Protein AF-0000000075737336 (afdb_homodimer)

Solvent-accessible surface area (backbone atoms only — not comparable to full-atom values): 27265 Å² total; per-residue (Å²): 131,82,77,73,73,71,76,72,71,79,79,64,65,19,43,53,66,56,66,43,54,69,70,58,38,61,68,46,50,84,58,48,39,81,44,75,47,53,64,64,39,72,79,40,56,50,72,33,72,61,60,46,30,37,37,20,48,38,24,35,32,31,33,31,29,74,53,99,86,54,38,22,49,32,42,76,40,19,19,71,38,62,49,49,62,33,55,82,38,74,39,54,51,30,73,42,27,29,32,25,60,33,49,34,31,27,38,32,31,48,35,70,58,50,52,52,49,30,71,77,38,54,66,58,45,52,51,56,35,39,46,48,58,24,53,50,36,32,20,35,38,39,23,36,43,50,39,70,51,52,68,58,23,50,50,33,31,50,54,50,55,48,31,72,40,56,71,43,53,67,42,69,48,46,54,62,56,52,10,40,38,63,42,51,55,45,67,58,44,51,51,41,51,50,52,38,32,74,70,55,27,33,43,84,48,95,56,24,38,31,58,69,28,64,68,61,36,62,72,50,26,51,70,55,46,58,54,34,50,52,40,51,56,66,56,55,72,78,76,73,76,62,76,82,74,80,72,70,74,75,74,77,78,78,76,79,124,133,78,78,73,72,70,75,72,72,80,80,64,67,18,43,53,66,57,67,43,54,69,70,58,39,61,69,46,49,85,59,49,38,81,44,77,45,53,62,64,40,72,78,39,56,48,74,33,71,60,62,47,31,37,38,20,48,38,24,33,31,31,34,32,28,74,52,96,89,54,40,21,50,32,42,75,41,20,18,71,38,63,50,48,63,33,56,81,38,72,38,55,52,31,74,41,26,30,30,25,61,33,52,34,32,27,39,32,32,47,36,70,59,49,54,53,50,30,70,76,38,53,65,58,46,51,50,55,35,40,46,47,59,24,52,51,37,33,22,34,36,38,22,35,43,48,40,69,53,53,68,58,23,51,50,32,30,50,54,51,55,49,29,71,41,56,71,44,53,65,41,68,49,44,53,60,58,54,11,40,37,63,42,53,54,45,68,58,41,51,51,41,50,50,52,39,32,76,70,54,28,31,42,84,47,93,56,24,38,31,57,66,28,63,69,61,37,61,71,48,27,50,70,56,46,58,55,34,52,51,40,50,56,66,55,56,72,78,75,71,74,67,76,84,69,78,78,78,74,80,76,79,83,73,77,81,134

Sequence (514 aa):
MANDLQASSPAVRNRILAQLAPDDFEALKPLLRPVEFRGRAVLQEANRRVECVHFIEDGLVSHLSGTRTDFVETAMVGYFGYVGVPLVLGADVASQRSVVCMPGTALRVEAEDLARVMADRPQIREEMLRYVPALIAQNTQSVLCAAKHEINQRLARWLLLANDRIQSDVLYITHELLASSMGVRRASITNALLQLEAEGVVEKRRGAVRIVDRQALESRTCDCYHIVREAYDRTRTVECCGHDGADHSHGLVAGTAMANDLQASSPAVRNRILAQLAPDDFEALKPLLRPVEFRGRAVLQEANRRVECVHFIEDGLVSHLSGTRTDFVETAMVGYFGYVGVPLVLGADVASQRSVVCMPGTALRVEAEDLARVMADRPQIREEMLRYVPALIAQNTQSVLCAAKHEINQRLARWLLLANDRIQSDVLYITHELLASSMGVRRASITNALLQLEAEGVVEKRRGAVRIVDRQALESRTCDCYHIVREAYDRTRTVECCGHDGADHSHGLVAGTA

Foldseek 3Di:
DPPPPVPPPPQQQQQLLNPDDPVLNVLCVVQWDKDWDAFFDWQADAFDFNFKKWQARAAKKFWWADDPVAIATQDIDFSLAMPDLQLLVPHGGHHTIIGGHTIGMTIMGTSVVVNVSCVVPVVSSVSRVLSVQLSVLSRVLLVVCLVPPAPLQVVLLVLVNNCVRNVFQKAQADLVRVCRHSVHDSVSSVVSLVVCVVVVQWDDDVRIIGGRNNPVSVVRHDCSSVSSVVSSVVSHDPPPPPDPDCVVPVPDPPPPD/DPPPPVPPPPQQQQQLLNPDDPVLNVLCVVQWDKDWDAFFDWQADAFDFNFKKWQARAAKKFWWADDPVAIATQDIDFSLAMPDLQLLVVHGGHHTIIGGHTIGMTIMGTSVVVNVSCVVPVVSSVSRVLSVQLSVLSRVLLVVCLVPPAPLQVVLLVLVNNCVRNVFQKAQADLVRVCRHSVHDSVSSVVSLVVCVVVVQWDDDVRIIGGRNNPVSVVRHDCSSVSSVVSSVVSHDPPVPPDPPPPPPPDDPCPDD

Organism: Rhodopseudomonas palustris (strain ATCC BAA-98 / CGA009) (NCBI:txid258594)

Radius of gyration: 25.38 Å; Cα contacts (8 Å, |Δi|>4): 935; chains: 2; bounding box: 64×107×54 Å

Secondary structure (DSSP, 8-state):
--------------HHHHTS-HHHHHHHGGG-EEEEE-TT-EEE-TTSB--EEEEEEEEEEEEEEE-SSSEEEEEEESTT-EE-HHHHHT-SB-SSEEEEEEEEEEEEEEHHHHHHHHHH-HHHHHHHHTTHHHHHHHHHHHHHHHHHS-HHHHHHHHHHHHHHHH--SEE---HHHHHHHHTS-HHHHHHHHHHHHHTTSEEEETTEEEES-HHHHHHHS-THHHHHHHHHHTTS-GGG-----------------/--------------HHHHTS-HHHHHHHGGG-EEEEE-TT-EEE-TTSB--EEEEEEEEEEEEEEE-SSSEEEEEEESTT-EE-HHHHHT-SB-SSEEEEEEEEEEEEEEHHHHHHHHHH-HHHHHHHHTTHHHHHHHHHHHHHHHHHS-HHHHHHHHHHHHHHHH--SEE---HHHHHHHHTS-HHHHHHHHHHHHHTTSEEEETTEEEES-HHHHHHHS-THHHHHHHHHHTTS-GGG-----------------

pLDDT: mean 89.13, std 20.85, range [17.89, 98.81]

Structure (mmCIF, N/CA/C/O backbone):
data_AF-0000000075737336-model_v1
#
loop_
_entity.id
_entity.type
_entity.pdbx_description
1 polymer 'Crp/Fnr family transcriptional regulator'
#
loop_
_atom_site.group_PDB
_atom_site.id
_atom_site.type_symbol
_atom_site.label_atom_id
_atom_site.label_alt_id
_atom_site.label_comp_id
_atom_site.label_asym_id
_atom_site.label_entity_id
_atom_site.label_seq_id
_atom_site.pdbx_PDB_ins_code
_atom_site.Cartn_x
_atom_site.Cartn_y
_atom_site.Cartn_z
_atom_site.occupancy
_atom_site.B_iso_or_equiv
_atom_site.auth_seq_id
_atom_site.auth_comp_id
_atom_site.auth_asym_id
_atom_site.auth_atom_id
_atom_site.pdbx_PDB_model_num
ATOM 1 N N . MET A 1 1 ? -38.469 -43.156 -2.443 1 24.84 1 MET A N 1
ATOM 2 C CA . MET A 1 1 ? -37.938 -42.156 -1.531 1 24.84 1 MET A CA 1
ATOM 3 C C . MET A 1 1 ? -36.625 -41.594 -2.049 1 24.84 1 MET A C 1
ATOM 5 O O . MET A 1 1 ? -35.562 -42.219 -1.942 1 24.84 1 MET A O 1
ATOM 9 N N . ALA A 1 2 ? -36.688 -40.875 -3.223 1 31.78 2 ALA A N 1
ATOM 10 C CA . ALA A 1 2 ? -35.594 -40.312 -4.02 1 31.78 2 ALA A CA 1
ATOM 11 C C . ALA A 1 2 ? -34.625 -39.5 -3.148 1 31.78 2 ALA A C 1
ATOM 13 O O . ALA A 1 2 ? -35.031 -38.594 -2.418 1 31.78 2 ALA A O 1
ATOM 14 N N . ASN A 1 3 ? -33.688 -40.156 -2.535 1 30.88 3 ASN A N 1
ATOM 15 C CA . ASN A 1 3 ? -32.531 -39.531 -1.892 1 30.88 3 ASN A CA 1
ATOM 16 C C . ASN A 1 3 ? -32.031 -38.344 -2.691 1 30.88 3 ASN A C 1
ATOM 18 O O . ASN A 1 3 ? -31.484 -38.5 -3.785 1 30.88 3 ASN A O 1
ATOM 22 N N . ASP A 1 4 ? -32.812 -37.281 -2.859 1 34.53 4 ASP A N 1
ATOM 23 C CA . ASP A 1 4 ? -32.438 -36 -3.455 1 34.53 4 ASP A CA 1
ATOM 24 C C . ASP A 1 4 ? -31.016 -35.594 -3.049 1 34.53 4 ASP A C 1
ATOM 26 O O . ASP A 1 4 ? -30.766 -35.281 -1.885 1 34.53 4 ASP A O 1
ATOM 30 N N . LEU A 1 5 ? -30 -36.25 -3.48 1 34.28 5 LEU A N 1
ATOM 31 C CA . LEU A 1 5 ? -28.625 -35.812 -3.488 1 34.28 5 LEU A CA 1
ATOM 32 C C . LEU A 1 5 ? -28.547 -34.281 -3.701 1 34.28 5 LEU A C 1
ATOM 34 O O . LEU A 1 5 ? -28.875 -33.812 -4.777 1 34.28 5 LEU A O 1
ATOM 38 N N . GLN A 1 6 ? -29.047 -33.5 -2.83 1 36.34 6 GLN A N 1
ATOM 39 C CA . GLN A 1 6 ? -28.797 -32.062 -2.838 1 36.34 6 GLN A CA 1
ATOM 40 C C . GLN A 1 6 ? -27.406 -31.75 -3.387 1 36.34 6 GLN A C 1
ATOM 42 O O . GLN A 1 6 ? -26.391 -32.188 -2.822 1 36.34 6 GLN A O 1
ATOM 47 N N . ALA A 1 7 ? -27.109 -31.656 -4.609 1 38.94 7 ALA A N 1
ATOM 48 C CA . ALA A 1 7 ? -25.922 -31.219 -5.328 1 38.94 7 ALA A CA 1
ATOM 49 C C . ALA A 1 7 ? -25.156 -30.172 -4.527 1 38.94 7 ALA A C 1
ATOM 51 O O . ALA A 1 7 ? -25.656 -29.078 -4.289 1 38.94 7 ALA A O 1
ATOM 52 N N . SER A 1 8 ? -24.406 -30.453 -3.539 1 41.88 8 SER A N 1
ATOM 53 C CA . SER A 1 8 ? -23.469 -29.594 -2.797 1 41.88 8 SER A CA 1
ATOM 54 C C . SER A 1 8 ? -22.797 -28.578 -3.713 1 41.88 8 SER A C 1
ATOM 56 O O . SER A 1 8 ? -22.188 -28.953 -4.715 1 41.88 8 SER A O 1
ATOM 58 N N . SER A 1 9 ? -23.375 -27.5 -4.141 1 49.44 9 SER A N 1
ATOM 59 C CA . SER A 1 9 ? -22.766 -26.422 -4.91 1 49.44 9 SER A CA 1
ATOM 60 C C . SER A 1 9 ? -21.25 -26.391 -4.723 1 49.44 9 SER A C 1
ATOM 62 O O . SER A 1 9 ? -20.766 -26.422 -3.596 1 49.44 9 SER A O 1
ATOM 64 N N . PRO A 1 10 ? -20.484 -26.844 -5.723 1 57.12 10 PRO A N 1
ATOM 65 C CA . PRO A 1 10 ? -19.016 -26.938 -5.621 1 57.12 10 PRO A CA 1
ATOM 66 C C . PRO A 1 10 ? -18.406 -25.75 -4.883 1 57.12 10 PRO A C 1
ATOM 68 O O . PRO A 1 10 ? -18.828 -24.609 -5.074 1 57.12 10 PRO A O 1
ATOM 71 N N . ALA A 1 11 ? -17.734 -25.953 -3.746 1 79.75 11 ALA A N 1
ATOM 72 C CA . ALA A 1 11 ? -17.078 -25.078 -2.789 1 79.75 11 ALA A CA 1
ATOM 73 C C . ALA A 1 11 ? -16.109 -24.125 -3.492 1 79.75 11 ALA A C 1
ATOM 75 O O . ALA A 1 11 ? -15.375 -24.547 -4.395 1 79.75 11 ALA A O 1
ATOM 76 N N . VAL A 1 12 ? -16.312 -22.828 -3.668 1 94.12 12 VAL A N 1
ATOM 77 C CA . VAL A 1 12 ? -15.422 -21.812 -4.207 1 94.12 12 VAL A CA 1
ATOM 78 C C . VAL A 1 12 ? -14.07 -21.906 -3.506 1 94.12 12 VAL A C 1
ATOM 80 O O . VAL A 1 12 ? -14 -22.172 -2.305 1 94.12 12 VAL A O 1
ATOM 83 N N . ARG A 1 13 ? -13.039 -21.812 -4.309 1 95.88 13 ARG A N 1
ATOM 84 C CA . ARG A 1 13 ? -11.68 -21.828 -3.775 1 95.88 13 ARG A CA 1
ATOM 85 C C . ARG A 1 13 ? -11.297 -20.469 -3.205 1 95.88 13 ARG A C 1
ATOM 87 O O . ARG A 1 13 ? -10.508 -20.391 -2.26 1 95.88 13 ARG A O 1
ATOM 94 N N . ASN A 1 14 ? -11.844 -19.438 -3.789 1 97.81 14 ASN A N 1
ATOM 95 C CA . ASN A 1 14 ? -11.531 -18.094 -3.305 1 97.81 14 ASN A CA 1
ATOM 96 C C . ASN A 1 14 ? -11.852 -17.953 -1.82 1 97.81 14 ASN A C 1
ATOM 98 O O . ASN A 1 14 ? -12.984 -18.172 -1.398 1 97.81 14 ASN A O 1
ATOM 102 N N . ARG A 1 15 ? -10.906 -17.531 -1.125 1 96.5 15 ARG A N 1
ATOM 103 C CA . ARG A 1 15 ? -11.008 -17.5 0.331 1 96.5 15 ARG A CA 1
ATOM 104 C C . ARG A 1 15 ? -12.07 -16.5 0.79 1 96.5 15 ARG A C 1
ATOM 106 O O . ARG A 1 15 ? -12.805 -16.766 1.744 1 96.5 15 ARG A O 1
ATOM 113 N N . ILE A 1 16 ? -12.133 -15.367 0.184 1 97.44 16 ILE A N 1
ATOM 114 C CA . ILE A 1 16 ? -13.094 -14.336 0.572 1 97.44 16 ILE A CA 1
ATOM 115 C C . ILE A 1 16 ? -14.516 -14.867 0.392 1 97.44 16 ILE A C 1
ATOM 117 O O . ILE A 1 16 ? -15.352 -14.758 1.295 1 97.44 16 ILE A O 1
ATOM 121 N N . LEU A 1 17 ? -14.773 -15.461 -0.737 1 97.69 17 LEU A N 1
ATOM 122 C CA . LEU A 1 17 ? -16.094 -16.016 -1.026 1 97.69 17 LEU A CA 1
ATOM 123 C C . LEU A 1 17 ? -16.406 -17.188 -0.103 1 97.69 17 LEU A C 1
ATOM 125 O O . LEU A 1 17 ? -17.531 -17.344 0.369 1 97.69 17 LEU A O 1
ATOM 129 N N . ALA A 1 18 ? -15.398 -17.984 0.15 1 96.69 18 ALA A N 1
ATOM 130 C CA . ALA A 1 18 ? -15.57 -19.172 0.982 1 96.69 18 ALA A CA 1
ATOM 131 C C . ALA A 1 18 ? -15.898 -18.797 2.424 1 96.69 18 ALA A C 1
ATOM 133 O O . ALA A 1 18 ? -16.5 -19.578 3.16 1 96.69 18 ALA A O 1
ATOM 134 N N . GLN A 1 19 ? -15.555 -17.609 2.801 1 96.12 19 GLN A N 1
ATOM 135 C CA . GLN A 1 19 ? -15.719 -17.188 4.188 1 96.12 19 GLN A CA 1
ATOM 136 C C . GLN A 1 19 ? -17.031 -16.438 4.383 1 96.12 19 GLN A C 1
ATOM 138 O O . GLN A 1 19 ? -17.375 -16.078 5.508 1 96.12 19 GLN A O 1
ATOM 143 N N . LEU A 1 20 ? -17.75 -16.203 3.305 1 96.69 20 LEU A N 1
ATOM 144 C CA . LEU A 1 20 ? -19.047 -15.539 3.432 1 96.69 20 LEU A CA 1
ATOM 145 C C . LEU A 1 20 ? -20.047 -16.438 4.152 1 96.69 20 LEU A C 1
ATOM 147 O O . LEU A 1 20 ? -20.031 -17.656 3.99 1 96.69 20 LEU A O 1
ATOM 151 N N . ALA A 1 21 ? -20.953 -15.758 4.867 1 96 21 ALA A N 1
ATOM 152 C CA . ALA A 1 21 ? -22.109 -16.516 5.363 1 96 21 ALA A CA 1
ATOM 153 C C . ALA A 1 21 ? -22.891 -17.141 4.215 1 96 21 ALA A C 1
ATOM 155 O O . ALA A 1 21 ? -23 -16.547 3.135 1 96 21 ALA A O 1
ATOM 156 N N . PRO A 1 22 ? -23.484 -18.297 4.473 1 95.56 22 PRO A N 1
ATOM 157 C CA . PRO A 1 22 ? -24.188 -19 3.402 1 95.56 22 PRO A CA 1
ATOM 158 C C . PRO A 1 22 ? -25.234 -18.141 2.703 1 95.56 22 PRO A C 1
ATOM 160 O O . PRO A 1 22 ? -25.328 -18.156 1.474 1 95.56 22 PRO A O 1
ATOM 163 N N . ASP A 1 23 ? -25.984 -17.359 3.453 1 96.38 23 ASP A N 1
ATOM 164 C CA . ASP A 1 23 ? -27.031 -16.531 2.871 1 96.38 23 ASP A CA 1
ATOM 165 C C . ASP A 1 23 ? -26.438 -15.43 2 1 96.38 23 ASP A C 1
ATOM 167 O O . ASP A 1 23 ? -27 -15.078 0.963 1 96.38 23 ASP A O 1
ATOM 171 N N . ASP A 1 24 ? -25.312 -14.914 2.41 1 97.31 24 ASP A N 1
ATOM 172 C CA . ASP A 1 24 ? -24.641 -13.867 1.645 1 97.31 24 ASP A CA 1
ATOM 173 C C . ASP A 1 24 ? -24.062 -14.43 0.343 1 97.31 24 ASP A C 1
ATOM 175 O O . ASP A 1 24 ? -24.172 -13.797 -0.71 1 97.31 24 ASP A O 1
ATOM 179 N N . PHE A 1 25 ? -23.516 -15.602 0.471 1 97.31 25 PHE A N 1
ATOM 180 C CA . PHE A 1 25 ? -23 -16.219 -0.738 1 97.31 25 PHE A CA 1
ATOM 181 C C . PHE A 1 25 ? -24.125 -16.547 -1.712 1 97.31 25 PHE A C 1
ATOM 183 O O . PHE A 1 25 ? -23.984 -16.344 -2.918 1 97.31 25 PHE A O 1
ATOM 190 N N . GLU A 1 26 ? -25.188 -17.047 -1.201 1 96.69 26 GLU A N 1
ATOM 191 C CA . GLU A 1 26 ? -26.312 -17.391 -2.053 1 96.69 26 GLU A CA 1
ATOM 192 C C . GLU A 1 26 ? -26.859 -16.172 -2.777 1 96.69 26 GLU A C 1
ATOM 194 O O . GLU A 1 26 ? -27.312 -16.266 -3.916 1 96.69 26 GLU A O 1
ATOM 199 N N . ALA A 1 27 ? -26.781 -15.047 -2.139 1 96.94 27 ALA A N 1
ATOM 200 C CA . ALA A 1 27 ? -27.234 -13.797 -2.744 1 96.94 27 ALA A CA 1
ATOM 201 C C . ALA A 1 27 ? -26.281 -13.344 -3.846 1 96.94 27 ALA A C 1
ATOM 203 O O . ALA A 1 27 ? -26.703 -12.75 -4.84 1 96.94 27 ALA A O 1
ATOM 204 N N . LEU A 1 28 ? -25.016 -13.641 -3.658 1 97.56 28 LEU A N 1
ATOM 205 C CA . LEU A 1 28 ? -23.984 -13.188 -4.586 1 97.56 28 LEU A CA 1
ATOM 206 C C . LEU A 1 28 ? -23.828 -14.164 -5.746 1 97.56 28 LEU A C 1
ATOM 208 O O . LEU A 1 28 ? -23.5 -13.758 -6.863 1 97.56 28 LEU A O 1
ATOM 212 N N . LYS A 1 29 ? -24.078 -15.352 -5.59 1 97.44 29 LYS A N 1
ATOM 213 C CA . LYS A 1 29 ? -23.781 -16.484 -6.473 1 97.44 29 LYS A CA 1
ATOM 214 C C . LYS A 1 29 ? -24.359 -16.234 -7.871 1 97.44 29 LYS A C 1
ATOM 216 O O . LYS A 1 29 ? -23.656 -16.422 -8.867 1 97.44 29 LYS A O 1
ATOM 221 N N . PRO A 1 30 ? -25.609 -15.781 -7.977 1 97.75 30 PRO A N 1
ATOM 222 C CA . PRO A 1 30 ? -26.172 -15.617 -9.32 1 97.75 30 PRO A CA 1
ATOM 223 C C . PRO A 1 30 ? -25.453 -14.531 -10.125 1 97.75 30 PRO A C 1
ATOM 225 O O . PRO A 1 30 ? -25.609 -14.461 -11.344 1 97.75 30 PRO A O 1
ATOM 228 N N . LEU A 1 31 ? -24.703 -13.656 -9.477 1 98.25 31 LEU A N 1
ATOM 229 C CA . LEU A 1 31 ? -24.047 -12.531 -10.133 1 98.25 31 LEU A CA 1
ATOM 230 C C . LEU A 1 31 ? -22.625 -12.906 -10.547 1 98.25 31 LEU A C 1
ATOM 232 O O . LEU A 1 31 ? -21.984 -12.172 -11.305 1 98.25 31 LEU A O 1
ATOM 236 N N . LEU A 1 32 ? -22.156 -14.008 -10.031 1 98.44 32 LEU A N 1
ATOM 237 C CA . LEU A 1 32 ? -20.781 -14.445 -10.289 1 98.44 32 LEU A CA 1
ATOM 238 C C . LEU A 1 32 ? -20.703 -15.219 -11.602 1 98.44 32 LEU A C 1
ATOM 240 O O . LEU A 1 32 ? -21.469 -16.156 -11.82 1 98.44 32 LEU A O 1
ATOM 244 N N . ARG A 1 33 ? -19.719 -14.828 -12.469 1 98.31 33 ARG A N 1
ATOM 245 C CA . ARG A 1 33 ? -19.469 -15.508 -13.742 1 98.31 33 ARG A CA 1
ATOM 246 C C . ARG A 1 33 ? -18.078 -16.125 -13.773 1 98.31 33 ARG A C 1
ATOM 248 O O . ARG A 1 33 ? -17.078 -15.422 -13.594 1 98.31 33 ARG A O 1
ATOM 255 N N . PRO A 1 34 ? -18.016 -17.406 -13.984 1 97.94 34 PRO A N 1
ATOM 256 C CA . PRO A 1 34 ? -16.688 -18 -14.133 1 97.94 34 PRO A CA 1
ATOM 257 C C . PRO A 1 34 ? -15.961 -17.5 -15.375 1 97.94 34 PRO A C 1
ATOM 259 O O . PRO A 1 34 ? -16.562 -17.391 -16.453 1 97.94 34 PRO A O 1
ATOM 262 N N . VAL A 1 35 ? -14.734 -17.141 -15.219 1 98.06 35 VAL A N 1
ATOM 263 C CA . VAL A 1 35 ? -13.922 -16.688 -16.344 1 98.06 35 VAL A CA 1
ATOM 264 C C . VAL A 1 35 ? -12.555 -17.375 -16.312 1 98.06 35 VAL A C 1
ATOM 266 O O . VAL A 1 35 ? -12.062 -17.734 -15.234 1 98.06 35 VAL A O 1
ATOM 269 N N . GLU A 1 36 ? -12.031 -17.578 -17.469 1 97.81 36 GLU A N 1
ATOM 270 C CA . GLU A 1 36 ? -10.672 -18.062 -17.641 1 97.81 36 GLU A CA 1
ATOM 271 C C . GLU A 1 36 ? -9.773 -17 -18.266 1 97.81 36 GLU A C 1
ATOM 273 O O . GLU A 1 36 ? -10.195 -16.281 -19.172 1 97.81 36 GLU A O 1
ATOM 278 N N . PHE A 1 37 ? -8.594 -16.859 -17.703 1 95.5 37 PHE A N 1
ATOM 279 C CA . PHE A 1 37 ? -7.68 -15.883 -18.281 1 95.5 37 PHE A CA 1
ATOM 280 C C . PHE A 1 37 ? -6.367 -16.547 -18.688 1 95.5 37 PHE A C 1
ATOM 282 O O . PHE A 1 37 ? -5.883 -17.4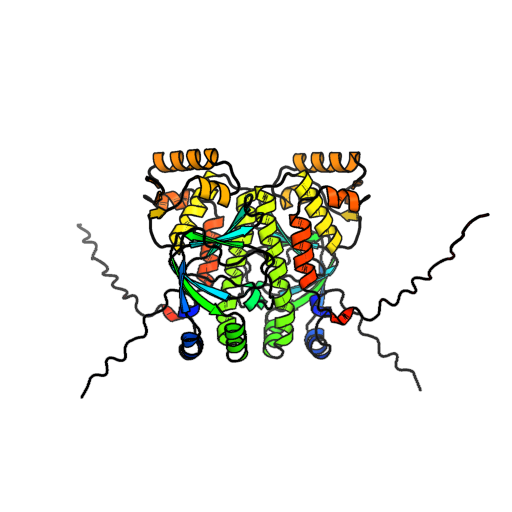53 -18 1 95.5 37 PHE A O 1
ATOM 289 N N . ARG A 1 38 ? -5.871 -16.016 -19.812 1 93.69 38 ARG A N 1
ATOM 290 C CA . ARG A 1 38 ? -4.543 -16.391 -20.281 1 93.69 38 ARG A CA 1
ATOM 291 C C . ARG A 1 38 ? -3.477 -15.477 -19.672 1 93.69 38 ARG A C 1
ATOM 293 O O . ARG A 1 38 ? -3.793 -14.43 -19.109 1 93.69 38 ARG A O 1
ATOM 300 N N . GLY A 1 39 ? -2.312 -15.961 -19.828 1 92.62 39 GLY A N 1
ATOM 301 C CA . GLY A 1 39 ? -1.202 -15.125 -19.391 1 92.62 39 GLY A CA 1
ATOM 302 C C . GLY A 1 39 ? -1.177 -13.766 -20.062 1 92.62 39 GLY A C 1
ATOM 303 O O . GLY A 1 39 ? -1.52 -13.648 -21.234 1 92.62 39 GLY A O 1
ATOM 304 N N . ARG A 1 40 ? -0.945 -12.727 -19.25 1 92.81 40 ARG A N 1
ATOM 305 C CA . ARG A 1 40 ? -0.713 -11.359 -19.688 1 92.81 40 ARG A CA 1
ATOM 306 C C . ARG A 1 40 ? -2.031 -10.625 -19.922 1 92.81 40 ARG A C 1
ATOM 308 O O . ARG A 1 40 ? -2.037 -9.453 -20.297 1 92.81 40 ARG A O 1
ATOM 315 N N . ALA A 1 41 ? -3.082 -11.312 -19.703 1 96.56 41 ALA A N 1
ATOM 316 C CA . ALA A 1 41 ? -4.359 -10.609 -19.766 1 96.56 41 ALA A CA 1
ATOM 317 C C . ALA A 1 41 ? -4.406 -9.477 -18.734 1 96.56 41 ALA A C 1
ATOM 319 O O . ALA A 1 41 ? -3.959 -9.648 -17.594 1 96.56 41 ALA A O 1
ATOM 320 N N . VAL A 1 42 ? -4.949 -8.336 -19.156 1 97.12 42 VAL A N 1
ATOM 321 C CA . VAL A 1 42 ? -5.129 -7.211 -18.25 1 97.12 42 VAL A CA 1
ATOM 322 C C . VAL A 1 42 ? -6.531 -7.258 -17.641 1 97.12 42 VAL A C 1
ATOM 324 O O . VAL A 1 42 ? -7.531 -7.176 -18.359 1 97.12 42 VAL A O 1
ATOM 327 N N . LEU A 1 43 ? -6.602 -7.426 -16.344 1 97.56 43 LEU A N 1
ATOM 328 C CA . LEU A 1 43 ? -7.891 -7.508 -15.664 1 97.56 43 LEU A CA 1
ATOM 329 C C . LEU A 1 43 ? -8.359 -6.125 -15.219 1 97.56 43 LEU A C 1
ATOM 331 O O . LEU A 1 43 ? -9.555 -5.906 -15.023 1 97.56 43 LEU A O 1
ATOM 335 N N . GLN A 1 44 ? -7.441 -5.238 -14.992 1 96.88 44 GLN A N 1
ATOM 336 C CA . GLN A 1 44 ? -7.691 -3.869 -14.555 1 96.88 44 GLN A CA 1
ATOM 337 C C . GLN A 1 44 ? -6.621 -2.92 -15.086 1 96.88 44 GLN A C 1
ATOM 339 O O . GLN A 1 44 ? -5.426 -3.197 -14.977 1 96.88 44 GLN A O 1
ATOM 344 N N . GLU A 1 45 ? -7.07 -1.829 -15.688 1 95.69 45 GLU A N 1
ATOM 345 C CA . GLU A 1 45 ? -6.141 -0.806 -16.156 1 95.69 45 GLU A CA 1
ATOM 346 C C . GLU A 1 45 ? -5.965 0.3 -15.125 1 95.69 45 GLU A C 1
ATOM 348 O O . GLU A 1 45 ? -6.918 0.676 -14.438 1 95.69 45 GLU A O 1
ATOM 353 N N . ALA A 1 46 ? -4.773 0.803 -15.047 1 94.12 46 ALA A N 1
ATOM 354 C CA . ALA A 1 46 ? -4.516 1.934 -14.156 1 94.12 46 ALA A CA 1
ATOM 355 C C . ALA A 1 46 ? -5.246 3.184 -14.633 1 94.12 46 ALA A C 1
ATOM 357 O O . ALA A 1 46 ? -5.324 3.443 -15.836 1 94.12 46 ALA A O 1
ATOM 358 N N . ASN A 1 47 ? -5.809 3.9 -13.648 1 90.12 47 ASN A N 1
ATOM 359 C CA . ASN A 1 47 ? -6.426 5.203 -13.859 1 90.12 47 ASN A CA 1
ATOM 360 C C . ASN A 1 47 ? -7.684 5.098 -14.719 1 90.12 47 ASN A C 1
ATOM 362 O O . ASN A 1 47 ? -8.008 6.02 -15.469 1 90.12 47 ASN A O 1
ATOM 366 N N . ARG A 1 48 ? -8.258 4 -14.781 1 92.62 48 ARG A N 1
ATOM 367 C CA . ARG A 1 48 ? -9.547 3.773 -15.414 1 92.62 48 ARG A CA 1
ATOM 368 C C . ARG A 1 48 ? -10.578 3.287 -14.398 1 92.62 48 ARG A C 1
ATOM 370 O O . ARG A 1 48 ? -10.211 2.801 -13.32 1 92.62 48 ARG A O 1
ATOM 377 N N . ARG A 1 49 ? -11.766 3.447 -14.797 1 95.25 49 ARG A N 1
ATOM 378 C CA . ARG A 1 49 ? -12.867 3.021 -13.93 1 95.25 49 ARG A CA 1
ATOM 379 C C . ARG A 1 49 ? -12.867 1.506 -13.758 1 95.25 49 ARG A C 1
ATOM 381 O O . ARG A 1 49 ? -12.656 0.766 -14.727 1 95.25 49 ARG A O 1
ATOM 388 N N . VAL A 1 50 ? -13.117 1.095 -12.531 1 96.62 50 VAL A N 1
ATOM 389 C CA . VAL A 1 50 ? -13.273 -0.326 -12.242 1 96.62 50 VAL A CA 1
ATOM 390 C C . VAL A 1 50 ? -14.617 -0.818 -12.789 1 96.62 50 VAL A C 1
ATOM 392 O O . VAL A 1 50 ? -15.672 -0.401 -12.312 1 96.62 50 VAL A O 1
ATOM 395 N N . GLU A 1 51 ? -14.609 -1.714 -13.664 1 96.56 51 GLU A N 1
ATOM 396 C CA . GLU A 1 51 ? -15.836 -2.166 -14.312 1 96.56 51 GLU A CA 1
ATOM 397 C C . GLU A 1 51 ? -16.297 -3.508 -13.75 1 96.56 51 GLU A C 1
ATOM 399 O O . GLU A 1 51 ? -17.484 -3.83 -13.789 1 96.56 51 GLU A O 1
ATOM 404 N N . CYS A 1 52 ? -15.328 -4.246 -13.32 1 97.81 52 CYS A N 1
ATOM 405 C CA . CYS A 1 52 ? -15.625 -5.559 -12.758 1 97.81 52 CYS A CA 1
ATOM 406 C C . CYS A 1 52 ? -14.656 -5.906 -11.641 1 97.81 52 CYS A C 1
ATOM 408 O O . CYS A 1 52 ? -13.586 -5.301 -11.523 1 97.81 52 CYS A O 1
ATOM 410 N N . VAL A 1 53 ? -15.07 -6.801 -10.828 1 98.62 53 VAL A N 1
ATOM 411 C CA . VAL A 1 53 ? -14.242 -7.375 -9.773 1 98.62 53 VAL A CA 1
ATOM 412 C C . VAL A 1 53 ? -14.023 -8.859 -10.039 1 98.62 53 VAL A C 1
ATOM 414 O O . VAL A 1 53 ? -14.945 -9.578 -10.43 1 98.62 53 VAL A O 1
ATOM 417 N N . HIS A 1 54 ? -12.805 -9.336 -9.859 1 98.81 54 HIS A N 1
ATOM 418 C CA . HIS A 1 54 ? -12.438 -10.727 -10.102 1 98.81 54 HIS A CA 1
ATOM 419 C C . HIS A 1 54 ? -11.992 -11.414 -8.812 1 98.81 54 HIS A C 1
ATOM 421 O O . HIS A 1 54 ? -10.953 -11.062 -8.25 1 98.81 54 HIS A O 1
ATOM 427 N N . PHE A 1 55 ? -12.766 -12.344 -8.336 1 98.81 55 PHE A N 1
ATOM 428 C CA . PHE A 1 55 ? -12.336 -13.227 -7.262 1 98.81 55 PHE A CA 1
ATOM 429 C C . PHE A 1 55 ? -11.492 -14.367 -7.809 1 98.81 55 PHE A C 1
ATOM 431 O O . PHE A 1 55 ? -12.016 -15.281 -8.453 1 98.81 55 PHE A O 1
ATOM 438 N N . ILE A 1 56 ? -10.227 -14.383 -7.488 1 98.69 56 ILE A N 1
ATOM 439 C CA . ILE A 1 56 ? -9.312 -15.312 -8.133 1 98.69 56 ILE A CA 1
ATOM 440 C C . ILE A 1 56 ? -9.508 -16.719 -7.562 1 98.69 56 ILE A C 1
ATOM 442 O O . ILE A 1 56 ? -9.539 -16.891 -6.34 1 98.69 56 ILE A O 1
ATOM 446 N N . GLU A 1 57 ? -9.648 -17.703 -8.414 1 98.06 57 GLU A N 1
ATOM 447 C CA . GLU A 1 57 ? -9.789 -19.094 -8.016 1 98.06 57 GLU A CA 1
ATOM 448 C C . GLU A 1 57 ? -8.477 -19.859 -8.211 1 98.06 57 GLU A C 1
ATOM 450 O O . GLU A 1 57 ? -8.117 -20.703 -7.391 1 98.06 57 GLU A O 1
ATOM 455 N N . ASP A 1 58 ? -7.902 -19.547 -9.273 1 96.75 58 ASP A N 1
ATOM 456 C CA . ASP A 1 58 ? -6.641 -20.172 -9.664 1 96.75 58 ASP A CA 1
ATOM 457 C C . ASP A 1 58 ? -5.785 -19.203 -10.484 1 96.75 58 ASP A C 1
ATOM 459 O O . ASP A 1 58 ? -6.309 -18.281 -11.102 1 96.75 58 ASP A O 1
ATOM 463 N N . GLY A 1 59 ? -4.492 -19.5 -10.406 1 97.06 59 GLY A N 1
ATOM 464 C CA . GLY A 1 59 ? -3.588 -18.609 -11.125 1 97.06 59 GLY A CA 1
ATOM 465 C C . GLY A 1 59 ? -3.035 -17.5 -10.266 1 97.06 59 GLY A C 1
ATOM 466 O O . GLY A 1 59 ? -3.18 -17.516 -9.047 1 97.06 59 GLY A O 1
ATOM 467 N N . LEU A 1 60 ? -2.318 -16.594 -10.953 1 97.94 60 LEU A N 1
ATOM 468 C CA . LEU A 1 60 ? -1.637 -15.5 -10.266 1 97.94 60 LEU A CA 1
ATOM 469 C C . LEU A 1 60 ? -1.771 -14.195 -11.039 1 97.94 60 LEU A C 1
ATOM 471 O O . LEU A 1 60 ? -1.512 -14.148 -12.242 1 97.94 60 LEU A O 1
ATOM 475 N N . VAL A 1 61 ? -2.217 -13.188 -10.367 1 98.44 61 VAL A N 1
ATOM 476 C CA . VAL A 1 61 ? -2.355 -11.859 -10.953 1 98.44 61 VAL A CA 1
ATOM 477 C C . VAL A 1 61 ? -1.388 -10.891 -10.281 1 98.44 61 VAL A C 1
ATOM 479 O O . VAL A 1 61 ? -1.258 -10.891 -9.055 1 98.44 61 VAL A O 1
ATOM 482 N N . SER A 1 62 ? -0.684 -10.086 -11.031 1 98.38 62 SER A N 1
ATOM 483 C CA . SER A 1 62 ? 0.245 -9.094 -10.508 1 98.38 62 SER A CA 1
ATOM 484 C C . SER A 1 62 ? -0.37 -7.695 -10.539 1 98.38 62 SER A C 1
ATOM 486 O O . SER A 1 62 ? -0.926 -7.277 -11.555 1 98.38 62 SER A O 1
ATOM 488 N N . HIS A 1 63 ? -0.373 -7.008 -9.422 1 98.44 63 HIS A N 1
ATOM 489 C CA . HIS A 1 63 ? -0.542 -5.559 -9.43 1 98.44 63 HIS A CA 1
ATOM 490 C C . HIS A 1 63 ? 0.748 -4.855 -9.844 1 98.44 63 HIS A C 1
ATOM 492 O O . HIS A 1 63 ? 1.807 -5.102 -9.266 1 98.44 63 HIS A O 1
ATOM 498 N N . LEU A 1 64 ? 0.665 -3.973 -10.828 1 98.31 64 LEU A N 1
ATOM 499 C CA . LEU A 1 64 ? 1.842 -3.318 -11.391 1 98.31 64 LEU A CA 1
ATOM 500 C C . LEU A 1 64 ? 1.719 -1.801 -11.289 1 98.31 64 LEU A C 1
ATOM 502 O O . LEU A 1 64 ? 0.639 -1.246 -11.508 1 98.31 64 LEU A O 1
ATOM 506 N N . SER A 1 65 ? 2.752 -1.151 -10.938 1 97.62 65 SER A N 1
ATOM 507 C CA . SER A 1 65 ? 2.887 0.298 -11.031 1 97.62 65 SER A CA 1
ATOM 508 C C . SER A 1 65 ? 3.918 0.687 -12.086 1 97.62 65 SER A C 1
ATOM 510 O O . SER A 1 65 ? 4.949 0.029 -12.227 1 97.62 65 SER A O 1
ATOM 512 N N . GLY A 1 66 ? 3.641 1.785 -12.789 1 96.25 66 GLY A N 1
ATOM 513 C CA . GLY A 1 66 ? 4.5 2.219 -13.883 1 96.25 66 GLY A CA 1
ATOM 514 C C . GLY A 1 66 ? 3.779 2.287 -15.211 1 96.25 66 GLY A C 1
ATOM 515 O O . GLY A 1 66 ? 2.549 2.369 -15.258 1 96.25 66 GLY A O 1
ATOM 516 N N . THR A 1 67 ? 4.613 2.262 -16.281 1 91.88 67 THR A N 1
ATOM 517 C CA . THR A 1 67 ? 4.055 2.238 -17.641 1 91.88 67 THR A CA 1
ATOM 518 C C . THR A 1 67 ? 3.898 0.805 -18.125 1 91.88 67 THR A C 1
ATOM 520 O O . THR A 1 67 ? 4.191 -0.146 -17.406 1 91.88 67 THR A O 1
ATOM 523 N N . ARG A 1 68 ? 3.422 0.677 -19.312 1 87.62 68 ARG A N 1
ATOM 524 C CA . ARG A 1 68 ? 3.195 -0.646 -19.891 1 87.62 68 ARG A CA 1
ATOM 525 C C . ARG A 1 68 ? 4.512 -1.374 -20.125 1 87.62 68 ARG A C 1
ATOM 527 O O . ARG A 1 68 ? 4.566 -2.605 -20.078 1 87.62 68 ARG A O 1
ATOM 534 N N . THR A 1 69 ? 5.582 -0.629 -20.312 1 89.12 69 THR A N 1
ATOM 535 C CA . THR A 1 69 ? 6.844 -1.267 -20.672 1 89.12 69 THR A CA 1
ATOM 536 C C . THR A 1 69 ? 7.871 -1.114 -19.562 1 89.12 69 THR A C 1
ATOM 538 O O . THR A 1 69 ? 8.93 -1.736 -19.594 1 89.12 69 THR A O 1
ATOM 541 N N . ASP A 1 70 ? 7.582 -0.26 -18.641 1 94.06 70 ASP A N 1
ATOM 542 C CA . ASP A 1 70 ? 8.477 -0.019 -17.516 1 94.06 70 ASP A CA 1
ATOM 543 C C . ASP A 1 70 ? 7.707 -0.019 -16.203 1 94.06 70 ASP A C 1
ATOM 545 O O . ASP A 1 70 ? 7.199 1.019 -15.773 1 94.06 70 ASP A O 1
ATOM 549 N N . PHE A 1 71 ? 7.629 -1.138 -15.57 1 96.44 71 PHE A N 1
ATOM 550 C CA . PHE A 1 71 ? 6.801 -1.335 -14.391 1 96.44 71 PHE A CA 1
ATOM 551 C C . PHE A 1 71 ? 7.523 -2.195 -13.359 1 96.44 71 PHE A C 1
ATOM 553 O O . PHE A 1 71 ? 8.586 -2.746 -13.641 1 96.44 71 PHE A O 1
ATOM 560 N N . VAL A 1 72 ? 6.949 -2.23 -12.188 1 97.94 72 VAL A N 1
ATOM 561 C CA . VAL A 1 72 ? 7.34 -3.168 -11.141 1 97.94 72 VAL A CA 1
ATOM 562 C C . VAL A 1 72 ? 6.098 -3.756 -10.477 1 97.94 72 VAL A C 1
ATOM 564 O O . VAL A 1 72 ? 5.027 -3.139 -10.492 1 97.94 72 VAL A O 1
ATOM 567 N N . GLU A 1 73 ? 6.25 -4.914 -10.047 1 98.5 73 GLU A N 1
ATOM 568 C CA . GLU A 1 73 ? 5.168 -5.555 -9.297 1 98.5 73 GLU A CA 1
ATOM 569 C C . GLU A 1 73 ? 5.102 -5.035 -7.867 1 98.5 73 GLU A C 1
ATOM 571 O O . GLU A 1 73 ? 6.121 -4.992 -7.168 1 98.5 73 GLU A O 1
ATOM 576 N N . THR A 1 74 ? 3.906 -4.664 -7.422 1 98.44 74 THR A N 1
ATOM 577 C CA . THR A 1 74 ? 3.736 -4.145 -6.07 1 98.44 74 THR A CA 1
ATOM 578 C C . THR A 1 74 ? 3.088 -5.188 -5.164 1 98.44 74 THR A C 1
ATOM 580 O O . THR A 1 74 ? 3.266 -5.156 -3.945 1 98.44 74 THR A O 1
ATOM 583 N N . ALA A 1 75 ? 2.326 -6.043 -5.766 1 98.5 75 ALA A N 1
ATOM 584 C CA . ALA A 1 75 ? 1.653 -7.121 -5.047 1 98.5 75 ALA A CA 1
ATOM 585 C C . ALA A 1 75 ? 1.24 -8.242 -5.996 1 98.5 75 ALA A C 1
ATOM 587 O O . ALA A 1 75 ? 1.209 -8.047 -7.215 1 98.5 75 ALA A O 1
ATOM 588 N N . MET A 1 76 ? 0.95 -9.391 -5.426 1 98 76 MET A N 1
ATOM 589 C CA . MET A 1 76 ? 0.411 -10.539 -6.156 1 98 76 MET A CA 1
ATOM 590 C C . MET A 1 76 ? -0.918 -10.984 -5.559 1 98 76 MET A C 1
ATOM 592 O O . MET A 1 76 ? -1.075 -11.016 -4.336 1 98 76 MET A O 1
ATOM 596 N N . VAL A 1 77 ? -1.759 -11.344 -6.418 1 98.5 77 VAL A N 1
ATOM 597 C CA . VAL A 1 77 ? -3.094 -11.75 -5.996 1 98.5 77 VAL A CA 1
ATOM 598 C C . VAL A 1 77 ? -3.361 -13.18 -6.453 1 98.5 77 VAL A C 1
ATOM 600 O O . VAL A 1 77 ? -3.264 -13.492 -7.641 1 98.5 77 VAL A O 1
ATOM 603 N N . GLY A 1 78 ? -3.592 -14.078 -5.574 1 98.06 78 GLY A N 1
ATOM 604 C CA . GLY A 1 78 ? -4.082 -15.43 -5.812 1 98.06 78 GLY A CA 1
ATOM 605 C C . GLY A 1 78 ? -5.457 -15.68 -5.215 1 98.06 78 GLY A C 1
ATOM 606 O O . GLY A 1 78 ? -6.289 -14.773 -5.164 1 98.06 78 GLY A O 1
ATOM 607 N N . TYR A 1 79 ? -5.715 -16.906 -4.816 1 97.25 79 TYR A N 1
ATOM 608 C CA . TYR A 1 79 ? -7.051 -17.281 -4.383 1 97.25 79 TYR A CA 1
ATOM 609 C C . TYR A 1 79 ? -7.371 -16.703 -3.012 1 97.25 79 TYR A C 1
ATOM 611 O O . TYR A 1 79 ? -8.508 -16.797 -2.541 1 97.25 79 TYR A O 1
ATOM 619 N N . PHE A 1 80 ? -6.387 -15.938 -2.371 1 95.31 80 PHE A N 1
ATOM 620 C CA . PHE A 1 80 ? -6.605 -15.234 -1.113 1 95.31 80 PHE A CA 1
ATOM 621 C C . PHE A 1 80 ? -7.395 -13.953 -1.345 1 95.31 80 PHE A C 1
ATOM 623 O O . PHE A 1 80 ? -7.93 -13.367 -0.401 1 95.31 80 PHE A O 1
ATOM 630 N N . GLY A 1 81 ? -7.457 -13.547 -2.6 1 97.75 81 GLY A N 1
ATOM 631 C CA . GLY A 1 81 ? -7.906 -12.172 -2.764 1 97.75 81 GLY A CA 1
ATOM 632 C C . GLY A 1 81 ? -8.727 -11.961 -4.023 1 97.75 81 GLY A C 1
ATOM 633 O O . GLY A 1 81 ? -9.359 -12.891 -4.52 1 97.75 81 GLY A O 1
ATOM 634 N N . TYR A 1 82 ? -8.812 -10.672 -4.383 1 98.69 82 TYR A N 1
ATOM 635 C CA . TYR A 1 82 ? -9.57 -10.25 -5.555 1 98.69 82 TYR A CA 1
ATOM 636 C C . TYR A 1 82 ? -8.969 -8.992 -6.164 1 98.69 82 TYR A C 1
ATOM 638 O O . TYR A 1 82 ? -8.164 -8.305 -5.523 1 98.69 82 TYR A O 1
ATOM 646 N N . VAL A 1 83 ? -9.273 -8.789 -7.434 1 98.56 83 VAL A N 1
ATOM 647 C CA . VAL A 1 83 ? -8.93 -7.57 -8.148 1 98.56 83 VAL A CA 1
ATOM 648 C C . VAL A 1 83 ? -10.148 -6.648 -8.211 1 98.56 83 VAL A C 1
ATOM 650 O O . VAL A 1 83 ? -11.258 -7.094 -8.531 1 98.56 83 VAL A O 1
ATOM 653 N N . GLY A 1 84 ? -9.945 -5.387 -7.91 1 98.31 84 GLY A N 1
ATOM 654 C CA . GLY A 1 84 ? -11.031 -4.422 -7.898 1 98.31 84 GLY A CA 1
ATOM 655 C C . GLY A 1 84 ? -11.242 -3.77 -6.547 1 98.31 84 GLY A C 1
ATOM 656 O O . GLY A 1 84 ? -12.336 -3.291 -6.246 1 98.31 84 GLY A O 1
ATOM 657 N N . VAL A 1 85 ? -10.227 -3.693 -5.727 1 98.06 85 VAL A N 1
ATOM 658 C CA . VAL A 1 85 ? -10.25 -3.232 -4.34 1 98.06 85 VAL A CA 1
ATOM 659 C C . VAL A 1 85 ? -10.789 -1.807 -4.277 1 98.06 85 VAL A C 1
ATOM 661 O O . VAL A 1 85 ? -11.547 -1.463 -3.369 1 98.06 85 VAL A O 1
ATOM 664 N N . PRO A 1 86 ? -10.492 -0.905 -5.25 1 97.38 86 PRO A N 1
ATOM 665 C CA . PRO A 1 86 ? -10.992 0.467 -5.148 1 97.38 86 PRO A CA 1
ATOM 666 C C . PRO A 1 86 ? -12.516 0.532 -5.031 1 97.38 86 PRO A C 1
ATOM 668 O O . PRO A 1 86 ? -13.047 1.345 -4.27 1 97.38 86 PRO A O 1
ATOM 671 N N . LEU A 1 87 ? -13.234 -0.307 -5.656 1 97.12 87 LEU A N 1
ATOM 672 C CA . LEU A 1 87 ? -14.688 -0.307 -5.617 1 97.12 87 LEU A CA 1
ATOM 673 C C . LEU A 1 87 ? -15.195 -0.499 -4.188 1 97.12 87 LEU A C 1
ATOM 675 O O . LEU A 1 87 ? -16.094 0.208 -3.746 1 97.12 87 LEU A O 1
ATOM 679 N N . VAL A 1 88 ? -14.57 -1.428 -3.488 1 97.62 88 VAL A N 1
ATOM 680 C CA . VAL A 1 88 ? -15.008 -1.792 -2.146 1 97.62 88 VAL A CA 1
ATOM 681 C C . VAL A 1 88 ? -14.664 -0.667 -1.169 1 97.62 88 VAL A C 1
ATOM 683 O O . VAL A 1 88 ? -15.32 -0.518 -0.135 1 97.62 88 VAL A O 1
ATOM 686 N N . LEU A 1 89 ? -13.711 0.126 -1.553 1 97.5 89 LEU A N 1
ATOM 687 C CA . LEU A 1 89 ? -13.258 1.234 -0.716 1 97.5 89 LEU A CA 1
ATOM 688 C C . LEU A 1 89 ? -14.031 2.508 -1.042 1 97.5 89 LEU A C 1
ATOM 690 O O . LEU A 1 89 ? -13.828 3.545 -0.405 1 97.5 89 LEU A O 1
ATOM 694 N N . GLY A 1 90 ? -14.867 2.502 -2.021 1 93.31 90 GLY A N 1
ATOM 695 C CA . GLY A 1 90 ? -15.688 3.648 -2.377 1 93.31 90 GLY A CA 1
ATOM 696 C C . GLY A 1 90 ? -15.078 4.5 -3.475 1 93.31 90 GLY A C 1
ATOM 697 O O . GLY A 1 90 ? -15.461 5.66 -3.65 1 93.31 90 GLY A O 1
ATOM 698 N N . ALA A 1 91 ? -14.094 3.977 -4.133 1 93.44 91 ALA A N 1
ATOM 699 C CA . ALA A 1 91 ? -13.477 4.656 -5.273 1 93.44 91 ALA A CA 1
ATOM 700 C C . ALA A 1 91 ? -13.859 3.979 -6.586 1 93.44 91 ALA A C 1
ATOM 702 O O . ALA A 1 91 ? -14.32 2.834 -6.59 1 93.44 91 ALA A O 1
ATOM 703 N N . ASP A 1 92 ? -13.633 4.719 -7.652 1 91.75 92 ASP A N 1
ATOM 704 C CA . ASP A 1 92 ? -14.039 4.141 -8.93 1 91.75 92 ASP A CA 1
ATOM 705 C C . ASP A 1 92 ? -12.836 3.914 -9.844 1 91.75 92 ASP A C 1
ATOM 707 O O . ASP A 1 92 ? -12.953 3.283 -10.891 1 91.75 92 ASP A O 1
ATOM 711 N N . VAL A 1 93 ? -11.695 4.426 -9.367 1 93 93 VAL A N 1
ATOM 712 C CA . VAL A 1 93 ? -10.516 4.355 -10.227 1 93 93 VAL A CA 1
ATOM 713 C C . VAL A 1 93 ? -9.398 3.605 -9.508 1 93 93 VAL A C 1
ATOM 715 O O . VAL A 1 93 ? -9.195 3.789 -8.305 1 93 93 VAL A O 1
ATOM 718 N N . ALA A 1 94 ? -8.734 2.803 -10.281 1 91.44 94 ALA A N 1
ATOM 719 C CA . ALA A 1 94 ? -7.57 2.086 -9.758 1 91.44 94 ALA A CA 1
ATOM 720 C C . ALA A 1 94 ? -6.273 2.807 -10.117 1 91.44 94 ALA A C 1
ATOM 722 O O . ALA A 1 94 ? -6.16 3.396 -11.195 1 91.44 94 ALA A O 1
ATOM 723 N N . SER A 1 95 ? -5.32 2.711 -9.172 1 91.56 95 SER A N 1
ATOM 724 C CA . SER A 1 95 ? -4.031 3.342 -9.445 1 91.56 95 SER A CA 1
ATOM 725 C C . SER A 1 95 ? -3.062 2.359 -10.102 1 91.56 95 SER A C 1
ATOM 727 O O . SER A 1 95 ? -2.07 2.77 -10.703 1 91.56 95 SER A O 1
ATOM 729 N N . GLN A 1 96 ? -3.33 1.098 -9.938 1 95.5 96 GLN A N 1
ATOM 730 C CA . GLN A 1 96 ? -2.43 0.07 -10.445 1 95.5 96 GLN A CA 1
ATOM 731 C C . GLN A 1 96 ? -3.072 -0.704 -11.594 1 95.5 96 GLN A C 1
ATOM 733 O O . GLN A 1 96 ? -4.301 -0.778 -11.688 1 95.5 96 GLN A O 1
ATOM 738 N N . ARG A 1 97 ? -2.203 -1.215 -12.383 1 97.31 97 ARG A N 1
ATOM 739 C CA . ARG A 1 97 ? -2.629 -2.184 -13.391 1 97.31 97 ARG A CA 1
ATOM 740 C C . ARG A 1 97 ? -2.547 -3.605 -12.852 1 97.31 97 ARG A C 1
ATOM 742 O O . ARG A 1 97 ? -1.595 -3.955 -12.148 1 97.31 97 ARG A O 1
ATOM 749 N N . SER A 1 98 ? -3.549 -4.383 -13.133 1 98.06 98 SER A N 1
ATOM 750 C CA . SER A 1 98 ? -3.543 -5.793 -12.75 1 98.06 98 SER A CA 1
ATOM 751 C C . SER A 1 98 ? -3.426 -6.699 -13.969 1 98.06 98 SER A C 1
ATOM 753 O O . SER A 1 98 ? -4.289 -6.676 -14.852 1 98.06 98 SER A O 1
ATOM 755 N N . VAL A 1 99 ? -2.363 -7.512 -13.977 1 97.94 99 VAL A N 1
ATOM 756 C CA . VAL A 1 99 ? -2.055 -8.336 -15.148 1 97.94 99 VAL A CA 1
ATOM 757 C C . VAL A 1 99 ? -1.877 -9.789 -14.719 1 97.94 99 VAL A C 1
ATOM 759 O O . VAL A 1 99 ? -1.25 -10.07 -13.695 1 97.94 99 VAL A O 1
ATOM 762 N N . VAL A 1 100 ? -2.42 -10.711 -15.531 1 97.62 100 VAL A N 1
ATOM 763 C CA . VAL A 1 100 ? -2.273 -12.133 -15.25 1 97.62 100 VAL A CA 1
ATOM 764 C C . VAL A 1 100 ? -0.827 -12.562 -15.477 1 97.62 100 VAL A C 1
ATOM 766 O O . VAL A 1 100 ? -0.298 -12.422 -16.578 1 97.62 100 VAL A O 1
ATOM 769 N N . CYS A 1 101 ? -0.221 -12.984 -14.391 1 95.81 101 CYS A N 1
ATOM 770 C CA . CYS A 1 101 ? 1.149 -13.484 -14.43 1 95.81 101 CYS A CA 1
ATOM 771 C C . CYS A 1 101 ? 1.183 -14.969 -14.766 1 95.81 101 CYS A C 1
ATOM 773 O O . CYS A 1 101 ? 2.002 -15.406 -15.578 1 95.81 101 CYS A O 1
ATOM 775 N N . MET A 1 102 ? 0.344 -15.742 -14.234 1 95.62 102 MET A N 1
ATOM 776 C CA . MET A 1 102 ? 0.136 -17.156 -14.508 1 95.62 102 MET A CA 1
ATOM 777 C C . MET A 1 102 ? -1.336 -17.453 -14.781 1 95.62 102 MET A C 1
ATOM 779 O O . MET A 1 102 ? -2.205 -17.062 -14 1 95.62 102 MET A O 1
ATOM 783 N N . PRO A 1 103 ? -1.597 -18.141 -15.836 1 96.31 103 PRO A N 1
ATOM 784 C CA . PRO A 1 103 ? -2.986 -18.375 -16.234 1 96.31 103 PRO A CA 1
ATOM 785 C C . PRO A 1 103 ? -3.797 -19.094 -15.156 1 96.31 103 PRO A C 1
ATOM 787 O O . PRO A 1 103 ? -3.232 -19.828 -14.336 1 96.31 103 PRO A O 1
ATOM 790 N N . GLY A 1 104 ? -5.145 -18.812 -15.211 1 96.69 104 GLY A N 1
ATOM 791 C CA . GLY A 1 104 ? -6.047 -19.422 -14.25 1 96.69 104 GLY A CA 1
ATOM 792 C C . GLY A 1 104 ? -7.492 -18.984 -14.43 1 96.69 104 GLY A C 1
ATOM 793 O O . GLY A 1 104 ? -7.934 -18.734 -15.555 1 96.69 104 GLY A O 1
ATOM 794 N N . THR A 1 105 ? -8.164 -19.109 -13.32 1 98.06 105 THR A N 1
ATOM 795 C CA . THR A 1 105 ? -9.602 -18.859 -13.367 1 98.06 105 THR A CA 1
ATOM 796 C C . THR A 1 105 ? -10.016 -17.891 -12.258 1 98.06 105 THR A C 1
ATOM 798 O O . THR A 1 105 ? -9.281 -17.703 -11.289 1 98.06 105 THR A O 1
ATOM 801 N N . ALA A 1 106 ? -11.188 -17.281 -12.445 1 98.38 106 ALA A N 1
ATOM 802 C CA . ALA A 1 106 ? -11.773 -16.391 -11.445 1 98.38 106 ALA A CA 1
ATOM 803 C C . ALA A 1 106 ? -13.297 -16.375 -11.547 1 98.38 106 ALA A C 1
ATOM 805 O O . ALA A 1 106 ? -13.867 -16.906 -12.508 1 98.38 106 ALA A O 1
ATOM 806 N N . LEU A 1 107 ? -13.898 -15.922 -10.539 1 98.75 107 LEU A N 1
ATOM 807 C CA . LEU A 1 107 ? -15.305 -15.539 -10.57 1 98.75 107 LEU A CA 1
ATOM 808 C C . LEU A 1 107 ? -15.453 -14.031 -10.672 1 98.75 107 LEU A C 1
ATOM 810 O O . LEU A 1 107 ? -15 -13.297 -9.789 1 98.75 107 LEU A O 1
ATOM 814 N N . ARG A 1 108 ? -16.062 -13.633 -11.742 1 98.62 108 ARG A N 1
ATOM 815 C CA . ARG A 1 108 ? -16.172 -12.211 -12.047 1 98.62 108 ARG A CA 1
ATOM 816 C C . ARG A 1 108 ? -17.578 -11.688 -11.727 1 98.62 108 ARG A C 1
ATOM 818 O O . ARG A 1 108 ? -18.562 -12.383 -11.953 1 98.62 108 ARG A O 1
ATOM 825 N N . VAL A 1 109 ? -17.641 -10.5 -11.234 1 98.75 109 VAL A N 1
ATOM 826 C CA . VAL A 1 109 ? -18.906 -9.805 -10.992 1 98.75 109 VAL A CA 1
ATOM 827 C C . VAL A 1 109 ? -18.812 -8.359 -11.477 1 98.75 109 VAL A C 1
ATOM 829 O O . VAL A 1 109 ? -17.781 -7.711 -11.297 1 98.75 109 VAL A O 1
ATOM 832 N N . GLU A 1 110 ? -19.859 -7.855 -12.109 1 98.56 110 GLU A N 1
ATOM 833 C CA . GLU A 1 110 ? -19.891 -6.469 -12.562 1 98.56 110 GLU A CA 1
ATOM 834 C C . GLU A 1 110 ? -19.891 -5.5 -11.383 1 98.56 110 GLU A C 1
ATOM 836 O O . GLU A 1 110 ? -20.547 -5.754 -10.367 1 98.56 110 GLU A O 1
ATOM 841 N N . ALA A 1 111 ? -19.203 -4.43 -11.531 1 98 111 ALA A N 1
ATOM 842 C CA . ALA A 1 111 ? -19.031 -3.459 -10.461 1 98 111 ALA A CA 1
ATOM 843 C C . ALA A 1 111 ? -20.375 -2.965 -9.938 1 98 111 ALA A C 1
ATOM 845 O O . ALA A 1 111 ? -20.594 -2.904 -8.727 1 98 111 ALA A O 1
ATOM 846 N N . GLU A 1 112 ? -21.297 -2.621 -10.805 1 97.5 112 GLU A N 1
ATOM 847 C CA . GLU A 1 112 ? -22.5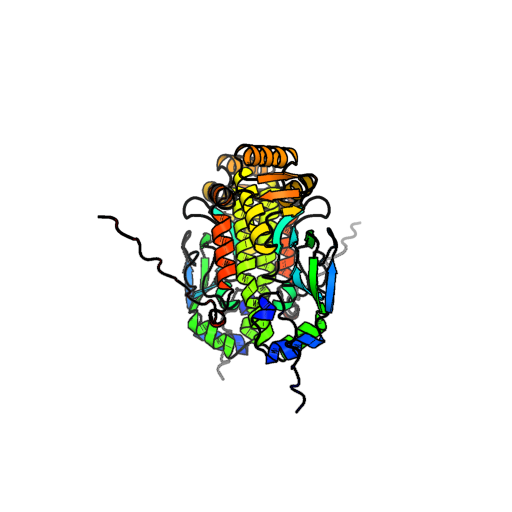94 -2.078 -10.414 1 97.5 112 GLU A CA 1
ATOM 848 C C . GLU A 1 112 ? -23.406 -3.098 -9.625 1 97.5 112 GLU A C 1
ATOM 850 O O . GLU A 1 112 ? -24.047 -2.754 -8.633 1 97.5 112 GLU A O 1
ATOM 855 N N . ASP A 1 113 ? -23.344 -4.316 -10.078 1 98.44 113 ASP A N 1
ATOM 856 C CA . ASP A 1 113 ? -24.078 -5.379 -9.391 1 98.44 113 ASP A CA 1
ATOM 857 C C . ASP A 1 113 ? -23.5 -5.609 -7.992 1 98.44 113 ASP A C 1
ATOM 859 O O . ASP A 1 113 ? -24.25 -5.758 -7.023 1 98.44 113 ASP A O 1
ATOM 863 N N . LEU A 1 114 ? -22.219 -5.645 -7.922 1 98.38 114 LEU A N 1
ATOM 864 C CA . LEU A 1 114 ? -21.578 -5.859 -6.629 1 98.38 114 LEU A CA 1
ATOM 865 C C . LEU A 1 114 ? -21.891 -4.707 -5.676 1 98.38 114 LEU A C 1
ATOM 867 O O . LEU A 1 114 ? -22.172 -4.934 -4.5 1 98.38 114 LEU A O 1
ATOM 871 N N . ALA A 1 115 ? -21.828 -3.521 -6.195 1 97.44 115 ALA A N 1
ATOM 872 C CA . ALA A 1 115 ? -22.141 -2.355 -5.371 1 97.44 115 ALA A CA 1
ATOM 873 C C . ALA A 1 115 ? -23.547 -2.451 -4.797 1 97.44 115 ALA A C 1
ATOM 875 O O . ALA A 1 115 ? -23.766 -2.17 -3.613 1 97.44 115 ALA A O 1
ATOM 876 N N . ARG A 1 116 ? -24.484 -2.861 -5.543 1 97.44 116 ARG A N 1
ATOM 877 C CA . ARG A 1 116 ? -25.859 -2.996 -5.113 1 97.44 116 ARG A CA 1
ATOM 878 C C . ARG A 1 116 ? -26 -4.066 -4.035 1 97.44 116 ARG A C 1
ATOM 880 O O . ARG A 1 116 ? -26.641 -3.838 -3.006 1 97.44 116 ARG A O 1
ATOM 887 N N . VAL A 1 117 ? -25.359 -5.195 -4.277 1 97.62 117 VAL A N 1
ATOM 888 C CA . VAL A 1 117 ? -25.484 -6.297 -3.332 1 97.62 117 VAL A CA 1
ATOM 889 C C . VAL A 1 117 ? -24.812 -5.934 -2.012 1 97.62 117 VAL A C 1
ATOM 891 O O . VAL A 1 117 ? -25.312 -6.277 -0.938 1 97.62 117 VAL A O 1
ATOM 894 N N . MET A 1 118 ? -23.703 -5.23 -2.078 1 96.94 118 MET A N 1
ATOM 895 C CA . MET A 1 118 ? -23.016 -4.82 -0.863 1 96.94 118 MET A CA 1
ATOM 896 C C . MET A 1 118 ? -23.844 -3.83 -0.064 1 96.94 118 MET A C 1
ATOM 898 O O . MET A 1 118 ? -23.797 -3.82 1.168 1 96.94 118 MET A O 1
ATOM 902 N N . ALA A 1 119 ? -24.625 -3.002 -0.75 1 95.31 119 ALA A N 1
ATOM 903 C CA . ALA A 1 119 ? -25.5 -2.055 -0.076 1 95.31 119 ALA A CA 1
ATOM 904 C C . ALA A 1 119 ? -26.609 -2.779 0.675 1 95.31 119 ALA A C 1
ATOM 906 O O . ALA A 1 119 ? -26.969 -2.391 1.789 1 95.31 119 ALA A O 1
ATOM 907 N N . ASP A 1 120 ? -27.078 -3.812 0.104 1 96.44 120 ASP A N 1
ATOM 908 C CA . ASP A 1 120 ? -28.172 -4.59 0.677 1 96.44 120 ASP A CA 1
ATOM 909 C C . ASP A 1 120 ? -27.672 -5.523 1.774 1 96.44 120 ASP A C 1
ATOM 911 O O . ASP A 1 120 ? -28.391 -5.824 2.727 1 96.44 120 ASP A O 1
ATOM 915 N N . ARG A 1 121 ? -26.484 -6.016 1.536 1 96.94 121 ARG A N 1
ATOM 916 C CA . ARG A 1 121 ? -25.875 -6.984 2.447 1 96.94 121 ARG A CA 1
ATOM 917 C C . ARG A 1 121 ? -24.484 -6.547 2.855 1 96.94 121 ARG A C 1
ATOM 919 O O . ARG A 1 121 ? -23.484 -7.066 2.342 1 96.94 121 ARG A O 1
ATOM 926 N N . PRO A 1 122 ? -24.422 -5.691 3.863 1 95.31 122 PRO A N 1
ATOM 927 C CA . PRO A 1 122 ? -23.141 -5.047 4.219 1 95.31 122 PRO A CA 1
ATOM 928 C C . PRO A 1 122 ? -22.094 -6.047 4.68 1 95.31 122 PRO A C 1
ATOM 930 O O . PRO A 1 122 ? -20.891 -5.746 4.637 1 95.31 122 PRO A O 1
ATOM 933 N N . GLN A 1 123 ? -22.5 -7.203 5.102 1 95.75 123 GLN A N 1
ATOM 934 C CA . GLN A 1 123 ? -21.531 -8.195 5.574 1 95.75 123 GLN A CA 1
ATOM 935 C C . GLN A 1 123 ? -20.641 -8.688 4.438 1 95.75 123 GLN A C 1
ATOM 937 O O . GLN A 1 123 ? -19.5 -9.07 4.664 1 95.75 123 GLN A O 1
ATOM 942 N N . ILE A 1 124 ? -21.078 -8.68 3.217 1 97.81 124 ILE A N 1
ATOM 943 C CA . ILE A 1 124 ? -20.281 -9.047 2.059 1 97.81 124 ILE A CA 1
ATOM 944 C C . ILE A 1 124 ? -19.109 -8.07 1.918 1 97.81 124 ILE A C 1
ATOM 946 O O . ILE A 1 124 ? -17.969 -8.484 1.729 1 97.81 124 ILE A O 1
ATOM 950 N N . ARG A 1 125 ? -19.422 -6.785 2.082 1 97.81 125 ARG A N 1
ATOM 951 C CA . ARG A 1 125 ? -18.375 -5.773 1.999 1 97.81 125 ARG A CA 1
ATOM 952 C C . ARG A 1 125 ? -17.375 -5.926 3.139 1 97.81 125 ARG A C 1
ATOM 954 O O . ARG A 1 125 ? -16.172 -5.766 2.936 1 97.81 125 ARG A O 1
ATOM 961 N N . GLU A 1 126 ? -17.891 -6.238 4.312 1 96.44 126 GLU A N 1
ATOM 962 C CA . GLU A 1 126 ? -17.016 -6.426 5.461 1 96.44 126 GLU A CA 1
ATOM 963 C C . GLU A 1 126 ? -15.992 -7.523 5.199 1 96.44 126 GLU A C 1
ATOM 965 O O . GLU A 1 126 ? -14.805 -7.363 5.504 1 96.44 126 GLU A O 1
ATOM 970 N N . GLU A 1 127 ? -16.422 -8.602 4.594 1 96.56 127 GLU A N 1
ATOM 971 C CA . GLU A 1 127 ? -15.523 -9.711 4.289 1 96.56 127 GLU A CA 1
ATOM 972 C C . GLU A 1 127 ? -14.477 -9.305 3.252 1 96.56 127 GLU A C 1
ATOM 974 O O . GLU A 1 127 ? -13.312 -9.703 3.346 1 96.56 127 GLU A O 1
ATOM 979 N N . MET A 1 128 ? -14.914 -8.531 2.311 1 98.06 128 MET A N 1
ATOM 980 C CA . MET A 1 128 ? -14 -8.078 1.272 1 98.06 128 MET A CA 1
ATOM 981 C C . MET A 1 128 ? -12.992 -7.074 1.833 1 98.06 128 MET A C 1
ATOM 983 O O . MET A 1 128 ? -11.82 -7.082 1.449 1 98.06 128 MET A O 1
ATOM 987 N N . LEU A 1 129 ? -13.438 -6.203 2.775 1 97.81 129 LEU A N 1
ATOM 988 C CA . LEU A 1 129 ? -12.562 -5.207 3.391 1 97.81 129 LEU A CA 1
ATOM 989 C C . LEU A 1 129 ? -11.492 -5.875 4.242 1 97.81 129 LEU A C 1
ATOM 991 O O . LEU A 1 129 ? -10.375 -5.359 4.359 1 97.81 129 LEU A O 1
ATOM 995 N N . ARG A 1 130 ? -11.734 -7.043 4.73 1 96.19 130 ARG A N 1
ATOM 996 C CA . ARG A 1 130 ? -10.789 -7.758 5.586 1 96.19 130 ARG A CA 1
ATOM 997 C C . ARG A 1 130 ? -9.539 -8.164 4.812 1 96.19 130 ARG A C 1
ATOM 999 O O . ARG A 1 130 ? -8.492 -8.422 5.406 1 96.19 130 ARG A O 1
ATOM 1006 N N . TYR A 1 131 ? -9.625 -8.195 3.523 1 97.81 131 TYR A N 1
ATOM 1007 C CA . TYR A 1 131 ? -8.516 -8.508 2.635 1 97.81 131 TYR A CA 1
ATOM 1008 C C . TYR A 1 131 ? -7.539 -7.34 2.551 1 97.81 131 TYR A C 1
ATOM 1010 O O . TYR A 1 131 ? -6.34 -7.539 2.363 1 97.81 131 TYR A O 1
ATOM 1018 N N . VAL A 1 132 ? -7.984 -6.152 2.746 1 98.25 132 VAL A N 1
ATOM 1019 C CA . VAL A 1 132 ? -7.289 -4.938 2.336 1 98.25 132 VAL A CA 1
ATOM 1020 C C . VAL A 1 132 ? -6.086 -4.695 3.248 1 98.25 132 VAL A C 1
ATOM 1022 O O . VAL A 1 132 ? -5.016 -4.305 2.781 1 98.25 132 VAL A O 1
ATOM 1025 N N . PRO A 1 133 ? -6.176 -4.941 4.59 1 97.5 133 PRO A N 1
ATOM 1026 C CA . PRO A 1 133 ? -4.984 -4.785 5.426 1 97.5 133 PRO A CA 1
ATOM 1027 C C . PRO A 1 133 ? -3.82 -5.656 4.965 1 97.5 133 PRO A C 1
ATOM 1029 O O . PRO A 1 133 ? -2.664 -5.227 5.016 1 97.5 133 PRO A O 1
ATOM 1032 N N . ALA A 1 134 ? -4.125 -6.852 4.508 1 97.62 134 ALA A N 1
ATOM 1033 C CA . ALA A 1 134 ? -3.078 -7.742 4.016 1 97.62 134 ALA A CA 1
ATOM 1034 C C . ALA A 1 134 ? -2.467 -7.211 2.723 1 97.62 134 ALA A C 1
ATOM 1036 O O . ALA A 1 134 ? -1.252 -7.297 2.523 1 97.62 134 ALA A O 1
ATOM 1037 N N . LEU A 1 135 ? -3.309 -6.699 1.857 1 98.25 135 LEU A N 1
ATOM 1038 C CA . LEU A 1 135 ? -2.812 -6.09 0.626 1 98.25 135 LEU A CA 1
ATOM 1039 C C . LEU A 1 135 ? -1.897 -4.91 0.932 1 98.25 135 LEU A C 1
ATOM 1041 O O . LEU A 1 135 ? -0.842 -4.762 0.312 1 98.25 135 LEU A O 1
ATOM 1045 N N . ILE A 1 136 ? -2.262 -4.074 1.896 1 98.06 136 ILE A N 1
ATOM 1046 C CA . ILE A 1 136 ? -1.44 -2.939 2.309 1 98.06 136 ILE A CA 1
ATOM 1047 C C . ILE A 1 136 ? -0.114 -3.441 2.875 1 98.06 136 ILE A C 1
ATOM 1049 O O . ILE A 1 136 ? 0.949 -2.908 2.547 1 98.06 136 ILE A O 1
ATOM 1053 N N . ALA A 1 137 ? -0.207 -4.461 3.68 1 97.62 137 ALA A N 1
ATOM 1054 C CA . ALA A 1 137 ? 1.019 -5.047 4.215 1 97.62 137 ALA A CA 1
ATOM 1055 C C . ALA A 1 137 ? 1.936 -5.523 3.092 1 97.62 137 ALA A C 1
ATOM 1057 O O . ALA A 1 137 ? 3.148 -5.312 3.143 1 97.62 137 ALA A O 1
ATOM 1058 N N . GLN A 1 138 ? 1.355 -6.188 2.143 1 98.25 138 GLN A N 1
ATOM 1059 C CA . GLN A 1 138 ? 2.156 -6.652 1.017 1 98.25 138 GLN A CA 1
ATOM 1060 C C . GLN A 1 138 ? 2.812 -5.484 0.287 1 98.25 138 GLN A C 1
ATOM 1062 O O . GLN A 1 138 ? 4.008 -5.527 -0.015 1 98.25 138 GLN A O 1
ATOM 1067 N N . ASN A 1 139 ? 2.068 -4.453 -0.015 1 98.44 139 ASN A N 1
ATOM 1068 C CA . ASN A 1 139 ? 2.609 -3.277 -0.69 1 98.44 139 ASN A CA 1
ATOM 1069 C C . ASN A 1 139 ? 3.75 -2.65 0.105 1 98.44 139 ASN A C 1
ATOM 1071 O O . ASN A 1 139 ? 4.797 -2.32 -0.457 1 98.44 139 ASN A O 1
ATOM 1075 N N . THR A 1 140 ? 3.564 -2.447 1.396 1 98.25 140 THR A N 1
ATOM 1076 C CA . THR A 1 140 ? 4.547 -1.747 2.219 1 98.25 140 THR A CA 1
ATOM 1077 C C . THR A 1 140 ? 5.824 -2.57 2.354 1 98.25 140 THR A C 1
ATOM 1079 O O . THR A 1 140 ? 6.926 -2.023 2.312 1 98.25 140 THR A O 1
ATOM 1082 N N . GLN A 1 141 ? 5.648 -3.869 2.467 1 97.94 141 GLN A N 1
ATOM 1083 C CA . GLN A 1 141 ? 6.836 -4.719 2.512 1 97.94 141 GLN A CA 1
ATOM 1084 C C . GLN A 1 141 ? 7.559 -4.727 1.168 1 97.94 141 GLN A C 1
ATOM 1086 O O . GLN A 1 141 ? 8.789 -4.84 1.118 1 97.94 141 GLN A O 1
ATOM 1091 N N . SER A 1 142 ? 6.812 -4.574 0.086 1 98.5 142 SER A N 1
ATOM 1092 C CA . SER A 1 142 ? 7.453 -4.496 -1.224 1 98.5 142 SER A CA 1
ATOM 1093 C C . SER A 1 142 ? 8.32 -3.25 -1.341 1 98.5 142 SER A C 1
ATOM 1095 O O . SER A 1 142 ? 9.367 -3.271 -2 1 98.5 142 SER A O 1
ATOM 1097 N N . VAL A 1 143 ? 7.906 -2.168 -0.696 1 98.38 143 VAL A N 1
ATOM 1098 C CA . VAL A 1 143 ? 8.734 -0.966 -0.664 1 98.38 143 VAL A CA 1
ATOM 1099 C C . VAL A 1 143 ? 10.055 -1.269 0.034 1 98.38 143 VAL A C 1
ATOM 1101 O O . VAL A 1 143 ? 11.125 -0.994 -0.509 1 98.38 143 VAL A O 1
ATOM 1104 N N . LEU A 1 144 ? 9.953 -1.818 1.228 1 98.12 144 LEU A N 1
ATOM 1105 C CA . LEU A 1 144 ? 11.141 -2.15 2.01 1 98.12 144 LEU A CA 1
ATOM 1106 C C . LEU A 1 144 ? 12.062 -3.078 1.229 1 98.12 144 LEU A C 1
ATOM 1108 O O . LEU A 1 144 ? 13.273 -2.85 1.17 1 98.12 144 LEU A O 1
ATOM 1112 N N . CYS A 1 145 ? 11.461 -4.051 0.67 1 97.62 145 CYS A N 1
ATOM 1113 C CA . CYS A 1 145 ? 12.227 -5.07 -0.048 1 97.62 145 CYS A CA 1
ATOM 1114 C C . CYS A 1 145 ? 12.953 -4.461 -1.241 1 97.62 145 CYS A C 1
ATOM 1116 O O . CYS A 1 145 ? 14.133 -4.75 -1.467 1 97.62 145 CYS A O 1
ATOM 1118 N N . ALA A 1 146 ? 12.305 -3.67 -1.995 1 97.31 146 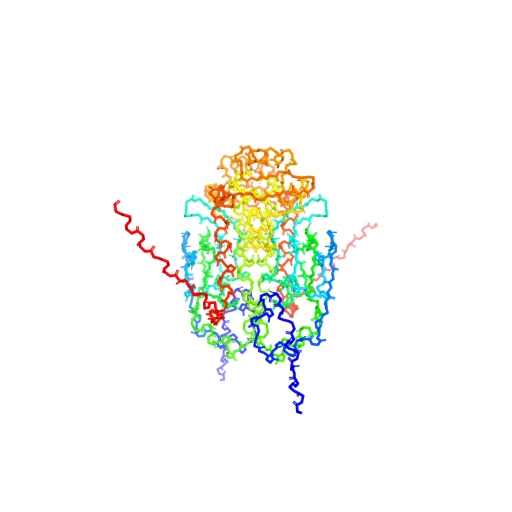ALA A N 1
ATOM 1119 C CA . ALA A 1 146 ? 12.898 -3.018 -3.16 1 97.31 146 ALA A CA 1
ATOM 1120 C C . ALA A 1 146 ? 14.047 -2.102 -2.752 1 97.31 146 ALA A C 1
ATOM 1122 O O . ALA A 1 146 ? 15.039 -1.976 -3.477 1 97.31 146 ALA A O 1
ATOM 1123 N N . ALA A 1 147 ? 13.953 -1.528 -1.622 1 96.62 147 ALA A N 1
ATOM 1124 C CA . ALA A 1 147 ? 14.906 -0.511 -1.199 1 96.62 147 ALA A CA 1
ATOM 1125 C C . ALA A 1 147 ? 16.109 -1.146 -0.517 1 96.62 147 ALA A C 1
ATOM 1127 O O . ALA A 1 147 ? 17.234 -0.626 -0.606 1 96.62 147 ALA A O 1
ATOM 1128 N N . LYS A 1 148 ? 15.922 -2.297 0.175 1 96.69 148 LYS A N 1
ATOM 1129 C CA . LYS A 1 148 ? 16.953 -2.664 1.141 1 96.69 148 LYS A CA 1
ATOM 1130 C C . LYS A 1 148 ? 17.5 -4.059 0.851 1 96.69 148 LYS A C 1
ATOM 1132 O O . LYS A 1 148 ? 18.625 -4.375 1.237 1 96.69 148 LYS A O 1
ATOM 1137 N N . HIS A 1 149 ? 16.781 -4.879 0.266 1 97.19 149 HIS A N 1
ATOM 1138 C CA . HIS A 1 149 ? 17.172 -6.285 0.246 1 97.19 149 HIS A CA 1
ATOM 1139 C C . HIS A 1 149 ? 17.859 -6.645 -1.065 1 97.19 149 HIS A C 1
ATOM 1141 O O . HIS A 1 149 ? 17.578 -6.047 -2.105 1 97.19 149 HIS A O 1
ATOM 1147 N N . GLU A 1 150 ? 18.688 -7.621 -1.001 1 96.88 150 GLU A N 1
ATOM 1148 C CA . GLU A 1 150 ? 19.438 -8.094 -2.162 1 96.88 150 GLU A CA 1
ATOM 1149 C C . GLU A 1 150 ? 18.562 -8.953 -3.072 1 96.88 150 GLU A C 1
ATOM 1151 O O . GLU A 1 150 ? 17.578 -9.555 -2.617 1 96.88 150 GLU A O 1
ATOM 1156 N N . ILE A 1 151 ? 19.047 -9.094 -4.254 1 97.31 151 ILE A N 1
ATOM 1157 C CA . ILE A 1 151 ? 18.234 -9.719 -5.301 1 97.31 151 ILE A CA 1
ATOM 1158 C C . ILE A 1 151 ? 17.969 -11.18 -4.941 1 97.31 151 ILE A C 1
ATOM 1160 O O . ILE A 1 151 ? 16.875 -11.695 -5.223 1 97.31 151 ILE A O 1
ATOM 1164 N N . ASN A 1 152 ? 18.922 -11.898 -4.309 1 97.25 152 ASN A N 1
ATOM 1165 C CA . ASN A 1 152 ? 18.719 -13.297 -3.953 1 97.25 152 ASN A CA 1
ATOM 1166 C C . ASN A 1 152 ? 17.594 -13.445 -2.932 1 97.25 152 ASN A C 1
ATOM 1168 O O . ASN A 1 152 ? 16.781 -14.375 -3.027 1 97.25 152 ASN A O 1
ATOM 1172 N N . GLN A 1 153 ? 17.547 -12.531 -2.01 1 98.06 153 GLN A N 1
ATOM 1173 C CA . GLN A 1 153 ? 16.484 -12.539 -1.008 1 98.06 153 GLN A CA 1
ATOM 1174 C C . GLN A 1 153 ? 15.141 -12.195 -1.635 1 98.06 153 GLN A C 1
ATOM 1176 O O . GLN A 1 153 ? 14.125 -12.828 -1.326 1 98.06 153 GLN A O 1
ATOM 1181 N N . ARG A 1 154 ? 15.125 -11.234 -2.49 1 98.25 154 ARG A N 1
ATOM 1182 C CA . ARG A 1 154 ? 13.898 -10.781 -3.15 1 98.25 154 ARG A CA 1
ATOM 1183 C C . ARG A 1 154 ? 13.328 -11.875 -4.043 1 98.25 154 ARG A C 1
ATOM 1185 O O . ARG A 1 154 ? 12.109 -12.07 -4.086 1 98.25 154 ARG A O 1
ATOM 1192 N N . LEU A 1 155 ? 14.242 -12.523 -4.762 1 98.5 155 LEU A N 1
ATOM 1193 C CA . LEU A 1 155 ? 13.812 -13.625 -5.617 1 98.5 155 LEU A CA 1
ATOM 1194 C C . LEU A 1 155 ? 13.203 -14.75 -4.789 1 98.5 155 LEU A C 1
ATOM 1196 O O . LEU A 1 155 ? 12.148 -15.289 -5.141 1 98.5 155 LEU A O 1
ATOM 1200 N N . ALA A 1 156 ? 13.828 -15.109 -3.717 1 98.62 156 ALA A N 1
ATOM 1201 C CA . ALA A 1 156 ? 13.289 -16.141 -2.832 1 98.62 156 ALA A CA 1
ATOM 1202 C C . ALA A 1 156 ? 11.906 -15.75 -2.314 1 98.62 156 ALA A C 1
ATOM 1204 O O . ALA A 1 156 ? 10.992 -16.578 -2.293 1 98.62 156 ALA A O 1
ATOM 1205 N N . ARG A 1 157 ? 11.758 -14.531 -1.906 1 98.56 157 ARG A N 1
ATOM 1206 C CA . ARG A 1 157 ? 10.469 -14.023 -1.457 1 98.56 157 ARG A CA 1
ATOM 1207 C C . ARG A 1 157 ? 9.406 -14.18 -2.545 1 98.56 157 ARG A C 1
ATOM 1209 O O . ARG A 1 157 ? 8.297 -14.648 -2.279 1 98.56 157 ARG A O 1
ATOM 1216 N N . TRP A 1 158 ? 9.773 -13.773 -3.734 1 98.56 158 TRP A N 1
ATOM 1217 C CA . TRP A 1 158 ? 8.828 -13.82 -4.848 1 98.56 158 TRP A CA 1
ATOM 1218 C C . TRP A 1 158 ? 8.344 -15.25 -5.09 1 98.56 158 TRP A C 1
ATOM 1220 O O . TRP A 1 158 ? 7.141 -15.492 -5.195 1 98.56 158 TRP A O 1
ATOM 1230 N N . LEU A 1 159 ? 9.266 -16.141 -5.141 1 98.44 159 LEU A N 1
ATOM 1231 C CA . LEU A 1 159 ? 8.953 -17.547 -5.41 1 98.44 159 LEU A CA 1
ATOM 1232 C C . LEU A 1 159 ? 8.062 -18.125 -4.316 1 98.44 159 LEU A C 1
ATOM 1234 O O . LEU A 1 159 ? 7.109 -18.844 -4.605 1 98.44 159 LEU A O 1
ATOM 1238 N N . LEU A 1 160 ? 8.32 -17.766 -3.092 1 98.62 160 LEU A N 1
ATOM 1239 C CA . LEU A 1 160 ? 7.539 -18.281 -1.968 1 98.62 160 LEU A CA 1
ATOM 1240 C C . LEU A 1 160 ? 6.125 -17.719 -1.986 1 98.62 160 LEU A C 1
ATOM 1242 O O . LEU A 1 160 ? 5.156 -18.453 -1.763 1 98.62 160 LEU A O 1
ATOM 1246 N N . LEU A 1 161 ? 6.016 -16.438 -2.24 1 98.25 161 LEU A N 1
ATOM 1247 C CA . LEU A 1 161 ? 4.695 -15.828 -2.311 1 98.25 161 LEU A CA 1
ATOM 1248 C C . LEU A 1 161 ? 3.869 -16.438 -3.436 1 98.25 161 LEU A C 1
ATOM 1250 O O . LEU A 1 161 ? 2.686 -16.734 -3.256 1 98.25 161 LEU A O 1
ATOM 1254 N N . ALA A 1 162 ? 4.543 -16.594 -4.566 1 98.06 162 ALA A N 1
ATOM 1255 C CA . ALA A 1 162 ? 3.857 -17.234 -5.691 1 98.06 162 ALA A CA 1
ATOM 1256 C C . ALA A 1 162 ? 3.432 -18.656 -5.34 1 98.06 162 ALA A C 1
ATOM 1258 O O . ALA A 1 162 ? 2.297 -19.047 -5.613 1 98.06 162 ALA A O 1
ATOM 1259 N N . ASN A 1 163 ? 4.309 -19.344 -4.75 1 97.94 163 ASN A N 1
ATOM 1260 C CA . ASN A 1 163 ? 4.035 -20.719 -4.336 1 97.94 163 ASN A CA 1
ATOM 1261 C C . ASN A 1 163 ? 2.84 -20.797 -3.391 1 97.94 163 ASN A C 1
ATOM 1263 O O . ASN A 1 163 ? 1.992 -21.672 -3.521 1 97.94 163 ASN A O 1
ATOM 1267 N N . ASP A 1 164 ? 2.77 -19.906 -2.404 1 96.88 164 ASP A N 1
ATOM 1268 C CA . ASP A 1 164 ? 1.654 -19.859 -1.464 1 96.88 164 ASP A CA 1
ATOM 1269 C C . ASP A 1 164 ? 0.323 -19.719 -2.199 1 96.88 164 ASP A C 1
ATOM 1271 O O . ASP A 1 164 ? -0.698 -20.234 -1.75 1 96.88 164 ASP A O 1
ATOM 1275 N N . ARG A 1 165 ? 0.34 -19.047 -3.279 1 96.44 165 ARG A N 1
ATOM 1276 C CA . ARG A 1 165 ? -0.893 -18.672 -3.965 1 96.44 165 ARG A CA 1
ATOM 1277 C C . ARG A 1 165 ? -1.276 -19.703 -5.012 1 96.44 165 ARG A C 1
ATOM 1279 O O . ARG A 1 165 ? -2.453 -20.047 -5.16 1 96.44 165 ARG A O 1
ATOM 1286 N N . ILE A 1 166 ? -0.355 -20.219 -5.684 1 94.5 166 ILE A N 1
ATOM 1287 C CA . ILE A 1 166 ? -0.628 -21.141 -6.777 1 94.5 166 ILE A CA 1
ATOM 1288 C C . ILE A 1 166 ? -0.714 -22.578 -6.238 1 94.5 166 ILE A C 1
ATOM 1290 O O . ILE A 1 166 ? -1.25 -23.453 -6.902 1 94.5 166 ILE A O 1
ATOM 1294 N N . GLN A 1 167 ? -0.06 -22.844 -5.125 1 93.56 167 GLN A N 1
ATOM 1295 C CA . GLN A 1 167 ? -0.011 -24.156 -4.492 1 93.56 167 GLN A CA 1
ATOM 1296 C C . GLN A 1 167 ? 0.56 -25.203 -5.441 1 93.56 167 GLN A C 1
ATOM 1298 O O . GLN A 1 167 ? -0.008 -26.281 -5.594 1 93.56 167 GLN A O 1
ATOM 1303 N N . SER A 1 168 ? 1.526 -24.844 -6.141 1 94.25 168 SER A N 1
ATOM 1304 C CA . SER A 1 168 ? 2.32 -25.703 -7.012 1 94.25 168 SER A CA 1
ATOM 1305 C C . SER A 1 168 ? 3.809 -25.406 -6.879 1 94.25 168 SER A C 1
ATOM 1307 O O . SER A 1 168 ? 4.207 -24.25 -6.758 1 94.25 168 SER A O 1
ATOM 1309 N N . ASP A 1 169 ? 4.574 -26.406 -6.953 1 96.31 169 ASP A N 1
ATOM 1310 C CA . ASP A 1 169 ? 6.02 -26.234 -6.855 1 96.31 169 ASP A CA 1
ATOM 1311 C C . ASP A 1 169 ? 6.613 -25.812 -8.203 1 96.31 169 ASP A C 1
ATOM 1313 O O . ASP A 1 169 ? 7.773 -25.406 -8.273 1 96.31 169 ASP A O 1
ATOM 1317 N N . VAL A 1 170 ? 5.832 -26.016 -9.203 1 97 170 VAL A N 1
ATOM 1318 C CA . VAL A 1 170 ? 6.281 -25.594 -10.523 1 97 170 VAL A CA 1
ATOM 1319 C C . VAL A 1 170 ? 5.641 -24.25 -10.867 1 97 170 VAL A C 1
ATOM 1321 O O . VAL A 1 170 ? 4.414 -24.125 -10.914 1 97 170 VAL A O 1
ATOM 1324 N N . LEU A 1 171 ? 6.5 -23.266 -11.023 1 96.75 171 LEU A N 1
ATOM 1325 C CA . LEU A 1 171 ? 6.059 -21.922 -11.398 1 96.75 171 LEU A CA 1
ATOM 1326 C C . LEU A 1 171 ? 6.43 -21.625 -12.844 1 96.75 171 LEU A C 1
ATOM 1328 O O . LEU A 1 171 ? 7.609 -21.609 -13.203 1 96.75 171 LEU A O 1
ATOM 1332 N N . TYR A 1 172 ? 5.438 -21.375 -13.672 1 94.75 172 TYR A N 1
ATOM 1333 C CA . TYR A 1 172 ? 5.676 -21.078 -15.078 1 94.75 172 TYR A CA 1
ATOM 1334 C C . TYR A 1 172 ? 5.973 -19.594 -15.273 1 94.75 172 TYR A C 1
ATOM 1336 O O . TYR A 1 172 ? 5.062 -18.797 -15.531 1 94.75 172 TYR A O 1
ATOM 1344 N N . ILE A 1 173 ? 7.211 -19.328 -15.125 1 94 173 ILE A N 1
ATOM 1345 C CA . ILE A 1 173 ? 7.648 -17.938 -15.164 1 94 173 ILE A CA 1
ATOM 1346 C C . ILE A 1 173 ? 8.992 -17.828 -15.883 1 94 173 ILE A C 1
ATOM 1348 O O . ILE A 1 173 ? 9.844 -18.719 -15.742 1 94 173 ILE A O 1
ATOM 1352 N N . THR A 1 174 ? 9.133 -16.781 -16.719 1 94.38 174 THR A N 1
ATOM 1353 C CA . THR A 1 174 ? 10.391 -16.547 -17.422 1 94.38 174 THR A CA 1
ATOM 1354 C C . THR A 1 174 ? 11.289 -15.602 -16.641 1 94.38 174 THR A C 1
ATOM 1356 O O . THR A 1 174 ? 10.82 -14.883 -15.75 1 94.38 174 THR A O 1
ATOM 1359 N N . HIS A 1 175 ? 12.531 -15.609 -16.969 1 95.5 175 HIS A N 1
ATOM 1360 C CA . HIS A 1 175 ? 13.477 -14.688 -16.359 1 95.5 175 HIS A CA 1
ATOM 1361 C C . HIS A 1 175 ? 13.086 -13.242 -16.625 1 95.5 175 HIS A C 1
ATOM 1363 O O . HIS A 1 175 ? 13.242 -12.375 -15.766 1 95.5 175 HIS A O 1
ATOM 1369 N N . GLU A 1 176 ? 12.602 -13.039 -17.797 1 94.56 176 GLU A N 1
ATOM 1370 C CA . GLU A 1 176 ? 12.203 -11.695 -18.203 1 94.56 176 GLU A CA 1
ATOM 1371 C C . GLU A 1 176 ? 11.055 -11.18 -17.328 1 94.56 176 GLU A C 1
ATOM 1373 O O . GLU A 1 176 ? 11.07 -10.023 -16.891 1 94.56 176 GLU A O 1
ATOM 1378 N N . LEU A 1 177 ? 10.102 -12.016 -17.109 1 93.62 177 LEU A N 1
ATOM 1379 C CA . LEU A 1 177 ? 8.969 -11.617 -16.281 1 93.62 177 LEU A CA 1
ATOM 1380 C C . LEU A 1 177 ? 9.406 -11.328 -14.852 1 93.62 177 LEU A C 1
ATOM 1382 O O . LEU A 1 177 ? 8.977 -10.344 -14.25 1 93.62 177 LEU A O 1
ATOM 1386 N N . LEU A 1 178 ? 10.242 -12.148 -14.375 1 96.06 178 LEU A N 1
ATOM 1387 C CA . LEU A 1 178 ? 10.766 -11.938 -13.031 1 96.06 178 LEU A CA 1
ATOM 1388 C C . LEU A 1 178 ? 11.539 -10.625 -12.953 1 96.06 178 LEU A C 1
ATOM 1390 O O . LEU A 1 178 ? 11.398 -9.867 -11.992 1 96.06 178 LEU A O 1
ATOM 1394 N N . ALA A 1 179 ? 12.367 -10.367 -13.938 1 97.25 179 ALA A N 1
ATOM 1395 C CA . ALA A 1 179 ? 13.156 -9.133 -13.984 1 97.25 179 ALA A CA 1
ATOM 1396 C C . ALA A 1 179 ? 12.258 -7.906 -13.984 1 97.25 179 ALA A C 1
ATOM 1398 O O . ALA A 1 179 ? 12.477 -6.965 -13.219 1 97.25 179 ALA A O 1
ATOM 1399 N N . SER A 1 180 ? 11.227 -7.938 -14.773 1 95.44 180 SER A N 1
ATOM 1400 C CA . SER A 1 180 ? 10.281 -6.828 -14.852 1 95.44 180 SER A CA 1
ATOM 1401 C C . SER A 1 180 ? 9.523 -6.652 -13.539 1 95.44 180 SER A C 1
ATOM 1403 O O . SER A 1 180 ? 9.344 -5.527 -13.07 1 95.44 180 SER A O 1
ATOM 1405 N N . SER A 1 181 ? 9.133 -7.73 -12.922 1 95.69 181 SER A N 1
ATOM 1406 C CA . SER A 1 181 ? 8.375 -7.699 -11.672 1 95.69 181 SER A CA 1
ATOM 1407 C C . SER A 1 181 ? 9.188 -7.066 -10.547 1 95.69 181 SER A C 1
ATOM 1409 O O . SER A 1 181 ? 8.633 -6.359 -9.703 1 95.69 181 SER A O 1
ATOM 1411 N N . MET A 1 182 ? 10.43 -7.254 -10.633 1 96.25 182 MET A N 1
ATOM 1412 C CA . MET A 1 182 ? 11.273 -6.801 -9.523 1 96.25 182 MET A CA 1
ATOM 1413 C C . MET A 1 182 ? 12.039 -5.543 -9.906 1 96.25 182 MET A C 1
ATOM 1415 O O . MET A 1 182 ? 12.812 -5.02 -9.102 1 96.25 182 MET A O 1
ATOM 1419 N N . GLY A 1 183 ? 11.891 -5.105 -11.094 1 95.5 183 GLY A N 1
ATOM 1420 C CA . GLY A 1 183 ? 12.531 -3.875 -11.531 1 95.5 183 GLY A CA 1
ATOM 1421 C C . GLY A 1 183 ? 14.039 -3.982 -11.609 1 95.5 183 GLY A C 1
ATOM 1422 O O . GLY A 1 183 ? 14.758 -3.062 -11.211 1 95.5 183 GLY A O 1
ATOM 1423 N N . VAL A 1 184 ? 14.562 -5.094 -12.047 1 96.62 184 VAL A N 1
ATOM 1424 C CA . VAL A 1 184 ? 16 -5.301 -12.148 1 96.62 184 VAL A CA 1
ATOM 1425 C C . VAL A 1 184 ? 16.344 -5.812 -13.547 1 96.62 184 VAL A C 1
ATOM 1427 O O . VAL A 1 184 ? 15.461 -5.977 -14.391 1 96.62 184 VAL A O 1
ATOM 1430 N N . ARG A 1 185 ? 17.625 -6.023 -13.742 1 96.31 185 ARG A N 1
ATOM 1431 C CA . ARG A 1 185 ? 18.078 -6.562 -15.023 1 96.31 185 ARG A CA 1
ATOM 1432 C C . ARG A 1 185 ? 17.859 -8.07 -15.094 1 96.31 185 ARG A C 1
ATOM 1434 O O . ARG A 1 185 ? 18.016 -8.766 -14.086 1 96.31 185 ARG A O 1
ATOM 1441 N N . ARG A 1 186 ? 17.594 -8.539 -16.297 1 96.81 186 ARG A N 1
ATOM 1442 C CA . ARG A 1 186 ? 17.391 -9.969 -16.516 1 96.81 186 ARG A CA 1
ATOM 1443 C C . ARG A 1 186 ? 18.609 -10.773 -16.062 1 96.81 186 ARG A C 1
ATOM 1445 O O . ARG A 1 186 ? 18.453 -11.859 -15.5 1 96.81 186 ARG A O 1
ATOM 1452 N N . ALA A 1 187 ? 19.812 -10.227 -16.297 1 97.75 187 ALA A N 1
ATOM 1453 C CA . ALA A 1 187 ? 21.062 -10.906 -15.922 1 97.75 187 ALA A CA 1
ATOM 1454 C C . ALA A 1 187 ? 21.125 -11.141 -14.414 1 97.75 187 ALA A C 1
ATOM 1456 O O . ALA A 1 187 ? 21.641 -12.156 -13.961 1 97.75 187 ALA A O 1
ATOM 1457 N N . SER A 1 188 ? 20.578 -10.195 -13.664 1 97.62 188 SER A N 1
ATOM 1458 C CA . SER A 1 188 ? 20.547 -10.328 -12.211 1 97.62 188 SER A CA 1
ATOM 1459 C C . SER A 1 188 ? 19.688 -11.508 -11.781 1 97.62 188 SER A C 1
ATOM 1461 O O . SER A 1 188 ? 20.062 -12.273 -10.891 1 97.62 188 SER A O 1
ATOM 1463 N N . ILE A 1 189 ? 18.594 -11.68 -12.422 1 97.69 189 ILE A N 1
ATOM 1464 C CA . ILE A 1 189 ? 17.688 -12.789 -12.133 1 97.69 189 ILE A CA 1
ATOM 1465 C C . ILE A 1 189 ? 18.344 -14.109 -12.523 1 97.69 189 ILE A C 1
ATOM 1467 O O . ILE A 1 189 ? 18.312 -15.07 -11.758 1 97.69 189 ILE A O 1
ATOM 1471 N N . THR A 1 190 ? 18.891 -14.141 -13.711 1 97.25 190 THR A N 1
ATOM 1472 C CA . THR A 1 190 ? 19.547 -15.344 -14.211 1 97.25 190 THR A CA 1
ATOM 1473 C C . THR A 1 190 ? 20.609 -15.82 -13.242 1 97.25 190 THR A C 1
ATOM 1475 O O . THR A 1 190 ? 20.656 -17 -12.883 1 97.25 190 THR A O 1
ATOM 1478 N N . ASN A 1 191 ? 21.422 -14.883 -12.773 1 97.94 191 ASN A N 1
ATOM 1479 C CA . ASN A 1 191 ? 22.5 -15.211 -11.836 1 97.94 191 ASN A CA 1
ATOM 1480 C C . ASN A 1 191 ? 21.953 -15.695 -10.5 1 97.94 191 ASN A C 1
ATOM 1482 O O . ASN A 1 191 ? 22.469 -16.656 -9.93 1 97.94 191 ASN A O 1
ATOM 1486 N N . ALA A 1 192 ? 20.969 -15.031 -10.047 1 97.94 192 ALA A N 1
ATOM 1487 C CA . ALA A 1 192 ? 20.375 -15.422 -8.773 1 97.94 192 ALA A CA 1
ATOM 1488 C C . ALA A 1 192 ? 19.766 -16.812 -8.852 1 97.94 192 ALA A C 1
ATOM 1490 O O . ALA A 1 192 ? 19.922 -17.625 -7.93 1 97.94 192 ALA A O 1
ATOM 1491 N N . LEU A 1 193 ? 19.078 -17.109 -9.93 1 97.62 193 LEU A N 1
ATOM 1492 C CA . LEU A 1 193 ? 18.484 -18.438 -10.117 1 97.62 193 LEU A CA 1
ATOM 1493 C C . LEU A 1 193 ? 19.562 -19.5 -10.227 1 97.62 193 LEU A C 1
ATOM 1495 O O . LEU A 1 193 ? 19.391 -20.609 -9.711 1 97.62 193 LEU A O 1
ATOM 1499 N N . LEU A 1 194 ? 20.609 -19.172 -10.914 1 97.56 194 LEU A N 1
ATOM 1500 C CA . LEU A 1 194 ? 21.734 -20.109 -11.031 1 97.56 194 LEU A CA 1
ATOM 1501 C C . LEU A 1 194 ? 22.281 -20.453 -9.656 1 97.56 194 LEU A C 1
ATOM 1503 O O . LEU A 1 194 ? 22.609 -21.625 -9.391 1 97.56 194 LEU A O 1
ATOM 1507 N N . GLN A 1 195 ? 22.406 -19.484 -8.844 1 97.81 195 GLN A N 1
ATOM 1508 C CA . GLN A 1 195 ? 22.906 -19.703 -7.496 1 97.81 195 GLN A CA 1
ATOM 1509 C C . GLN A 1 195 ? 21.969 -20.594 -6.699 1 97.81 195 GLN A C 1
ATOM 1511 O O . GLN A 1 195 ? 22.422 -21.547 -6.047 1 97.81 195 GLN A O 1
ATOM 1516 N N . LEU A 1 196 ? 20.734 -20.312 -6.73 1 97.69 196 LEU A N 1
ATOM 1517 C CA . LEU A 1 196 ? 19.75 -21.125 -6.02 1 97.69 196 LEU A CA 1
ATOM 1518 C C . LEU A 1 196 ? 19.734 -22.562 -6.547 1 97.69 196 LEU A C 1
ATOM 1520 O O . LEU A 1 196 ? 19.547 -23.5 -5.777 1 97.69 196 LEU A O 1
ATOM 1524 N N . GLU A 1 197 ? 19.875 -22.703 -7.828 1 97.69 197 GLU A N 1
ATOM 1525 C CA . GLU A 1 197 ? 19.906 -24.031 -8.445 1 97.69 197 GLU A CA 1
ATOM 1526 C C . GLU A 1 197 ? 21.141 -24.812 -8.023 1 97.69 197 GLU A C 1
ATOM 1528 O O . GLU A 1 197 ? 21.062 -26 -7.734 1 97.69 197 GLU A O 1
ATOM 1533 N N . ALA A 1 198 ? 22.266 -24.141 -8.016 1 97.88 198 ALA A N 1
ATOM 1534 C CA . ALA A 1 198 ? 23.5 -24.781 -7.598 1 97.88 198 ALA A CA 1
ATOM 1535 C C . ALA A 1 198 ? 23.406 -25.297 -6.168 1 97.88 198 ALA A C 1
ATOM 1537 O O . ALA A 1 198 ? 24.031 -26.312 -5.824 1 97.88 198 ALA A O 1
ATOM 1538 N N . GLU A 1 199 ? 22.609 -24.656 -5.41 1 97.19 199 GLU A N 1
ATOM 1539 C CA . GLU A 1 199 ? 22.438 -25.031 -4.008 1 97.19 199 GLU A CA 1
ATOM 1540 C C . GLU A 1 199 ? 21.328 -26.062 -3.854 1 97.19 199 GLU A C 1
ATOM 1542 O O . GLU A 1 199 ? 21.031 -26.5 -2.738 1 97.19 199 GLU A O 1
ATOM 1547 N N . GLY A 1 200 ? 20.703 -26.422 -4.945 1 97.62 200 GLY A N 1
ATOM 1548 C CA . GLY A 1 200 ? 19.672 -27.438 -4.941 1 97.62 200 GLY A CA 1
ATOM 1549 C C . GLY A 1 200 ? 18.328 -26.938 -4.441 1 97.62 200 GLY A C 1
ATOM 1550 O O . GLY A 1 200 ? 17.484 -27.719 -4.023 1 97.62 200 GLY A O 1
ATOM 1551 N N . VAL A 1 201 ? 18.156 -25.688 -4.418 1 98.38 201 VAL A N 1
ATOM 1552 C CA . VAL A 1 201 ? 16.953 -25.094 -3.857 1 98.38 201 VAL A CA 1
ATOM 1553 C C . VAL A 1 201 ? 15.852 -25.031 -4.918 1 98.38 201 VAL A C 1
ATOM 1555 O O . VAL A 1 201 ? 14.68 -25.266 -4.621 1 98.38 201 VAL A O 1
ATOM 1558 N N . VAL A 1 202 ? 16.297 -24.688 -6.16 1 98.44 202 VAL A N 1
ATOM 1559 C CA . VAL A 1 202 ? 15.367 -24.641 -7.285 1 98.44 202 VAL A CA 1
ATOM 1560 C C . VAL A 1 202 ? 15.961 -25.391 -8.477 1 98.44 202 VAL A C 1
ATOM 1562 O O . VAL A 1 202 ? 17.156 -25.719 -8.477 1 98.44 202 VAL A O 1
ATOM 1565 N N . GLU A 1 203 ? 15.102 -25.719 -9.414 1 98 203 GLU A N 1
ATOM 1566 C CA . GLU A 1 203 ? 15.492 -26.281 -10.703 1 98 203 GLU A CA 1
ATOM 1567 C C . GLU A 1 203 ? 14.906 -25.469 -11.859 1 98 203 GLU A C 1
ATOM 1569 O O . GLU A 1 203 ? 13.711 -25.188 -11.891 1 98 203 GLU A O 1
ATOM 1574 N N . LYS A 1 204 ? 15.773 -25.125 -12.711 1 94.44 204 LYS A N 1
ATOM 1575 C CA . LYS A 1 204 ? 15.312 -24.406 -13.898 1 94.44 204 LYS A CA 1
ATOM 1576 C C . LYS A 1 204 ? 14.82 -25.375 -14.969 1 94.44 204 LYS A C 1
ATOM 1578 O O . LYS A 1 204 ? 15.43 -26.438 -15.188 1 94.44 204 LYS A O 1
ATOM 1583 N N . ARG A 1 205 ? 13.766 -25.031 -15.477 1 90.25 205 ARG A N 1
ATOM 1584 C CA . ARG A 1 205 ? 13.203 -25.688 -16.641 1 90.25 205 ARG A CA 1
ATOM 1585 C C . ARG A 1 205 ? 12.852 -24.688 -17.734 1 90.25 205 ARG A C 1
ATOM 1587 O O . ARG A 1 205 ? 12.867 -23.469 -17.5 1 90.25 205 ARG A O 1
ATOM 1594 N N . ARG A 1 206 ? 12.609 -25.234 -18.938 1 88.19 206 ARG A N 1
ATOM 1595 C CA . ARG A 1 206 ? 12.234 -24.312 -20 1 88.19 206 ARG A CA 1
ATOM 1596 C C . ARG A 1 206 ? 10.93 -23.594 -19.672 1 88.19 206 ARG A C 1
ATOM 1598 O O . ARG A 1 206 ? 9.875 -24.219 -19.594 1 88.19 206 ARG A O 1
ATOM 1605 N N . GLY A 1 207 ? 11.047 -22.438 -19.359 1 90.81 207 GLY A N 1
ATOM 1606 C CA . GLY A 1 207 ? 9.906 -21.562 -19.125 1 90.81 207 GLY A CA 1
ATOM 1607 C C . GLY A 1 207 ? 9.32 -21.719 -17.734 1 90.81 207 GLY A C 1
ATOM 1608 O O . GLY A 1 207 ? 8.219 -21.234 -17.469 1 90.81 207 GLY A O 1
ATOM 1609 N N . ALA A 1 208 ? 10.094 -22.438 -16.922 1 96.12 208 ALA A N 1
ATOM 1610 C CA . ALA A 1 208 ? 9.523 -22.672 -15.594 1 96.12 208 ALA A CA 1
ATOM 1611 C C . ALA A 1 208 ? 10.625 -22.797 -14.539 1 96.12 208 ALA A C 1
ATOM 1613 O O . ALA A 1 208 ? 11.789 -23.016 -14.875 1 96.12 208 ALA A O 1
ATOM 1614 N N . VAL A 1 209 ? 10.281 -22.531 -13.336 1 97.44 209 VAL A N 1
ATOM 1615 C CA . VAL A 1 209 ? 11.133 -22.75 -12.172 1 97.44 209 VAL A CA 1
ATOM 1616 C C . VAL A 1 209 ? 10.438 -23.703 -11.195 1 97.44 209 VAL A C 1
ATOM 1618 O O . VAL A 1 209 ? 9.273 -23.5 -10.844 1 97.44 209 VAL A O 1
ATOM 1621 N N . ARG A 1 210 ? 11.102 -24.734 -10.82 1 98.31 210 ARG A N 1
ATOM 1622 C CA . ARG A 1 210 ? 10.586 -25.672 -9.828 1 98.31 210 ARG A CA 1
ATOM 1623 C C . ARG A 1 210 ? 11.234 -25.438 -8.469 1 98.31 210 ARG A C 1
ATOM 1625 O O . ARG A 1 210 ? 12.461 -25.406 -8.359 1 98.31 210 ARG A O 1
ATOM 1632 N N . ILE A 1 211 ? 10.477 -25.312 -7.473 1 98.44 211 ILE A N 1
ATOM 1633 C CA . ILE A 1 211 ? 10.984 -25.281 -6.109 1 98.44 211 ILE A CA 1
ATOM 1634 C C . ILE A 1 211 ? 11.258 -26.688 -5.613 1 98.44 211 ILE A C 1
ATOM 1636 O O . ILE A 1 211 ? 10.336 -27.5 -5.496 1 98.44 211 ILE A O 1
ATOM 1640 N N . VAL A 1 212 ? 12.414 -27 -5.312 1 98.5 212 VAL A N 1
ATOM 1641 C CA . VAL A 1 212 ? 12.852 -28.344 -4.918 1 98.5 212 VAL A CA 1
ATOM 1642 C C . VAL A 1 212 ? 12.883 -28.438 -3.393 1 98.5 212 VAL A C 1
ATOM 1644 O O . VAL A 1 212 ? 12.453 -29.438 -2.82 1 98.5 212 VAL A O 1
ATOM 1647 N N . ASP A 1 213 ? 13.398 -27.469 -2.74 1 98.31 213 ASP A N 1
ATOM 1648 C CA . ASP A 1 213 ? 13.516 -27.422 -1.286 1 98.31 213 ASP A CA 1
ATOM 1649 C C . ASP A 1 213 ? 12.93 -26.125 -0.731 1 98.31 213 ASP A C 1
ATOM 1651 O O . ASP A 1 213 ? 13.641 -25.125 -0.594 1 98.31 213 ASP A O 1
ATOM 1655 N N . ARG A 1 214 ? 11.727 -26.188 -0.351 1 97.94 214 ARG A N 1
ATOM 1656 C CA . ARG A 1 214 ? 11.016 -25 0.117 1 97.94 214 ARG A CA 1
ATOM 1657 C C . ARG A 1 214 ? 11.641 -24.453 1.402 1 97.94 214 ARG A C 1
ATOM 1659 O O . ARG A 1 214 ? 11.734 -23.25 1.595 1 97.94 214 ARG A O 1
ATOM 1666 N N . GLN A 1 215 ? 12.008 -25.359 2.281 1 97.94 215 GLN A N 1
ATOM 1667 C CA . GLN A 1 215 ? 12.609 -24.938 3.545 1 97.94 215 GLN A CA 1
ATOM 1668 C C . GLN A 1 215 ? 13.906 -24.156 3.311 1 97.94 215 GLN A C 1
ATOM 1670 O O . GLN A 1 215 ? 14.141 -23.141 3.947 1 97.94 215 GLN A O 1
ATOM 1675 N N . ALA A 1 216 ? 14.695 -24.688 2.463 1 98.25 216 ALA A N 1
ATOM 1676 C CA . ALA A 1 216 ? 15.93 -23.984 2.117 1 98.25 216 ALA A CA 1
ATOM 1677 C C . ALA A 1 216 ? 15.625 -22.625 1.498 1 98.25 216 ALA A C 1
ATOM 1679 O O . ALA A 1 216 ? 16.328 -21.641 1.775 1 98.25 216 ALA A O 1
ATOM 1680 N N . LEU A 1 217 ? 14.625 -22.562 0.625 1 98.5 217 LEU A N 1
ATOM 1681 C CA . LEU A 1 217 ? 14.211 -21.312 0.021 1 98.5 217 LEU A CA 1
ATOM 1682 C C . LEU A 1 217 ? 13.766 -20.312 1.088 1 98.5 217 LEU A C 1
ATOM 1684 O O . LEU A 1 217 ? 14.109 -19.125 1.024 1 98.5 217 LEU A O 1
ATOM 1688 N N . GLU A 1 218 ? 13.039 -20.734 2.127 1 98.06 218 GLU A N 1
ATOM 1689 C CA . GLU A 1 218 ? 12.57 -19.891 3.219 1 98.06 218 GLU A CA 1
ATOM 1690 C C . GLU A 1 218 ? 13.734 -19.359 4.051 1 98.06 218 GLU A C 1
ATOM 1692 O O . GLU A 1 218 ? 13.656 -18.266 4.613 1 98.06 218 GLU A O 1
ATOM 1697 N N . SER A 1 219 ? 14.773 -20.109 4.098 1 97.56 219 SER A N 1
ATOM 1698 C CA . SER A 1 219 ? 15.938 -19.688 4.852 1 97.56 219 SER A CA 1
ATOM 1699 C C . SER A 1 219 ? 16.719 -18.609 4.098 1 97.56 219 SER A C 1
ATOM 1701 O O . SER A 1 219 ? 17.562 -17.922 4.68 1 97.56 219 SER A O 1
ATOM 1703 N N . ARG A 1 220 ? 16.406 -18.438 2.83 1 97.25 220 ARG A N 1
ATOM 1704 C CA . ARG A 1 220 ? 17.156 -17.5 1.992 1 97.25 220 ARG A CA 1
ATOM 1705 C C . ARG A 1 220 ? 16.406 -16.203 1.797 1 97.25 220 ARG A C 1
ATOM 1707 O O . ARG A 1 220 ? 16.984 -15.195 1.378 1 97.25 220 ARG A O 1
ATOM 1714 N N . THR A 1 221 ? 15.125 -16.266 2.066 1 98 221 THR A N 1
ATOM 1715 C CA . THR A 1 221 ? 14.289 -15.086 1.838 1 98 221 THR A CA 1
ATOM 1716 C C . THR A 1 221 ? 14.469 -14.07 2.959 1 98 221 THR A C 1
ATOM 1718 O O . THR A 1 221 ? 15.062 -14.375 3.994 1 98 221 THR A O 1
ATOM 1721 N N . CYS A 1 222 ? 14.094 -12.852 2.752 1 96.62 222 CYS A N 1
ATOM 1722 C CA . CYS A 1 222 ? 14.062 -11.797 3.764 1 96.62 222 CYS A CA 1
ATOM 1723 C C . CYS A 1 222 ? 12.812 -11.914 4.629 1 96.62 222 CYS A C 1
ATOM 1725 O O . CYS A 1 222 ? 11.883 -12.641 4.289 1 96.62 222 CYS A O 1
ATOM 1727 N N . ASP A 1 223 ? 12.719 -11.195 5.754 1 95.5 223 ASP A N 1
ATOM 1728 C CA . ASP A 1 223 ? 11.625 -11.258 6.715 1 95.5 223 ASP A CA 1
ATOM 1729 C C . ASP A 1 223 ? 10.328 -10.711 6.105 1 95.5 223 ASP A C 1
ATOM 1731 O O . ASP A 1 223 ? 9.25 -10.922 6.652 1 95.5 223 ASP A O 1
ATOM 1735 N N . CYS A 1 224 ? 10.453 -9.977 5.027 1 97.12 224 CYS A N 1
ATOM 1736 C CA . CYS A 1 224 ? 9.281 -9.43 4.359 1 97.12 224 CYS A CA 1
ATOM 1737 C C . CYS A 1 224 ? 8.297 -10.531 3.996 1 97.12 224 CYS A C 1
ATOM 1739 O O . CYS A 1 224 ? 7.078 -10.336 4.07 1 97.12 224 CYS A O 1
ATOM 1741 N N . TYR A 1 225 ? 8.812 -11.773 3.652 1 98.38 225 TYR A N 1
ATOM 1742 C CA . TYR A 1 225 ? 7.949 -12.891 3.303 1 98.38 225 TYR A CA 1
ATOM 1743 C C . TYR A 1 225 ? 7.055 -13.281 4.477 1 98.38 225 TYR A C 1
ATOM 1745 O O . TYR A 1 225 ? 5.836 -13.391 4.324 1 98.38 225 TYR A O 1
ATOM 1753 N N . HIS A 1 226 ? 7.617 -13.414 5.609 1 97.12 226 HIS A N 1
ATOM 1754 C CA . HIS A 1 226 ? 6.883 -13.883 6.777 1 97.12 226 HIS A CA 1
ATOM 1755 C C . HIS A 1 226 ? 5.863 -12.844 7.242 1 97.12 226 HIS A C 1
ATOM 1757 O O . HIS A 1 226 ? 4.762 -13.203 7.668 1 97.12 226 HIS A O 1
ATOM 1763 N N . ILE A 1 227 ? 6.242 -11.625 7.16 1 96.19 227 ILE A N 1
ATOM 1764 C CA . ILE A 1 227 ? 5.336 -10.555 7.559 1 96.19 227 ILE A CA 1
ATOM 1765 C C . ILE A 1 227 ? 4.105 -10.555 6.656 1 96.19 227 ILE A C 1
ATOM 1767 O O . ILE A 1 227 ? 2.975 -10.477 7.137 1 96.19 227 ILE A O 1
ATOM 1771 N N . VAL A 1 228 ? 4.312 -10.672 5.336 1 97.56 228 VAL A N 1
ATOM 1772 C CA . VAL A 1 228 ? 3.209 -10.695 4.383 1 97.56 228 VAL A CA 1
ATOM 1773 C C . VAL A 1 228 ? 2.355 -11.938 4.605 1 97.56 228 VAL A C 1
ATOM 1775 O O . VAL A 1 228 ? 1.125 -11.859 4.629 1 97.56 228 VAL A O 1
ATOM 1778 N N . ARG A 1 229 ? 3.002 -13.062 4.789 1 97.31 229 ARG A N 1
ATOM 1779 C CA . ARG A 1 229 ? 2.275 -14.297 5.035 1 97.31 229 ARG A CA 1
ATOM 1780 C C . ARG A 1 229 ? 1.393 -14.18 6.273 1 97.31 229 ARG A C 1
ATOM 1782 O O . ARG A 1 229 ? 0.224 -14.57 6.246 1 97.31 229 ARG A O 1
ATOM 1789 N N . GLU A 1 230 ? 1.916 -13.656 7.32 1 95.75 230 GLU A N 1
ATOM 1790 C CA . GLU A 1 230 ? 1.158 -13.492 8.555 1 95.75 230 GLU A CA 1
ATOM 1791 C C . GLU A 1 230 ? -0.036 -12.562 8.352 1 95.75 230 GLU A C 1
ATOM 1793 O O . GLU A 1 230 ? -1.117 -12.812 8.891 1 95.75 230 GLU A O 1
ATOM 1798 N N . ALA A 1 231 ? 0.168 -11.516 7.609 1 95.94 231 ALA A N 1
ATOM 1799 C CA . ALA A 1 231 ? -0.919 -10.578 7.34 1 95.94 231 ALA A CA 1
ATOM 1800 C C . ALA A 1 231 ? -2.078 -11.273 6.629 1 95.94 231 ALA A C 1
ATOM 1802 O O . ALA A 1 231 ? -3.244 -11.039 6.961 1 95.94 231 ALA A O 1
ATOM 1803 N N . TYR A 1 232 ? -1.774 -12.109 5.672 1 96.69 232 TYR A N 1
ATOM 1804 C CA . TYR A 1 232 ? -2.828 -12.82 4.957 1 96.69 232 TYR A CA 1
ATOM 1805 C C . TYR A 1 232 ? -3.453 -13.898 5.836 1 96.69 232 TYR A C 1
ATOM 1807 O O . TYR A 1 232 ? -4.648 -14.172 5.734 1 96.69 232 TYR A O 1
ATOM 1815 N N . ASP A 1 233 ? -2.697 -14.516 6.699 1 95.44 233 ASP A N 1
ATOM 1816 C CA . ASP A 1 233 ? -3.234 -15.5 7.629 1 95.44 233 ASP A CA 1
ATOM 1817 C C . ASP A 1 233 ? -4.277 -14.875 8.555 1 95.44 233 ASP A C 1
ATOM 1819 O O . ASP A 1 233 ? -5.258 -15.531 8.922 1 95.44 233 ASP A O 1
ATOM 1823 N N . ARG A 1 234 ? -4.086 -13.672 8.922 1 93.12 234 ARG A N 1
ATOM 1824 C CA . ARG A 1 234 ? -4.992 -12.969 9.82 1 93.12 234 ARG A CA 1
ATOM 1825 C C . ARG A 1 234 ? -6.352 -12.742 9.164 1 93.12 234 ARG A C 1
ATOM 1827 O O . ARG A 1 234 ? -7.324 -12.406 9.844 1 93.12 234 ARG A O 1
ATOM 1834 N N . THR A 1 235 ? -6.395 -12.859 7.863 1 93.12 235 THR A N 1
ATOM 1835 C CA . THR A 1 235 ? -7.66 -12.625 7.176 1 93.12 235 THR A CA 1
ATOM 1836 C C . THR A 1 235 ? -8.562 -13.852 7.27 1 93.12 235 THR A C 1
ATOM 1838 O O . THR A 1 235 ? -9.742 -13.781 6.93 1 93.12 235 THR A O 1
ATOM 1841 N N . ARG A 1 236 ? -8 -14.961 7.816 1 89.62 236 ARG A N 1
ATOM 1842 C CA . ARG A 1 236 ? -8.781 -16.188 7.965 1 89.62 236 ARG A CA 1
ATOM 1843 C C . ARG A 1 236 ? -9.734 -16.094 9.156 1 89.62 236 ARG A C 1
ATOM 1845 O O . ARG A 1 236 ? -9.367 -15.555 10.203 1 89.62 236 ARG A O 1
ATOM 1852 N N . THR A 1 237 ? -10.93 -16.406 8.969 1 76.94 237 THR A N 1
ATOM 1853 C CA . THR A 1 237 ? -11.883 -16.422 10.07 1 76.94 237 THR A CA 1
ATOM 1854 C C . THR A 1 237 ? -11.812 -17.75 10.82 1 76.94 237 THR A C 1
ATOM 1856 O O . THR A 1 237 ? -11.516 -18.797 10.227 1 76.94 237 THR A O 1
ATOM 1859 N N . VAL A 1 238 ? -11.359 -17.938 12.141 1 56.41 238 VAL A N 1
ATOM 1860 C CA . VAL A 1 238 ? -11.148 -19.062 13.047 1 56.41 238 VAL A CA 1
ATOM 1861 C C . VAL A 1 238 ? -12.25 -20.094 12.852 1 56.41 238 VAL A C 1
ATOM 1863 O O . VAL A 1 238 ? -12.086 -21.266 13.195 1 56.41 238 VAL A O 1
ATOM 1866 N N . GLU A 1 239 ? -13.391 -19.938 12.453 1 49.28 239 GLU A N 1
ATOM 1867 C CA . GLU A 1 239 ? -14.359 -21.016 12.602 1 49.28 239 GLU A CA 1
ATOM 1868 C C . GLU A 1 239 ? -14 -22.219 11.727 1 49.28 239 GLU A C 1
ATOM 1870 O O . GLU A 1 239 ? -14.57 -23.297 11.883 1 49.28 239 GLU A O 1
ATOM 1875 N N . CYS A 1 240 ? -13.406 -22.016 10.711 1 41.69 240 CYS A N 1
ATOM 1876 C CA . CYS A 1 240 ? -13.508 -23.172 9.836 1 41.69 240 CYS A CA 1
ATOM 1877 C C . CYS A 1 240 ? -12.602 -24.297 10.32 1 41.69 240 CYS A C 1
ATOM 1879 O O . CYS A 1 240 ? -12.336 -25.25 9.578 1 41.69 240 CYS A O 1
ATOM 1881 N N . CYS A 1 241 ? -11.75 -24.188 11.336 1 38.38 241 CYS A N 1
ATOM 1882 C CA . CYS A 1 241 ? -10.953 -25.344 11.719 1 38.38 241 CYS A CA 1
ATOM 1883 C C . CYS A 1 241 ? -11.852 -26.484 12.18 1 38.38 241 CYS A C 1
ATOM 1885 O O . CYS A 1 241 ? -11.969 -26.75 13.375 1 38.38 241 CYS A O 1
ATOM 1887 N N . GLY A 1 242 ? -13.055 -26.734 11.75 1 31.77 242 GLY A N 1
ATOM 1888 C CA . GLY A 1 242 ? -13.617 -28 12.164 1 31.77 242 GLY A CA 1
ATOM 1889 C C . GLY A 1 242 ? -12.672 -29.172 11.961 1 31.77 242 GLY A C 1
ATOM 1890 O O . GLY A 1 242 ? -12.352 -29.891 12.906 1 31.77 242 GLY A O 1
ATOM 1891 N N . HIS A 1 243 ? -12.773 -30.078 10.852 1 32.62 243 HIS A N 1
ATOM 1892 C CA . HIS A 1 243 ? -12.625 -31.531 10.781 1 32.62 243 HIS A CA 1
ATOM 1893 C C . HIS A 1 243 ? -11.156 -31.922 10.656 1 32.62 243 HIS A C 1
ATOM 1895 O O . HIS A 1 243 ? -10.844 -33.062 10.281 1 32.62 243 HIS A O 1
ATOM 1901 N N . ASP A 1 244 ? -10.172 -31.172 10.648 1 32.06 244 ASP A N 1
ATOM 1902 C CA . ASP A 1 244 ? -8.992 -32 10.445 1 32.06 244 ASP A CA 1
ATOM 1903 C C . ASP A 1 244 ? -8.727 -32.875 11.664 1 32.06 244 ASP A C 1
ATOM 1905 O O . ASP A 1 244 ? -8.742 -32.406 12.797 1 32.06 244 ASP A O 1
ATOM 1909 N N . GLY A 1 245 ? -9.156 -34.281 11.617 1 26.73 245 GLY A N 1
ATOM 1910 C CA . GLY A 1 245 ? -8.93 -35.438 12.461 1 26.73 245 GLY A CA 1
ATOM 1911 C C . GLY A 1 245 ? -7.523 -35.5 13.016 1 26.73 245 GLY A C 1
ATOM 1912 O O . GLY A 1 245 ? -6.551 -35.375 12.266 1 26.73 245 GLY A O 1
ATOM 1913 N N . ALA A 1 246 ? -7.359 -35.156 14.227 1 30.12 246 ALA A N 1
ATOM 1914 C CA . ALA A 1 246 ? -6.211 -35.406 15.094 1 30.12 246 ALA A CA 1
ATOM 1915 C C . ALA A 1 246 ? -5.754 -36.844 15.016 1 30.12 246 ALA A C 1
ATOM 1917 O O . ALA A 1 246 ? -6.32 -37.719 15.688 1 30.12 246 ALA A O 1
ATOM 1918 N N . ASP A 1 247 ? -5.684 -37.469 13.75 1 26.42 247 ASP A N 1
ATOM 1919 C CA . ASP A 1 247 ? -5.156 -38.812 13.867 1 26.42 247 ASP A CA 1
ATOM 1920 C C . ASP A 1 247 ? -3.73 -38.812 14.414 1 26.42 247 ASP A C 1
ATOM 1922 O O . ASP A 1 247 ? -2.779 -38.531 13.68 1 26.42 247 ASP A O 1
ATOM 1926 N N . HIS A 1 248 ? -3.457 -38.062 15.414 1 26.56 248 HIS A N 1
ATOM 1927 C CA . HIS A 1 248 ? -2.154 -38.188 16.062 1 26.56 248 HIS A CA 1
ATOM 1928 C C . HIS A 1 248 ? -1.891 -39.594 16.547 1 26.56 248 HIS A C 1
ATOM 1930 O O . HIS A 1 248 ? -2.434 -40.031 17.562 1 26.56 248 HIS A O 1
ATOM 1936 N N . SER A 1 249 ? -1.914 -40.562 15.609 1 25.03 249 SER A N 1
ATOM 1937 C CA . SER A 1 249 ? -1.404 -41.875 15.992 1 25.03 249 SER A CA 1
ATOM 1938 C C . SER A 1 249 ? -0.01 -41.781 16.594 1 25.03 249 SER A C 1
ATOM 1940 O O . SER A 1 249 ? 0.919 -41.281 15.953 1 25.03 249 SER A O 1
ATOM 1942 N N . HIS A 1 250 ? 0.04 -41.344 17.859 1 25.84 250 HIS A N 1
ATOM 1943 C CA . HIS A 1 250 ? 1.156 -41.406 18.797 1 25.84 250 HIS A CA 1
ATOM 1944 C C . HIS A 1 250 ? 1.856 -42.75 18.703 1 25.84 250 HIS A C 1
ATOM 1946 O O . HIS A 1 250 ? 1.269 -43.781 19.047 1 25.84 250 HIS A O 1
ATOM 1952 N N . GLY A 1 251 ? 2.426 -43.094 17.516 1 22.69 251 GLY A N 1
ATOM 1953 C CA . GLY A 1 251 ? 3.23 -44.312 17.484 1 22.69 251 GLY A CA 1
ATOM 1954 C C . GLY A 1 251 ? 4.191 -44.406 18.641 1 22.69 251 GLY A C 1
ATOM 1955 O O . GLY A 1 251 ? 4.77 -43.438 19.094 1 22.69 251 GLY A O 1
ATOM 1956 N N . LEU A 1 252 ? 3.994 -45.375 19.578 1 24.98 252 LEU A N 1
ATOM 1957 C CA . LEU A 1 252 ? 4.66 -46 20.719 1 24.98 252 LEU A CA 1
ATOM 1958 C C . LEU A 1 252 ? 6.145 -46.188 20.438 1 24.98 252 LEU A C 1
ATOM 1960 O O . LEU A 1 252 ? 6.512 -46.875 19.484 1 24.98 252 LEU A O 1
ATOM 1964 N N . VAL A 1 253 ? 6.938 -45.125 20.766 1 22.53 253 VAL A N 1
ATOM 1965 C CA . VAL A 1 253 ? 8.391 -45.281 20.797 1 22.53 253 VAL A CA 1
ATOM 1966 C C . VAL A 1 253 ? 8.781 -46.5 21.609 1 22.53 253 VAL A C 1
ATOM 1968 O O . VAL A 1 253 ? 8.43 -46.625 22.781 1 22.53 253 VAL A O 1
ATOM 1971 N N . ALA A 1 254 ? 8.844 -47.656 20.984 1 25.55 254 ALA A N 1
ATOM 1972 C CA . ALA A 1 254 ? 9.453 -48.875 21.516 1 25.55 254 ALA A CA 1
ATOM 1973 C C . ALA A 1 254 ? 10.828 -48.594 22.109 1 25.55 254 ALA A C 1
ATOM 1975 O O . ALA A 1 254 ? 11.742 -48.156 21.406 1 25.55 254 ALA A O 1
ATOM 1976 N N . GLY A 1 255 ? 10.875 -47.875 23.25 1 20.53 255 GLY A N 1
ATOM 1977 C CA . GLY A 1 255 ? 12.086 -47.812 24.047 1 20.53 255 GLY A CA 1
ATOM 1978 C C . GLY A 1 255 ? 12.711 -49.188 24.281 1 20.53 255 GLY A C 1
ATOM 1979 O O . GLY A 1 255 ? 12.094 -50.062 24.875 1 20.53 255 GLY A O 1
ATOM 1980 N N . THR A 1 256 ? 13.375 -49.688 23.281 1 20.05 256 THR A N 1
ATOM 1981 C CA . THR A 1 256 ? 14.336 -50.781 23.5 1 20.05 256 THR A CA 1
ATOM 1982 C C . THR A 1 256 ? 15.352 -50.375 24.562 1 20.05 256 THR A C 1
ATOM 1984 O O . THR A 1 256 ? 16.094 -49.406 24.406 1 20.05 256 THR A O 1
ATOM 1987 N N . ALA A 1 257 ? 14.914 -50.625 25.781 1 17.89 257 ALA A N 1
ATOM 1988 C CA . ALA A 1 257 ? 15.906 -51.031 26.766 1 17.89 257 ALA A CA 1
ATOM 1989 C C . ALA A 1 257 ? 16.5 -52.375 26.406 1 17.89 257 ALA A C 1
ATOM 1991 O O . ALA A 1 257 ? 15.781 -53.281 25.969 1 17.89 257 ALA A O 1
ATOM 1992 N N . MET B 1 1 ? -30.625 42.438 23.266 1 28.7 1 MET B N 1
ATOM 1993 C CA . MET B 1 1 ? -30.797 41.25 22.422 1 28.7 1 MET B CA 1
ATOM 1994 C C . MET B 1 1 ? -29.453 40.781 21.875 1 28.7 1 MET B C 1
ATOM 1996 O O . MET B 1 1 ? -28.891 41.375 20.969 1 28.7 1 MET B O 1
ATOM 2000 N N . ALA B 1 2 ? -28.594 40.25 22.734 1 34.25 2 ALA B N 1
ATOM 2001 C 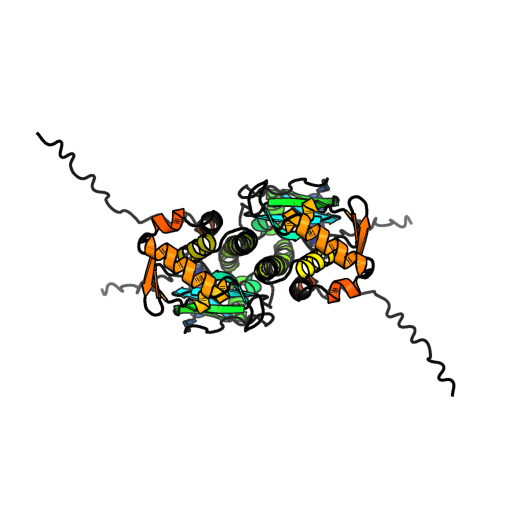CA . ALA B 1 2 ? -27.188 39.875 22.578 1 34.25 2 ALA B CA 1
ATOM 2002 C C . ALA B 1 2 ? -27.016 38.875 21.438 1 34.25 2 ALA B C 1
ATOM 2004 O O . ALA B 1 2 ? -27.75 37.906 21.328 1 34.25 2 ALA B O 1
ATOM 2005 N N . ASN B 1 3 ? -26.75 39.406 20.234 1 32.16 3 ASN B N 1
ATOM 2006 C CA . ASN B 1 3 ? -26.297 38.594 19.109 1 32.16 3 ASN B CA 1
ATOM 2007 C C . ASN B 1 3 ? -25.406 37.438 19.562 1 32.16 3 ASN B C 1
ATOM 2009 O O . ASN B 1 3 ? -24.312 37.656 20.078 1 32.16 3 ASN B O 1
ATOM 2013 N N . ASP B 1 4 ? -25.984 36.438 20.266 1 32.53 4 ASP B N 1
ATOM 2014 C CA . ASP B 1 4 ? -25.328 35.188 20.562 1 32.53 4 ASP B CA 1
ATOM 2015 C C . ASP B 1 4 ? -24.391 34.781 19.422 1 32.53 4 ASP B C 1
ATOM 2017 O O . ASP B 1 4 ? -24.844 34.406 18.344 1 32.53 4 ASP B O 1
ATOM 2021 N N . LEU B 1 5 ? -23.344 35.5 19.125 1 33.75 5 LEU B N 1
ATOM 2022 C CA . LEU B 1 5 ? -22.234 35.031 18.297 1 33.75 5 LEU B CA 1
ATOM 2023 C C . LEU B 1 5 ? -22.031 33.531 18.469 1 33.75 5 LEU B C 1
ATOM 2025 O O . LEU B 1 5 ? -21.641 33.062 19.547 1 33.75 5 LEU B O 1
ATOM 2029 N N . GLN B 1 6 ? -22.969 32.719 18.109 1 35.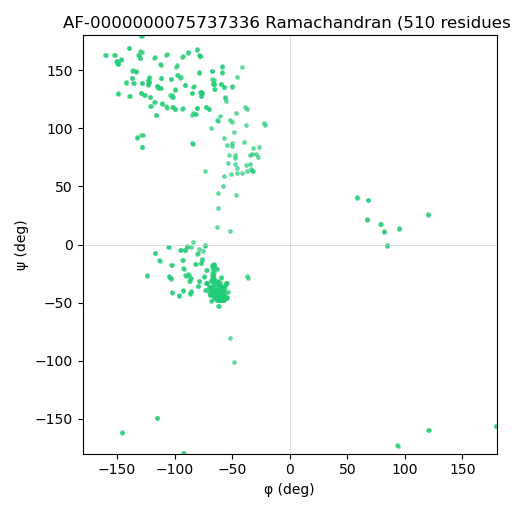47 6 GLN B N 1
ATOM 2030 C CA . GLN B 1 6 ? -22.734 31.266 18 1 35.47 6 GLN B CA 1
ATOM 2031 C C . GLN B 1 6 ? -21.266 30.984 17.703 1 35.47 6 GLN B C 1
ATOM 2033 O O . GLN B 1 6 ? -20.734 31.422 16.672 1 35.47 6 GLN B O 1
ATOM 2038 N N . ALA B 1 7 ? -20.359 30.922 18.594 1 38.97 7 ALA B N 1
ATOM 2039 C CA . ALA B 1 7 ? -18.969 30.484 18.516 1 38.97 7 ALA B CA 1
ATOM 2040 C C . ALA B 1 7 ? -18.781 29.453 17.406 1 38.97 7 ALA B C 1
ATOM 2042 O O . ALA B 1 7 ? -19.344 28.359 17.469 1 38.97 7 ALA B O 1
ATOM 2043 N N . SER B 1 8 ? -18.75 29.734 16.156 1 42.16 8 SER B N 1
ATOM 2044 C CA . SER B 1 8 ? -18.391 28.891 15.023 1 42.16 8 SER B CA 1
ATOM 2045 C C . SER B 1 8 ? -17.312 27.891 15.414 1 42.16 8 SER B C 1
ATOM 2047 O O . SER B 1 8 ? -16.25 28.266 15.906 1 42.16 8 SER B O 1
ATOM 2049 N N . SER B 1 9 ? -17.578 26.797 16.094 1 48.97 9 SER B N 1
ATOM 2050 C CA . SER B 1 9 ? -16.656 25.703 16.406 1 48.97 9 SER B CA 1
ATOM 2051 C C . SER B 1 9 ? -15.477 25.688 15.438 1 48.97 9 SER B C 1
ATOM 2053 O O . SER B 1 9 ? -15.672 25.703 14.219 1 48.97 9 SER B O 1
ATOM 2055 N N . PRO B 1 10 ? -14.297 26.156 15.852 1 56.66 10 PRO B N 1
ATOM 2056 C CA . PRO B 1 10 ? -13.117 26.25 14.984 1 56.66 10 PRO B CA 1
ATOM 2057 C C . PRO B 1 10 ? -13 25.078 14.016 1 56.66 10 PRO B C 1
ATOM 2059 O O . PRO B 1 10 ? -13.234 23.938 14.391 1 56.66 10 PRO B O 1
ATOM 2062 N N . ALA B 1 11 ? -13.078 25.297 12.703 1 79.19 11 ALA B N 1
ATOM 2063 C CA . ALA B 1 11 ? -13.039 24.438 11.523 1 79.19 11 ALA B CA 1
ATOM 2064 C C . ALA B 1 11 ? -11.836 23.5 11.562 1 79.19 11 ALA B C 1
ATOM 2066 O O . ALA B 1 11 ? -10.727 23.906 11.914 1 79.19 11 ALA B O 1
ATOM 2067 N N . VAL B 1 12 ? -11.914 22.188 11.828 1 93.94 12 VAL B N 1
ATOM 2068 C CA . VAL B 1 12 ? -10.859 21.188 11.773 1 93.94 12 VAL B CA 1
ATOM 2069 C C . VAL B 1 12 ? -10.125 21.266 10.445 1 93.94 12 VAL B C 1
ATOM 2071 O O . VAL B 1 12 ? -10.734 21.547 9.406 1 93.94 12 VAL B O 1
ATOM 2074 N N . ARG B 1 13 ? -8.828 21.203 10.531 1 95.75 13 ARG B N 1
ATOM 2075 C CA . ARG B 1 13 ? -7.992 21.234 9.336 1 95.75 13 ARG B CA 1
ATOM 2076 C C . ARG B 1 13 ? -7.969 19.875 8.641 1 95.75 13 ARG B C 1
ATOM 2078 O O . ARG B 1 13 ? -7.84 19.797 7.422 1 95.75 13 ARG B O 1
ATOM 2085 N N . ASN B 1 14 ? -8.094 18.828 9.445 1 97.81 14 ASN B N 1
ATOM 2086 C CA . ASN B 1 14 ? -8.086 17.5 8.859 1 97.81 14 ASN B CA 1
ATOM 2087 C C . ASN B 1 14 ? -9.164 17.328 7.801 1 97.81 14 ASN B C 1
ATOM 2089 O O . ASN B 1 14 ? -10.352 17.547 8.078 1 97.81 14 ASN B O 1
ATOM 2093 N N . ARG B 1 15 ? -8.773 16.938 6.703 1 96.56 15 ARG B N 1
ATOM 2094 C CA . ARG B 1 15 ? -9.656 16.891 5.543 1 96.56 15 ARG B CA 1
ATOM 2095 C C . ARG B 1 15 ? -10.781 15.883 5.746 1 96.56 15 ARG B C 1
ATOM 2097 O O . ARG B 1 15 ? -11.93 16.141 5.355 1 96.56 15 ARG B O 1
ATOM 2104 N N . ILE B 1 16 ? -10.484 14.742 6.281 1 97.44 16 ILE B N 1
ATOM 2105 C CA . ILE B 1 16 ? -11.484 13.703 6.488 1 97.44 16 ILE B CA 1
ATOM 2106 C C . ILE B 1 16 ? -12.578 14.227 7.426 1 97.44 16 ILE B C 1
ATOM 2108 O O . ILE B 1 16 ? -13.766 14.094 7.133 1 97.44 16 ILE B O 1
ATOM 2112 N N . LEU B 1 17 ? -12.18 14.828 8.516 1 97.69 17 LEU B N 1
ATOM 2113 C CA . LEU B 1 17 ? -13.133 15.375 9.484 1 97.69 17 LEU B CA 1
ATOM 2114 C C . LEU B 1 17 ? -13.906 16.547 8.891 1 97.69 17 LEU B C 1
ATOM 2116 O O . LEU B 1 17 ? -15.109 16.672 9.117 1 97.69 17 LEU B O 1
ATOM 2120 N N . ALA B 1 18 ? -13.219 17.344 8.133 1 96.69 18 ALA B N 1
ATOM 2121 C CA . ALA B 1 18 ? -13.828 18.516 7.535 1 96.69 18 ALA B CA 1
ATOM 2122 C C . ALA B 1 18 ? -14.898 18.125 6.516 1 96.69 18 ALA B C 1
ATOM 2124 O O . ALA B 1 18 ? -15.812 18.906 6.234 1 96.69 18 ALA B O 1
ATOM 2125 N N . GLN B 1 19 ? -14.805 16.969 6 1 96.12 19 GLN B N 1
ATOM 2126 C CA . GLN B 1 19 ? -15.703 16.531 4.934 1 96.12 19 GLN B CA 1
ATOM 2127 C C . GLN B 1 19 ? -16.891 15.758 5.492 1 96.12 19 GLN B C 1
ATOM 2129 O O . GLN B 1 19 ? -17.797 15.383 4.75 1 96.12 19 GLN B O 1
ATOM 2134 N N . LEU B 1 20 ? -16.906 15.516 6.777 1 96.69 20 LEU B N 1
ATOM 2135 C CA . LEU B 1 20 ? -18.047 14.8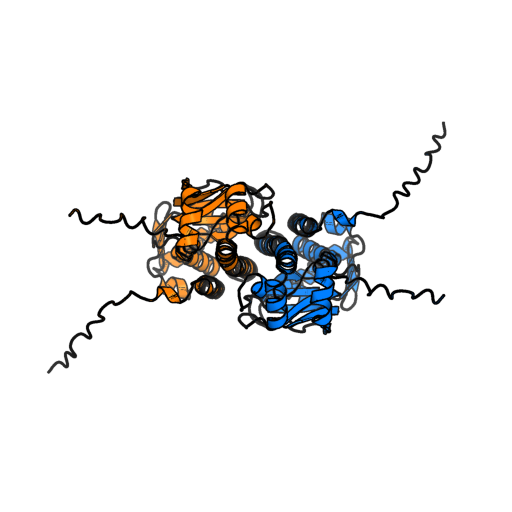44 7.387 1 96.69 20 LEU B CA 1
ATOM 2136 C C . LEU B 1 20 ? -19.281 15.734 7.34 1 96.69 20 LEU B C 1
ATOM 2138 O O . LEU B 1 20 ? -19.188 16.953 7.461 1 96.69 20 LEU B O 1
ATOM 2142 N N . ALA B 1 21 ? -20.422 15.062 7.246 1 96 21 ALA B N 1
ATOM 2143 C CA . ALA B 1 21 ? -21.672 15.797 7.469 1 96 21 ALA B CA 1
ATOM 2144 C C . ALA B 1 21 ? -21.703 16.422 8.859 1 96 21 ALA B C 1
ATOM 2146 O O . ALA B 1 21 ? -21.172 15.844 9.82 1 96 21 ALA B O 1
ATOM 2147 N N . PRO B 1 22 ? -22.359 17.547 8.977 1 95.44 22 PRO B N 1
ATOM 2148 C CA . PRO B 1 22 ? -22.359 18.266 10.258 1 95.44 22 PRO B CA 1
ATOM 2149 C C . PRO B 1 22 ? -22.844 17.391 11.414 1 95.44 22 PRO B C 1
ATOM 2151 O O . PRO B 1 22 ? -22.234 17.391 12.492 1 95.44 22 PRO B O 1
ATOM 2154 N N . ASP B 1 23 ? -23.859 16.594 11.203 1 96.44 23 ASP B N 1
ATOM 2155 C CA . ASP B 1 23 ? -24.391 15.75 12.266 1 96.44 23 ASP B CA 1
ATOM 2156 C C . ASP B 1 23 ? -23.406 14.664 12.656 1 96.44 23 ASP B C 1
ATOM 2158 O O . ASP B 1 23 ? -23.297 14.305 13.836 1 96.44 23 ASP B O 1
ATOM 2162 N N . ASP B 1 24 ? -22.703 14.148 11.695 1 97.31 24 ASP B N 1
ATOM 2163 C CA . ASP B 1 24 ? -21.703 13.125 11.961 1 97.31 24 ASP B CA 1
ATOM 2164 C C . ASP B 1 24 ? -20.516 13.703 12.734 1 97.31 24 ASP B C 1
ATOM 2166 O O . ASP B 1 24 ? -20.016 13.078 13.672 1 97.31 24 ASP B O 1
ATOM 2170 N N . PHE B 1 25 ? -20.125 14.875 12.32 1 97.25 25 PHE B N 1
ATOM 2171 C CA . PHE B 1 25 ? -19.031 15.508 13.047 1 97.25 25 PHE B CA 1
ATOM 2172 C C . PHE B 1 25 ? -19.438 15.82 14.484 1 97.25 25 PHE B C 1
ATOM 2174 O O . PHE B 1 25 ? -18.656 15.617 15.414 1 97.25 25 PHE B O 1
ATOM 2181 N N . GLU B 1 26 ? -20.625 16.312 14.633 1 96.62 26 GLU B N 1
ATOM 2182 C CA . GLU B 1 26 ? -21.109 16.641 15.977 1 96.62 26 GLU B CA 1
ATOM 2183 C C . GLU B 1 26 ? -21.141 15.406 16.875 1 96.62 26 GLU B C 1
ATOM 2185 O O . GLU B 1 26 ? -20.891 15.508 18.078 1 96.62 26 GLU B O 1
ATOM 2190 N N . ALA B 1 27 ? -21.406 14.289 16.297 1 96.88 27 ALA B N 1
ATOM 2191 C CA . ALA B 1 27 ? -21.438 13.039 17.047 1 96.88 27 ALA B CA 1
ATOM 2192 C C . ALA B 1 27 ? -20.031 12.594 17.438 1 96.88 27 ALA B C 1
ATOM 2194 O O . ALA B 1 27 ? -19.828 12.008 18.516 1 96.88 27 ALA B O 1
ATOM 2195 N N . LEU B 1 28 ? -19.078 12.898 16.578 1 97.5 28 LEU B N 1
ATOM 2196 C CA . LEU B 1 28 ? -17.703 12.469 16.781 1 97.5 28 LEU B CA 1
ATOM 2197 C C . LEU B 1 28 ? -16.953 13.453 17.672 1 97.5 28 LEU B C 1
ATOM 2199 O O . LEU B 1 28 ? -16.047 13.055 18.422 1 97.5 28 LEU B O 1
ATOM 2203 N N . LYS B 1 29 ? -17.266 14.641 17.688 1 97.38 29 LYS B N 1
ATOM 2204 C CA . LYS B 1 29 ? -16.547 15.773 18.266 1 97.38 29 LYS B CA 1
ATOM 2205 C C . LYS B 1 29 ? -16.25 15.539 19.75 1 97.38 29 LYS B C 1
ATOM 2207 O O . LYS B 1 29 ? -15.117 15.727 20.203 1 97.38 29 LYS B O 1
ATOM 2212 N N . PRO B 1 30 ? -17.219 15.062 20.531 1 97.75 30 PRO B N 1
ATOM 2213 C CA . PRO B 1 30 ? -16.953 14.891 21.953 1 97.75 30 PRO B CA 1
ATOM 2214 C C . PRO B 1 30 ? -15.906 13.82 22.234 1 97.75 30 PRO B C 1
ATOM 2216 O O . PRO B 1 30 ? -15.367 13.75 23.344 1 97.75 30 PRO B O 1
ATOM 2219 N N . LEU B 1 31 ? -15.617 12.961 21.281 1 98.25 31 LEU B N 1
ATOM 2220 C CA . LEU B 1 31 ? -14.688 11.844 21.469 1 98.25 31 LEU B CA 1
ATOM 2221 C C . LEU B 1 31 ? -13.281 12.234 21.031 1 98.25 31 LEU B C 1
ATOM 2223 O O . LEU B 1 31 ? -12.32 11.516 21.312 1 98.25 31 LEU B O 1
ATOM 2227 N N . LEU B 1 32 ? -13.188 13.336 20.344 1 98.38 32 LEU B N 1
ATOM 2228 C CA . LEU B 1 32 ? -11.906 13.789 19.797 1 98.38 32 LEU B CA 1
ATOM 2229 C C . LEU B 1 32 ? -11.117 14.57 20.844 1 98.38 32 LEU B C 1
ATOM 2231 O O . LEU B 1 32 ? -11.648 15.492 21.469 1 98.38 32 LEU B O 1
ATOM 2235 N N . ARG B 1 33 ? -9.82 14.195 21.016 1 98.25 33 ARG B N 1
ATOM 2236 C CA . ARG B 1 33 ? -8.93 14.883 21.938 1 98.25 33 ARG B CA 1
ATOM 2237 C C . ARG B 1 33 ? -7.754 15.516 21.203 1 98.25 33 ARG B C 1
ATOM 2239 O O . ARG B 1 33 ? -7.012 14.82 20.5 1 98.25 33 ARG B O 1
ATOM 2246 N N . PRO B 1 34 ? -7.602 16.781 21.344 1 97.94 34 PRO B N 1
ATOM 2247 C CA . PRO B 1 34 ? -6.418 17.391 20.734 1 97.94 34 PRO B CA 1
ATOM 2248 C C . PRO B 1 34 ? -5.113 16.906 21.375 1 97.94 34 PRO B C 1
ATOM 2250 O O . PRO B 1 34 ? -5.02 16.812 22.594 1 97.94 34 PRO B O 1
ATOM 2253 N N . VAL B 1 35 ? -4.172 16.562 20.547 1 98.06 35 VAL B N 1
ATOM 2254 C CA . VAL B 1 35 ? -2.865 16.141 21.031 1 98.06 35 VAL B CA 1
ATOM 2255 C C . VAL B 1 35 ? -1.761 16.844 20.25 1 98.06 35 VAL B C 1
ATOM 2257 O O . VAL B 1 35 ? -1.949 17.188 19.094 1 98.06 35 VAL B O 1
ATOM 2260 N N . GLU B 1 36 ? -0.69 17.047 20.938 1 97.75 36 GLU B N 1
ATOM 2261 C CA . GLU B 1 36 ? 0.54 17.547 20.344 1 97.75 36 GLU B CA 1
ATOM 2262 C C . GLU B 1 36 ? 1.637 16.484 20.359 1 97.75 36 GLU B C 1
ATOM 2264 O O . GLU B 1 36 ? 1.794 15.758 21.344 1 97.75 36 GLU B O 1
ATOM 2269 N N . PHE B 1 37 ? 2.311 16.359 19.234 1 95.38 37 PHE B N 1
ATOM 2270 C CA . PHE B 1 37 ? 3.4 15.398 19.203 1 95.38 37 PHE B CA 1
ATOM 2271 C C . PHE B 1 37 ? 4.711 16.062 18.828 1 95.38 37 PHE B C 1
ATOM 2273 O O . PHE B 1 37 ? 4.734 16.969 17.984 1 95.38 37 PHE B O 1
ATOM 2280 N N . ARG B 1 38 ? 5.758 15.547 19.5 1 93.38 38 ARG B N 1
ATOM 2281 C CA . ARG B 1 38 ? 7.125 15.93 19.156 1 93.38 38 ARG B CA 1
ATOM 2282 C C . ARG B 1 38 ? 7.691 15.031 18.062 1 93.38 38 ARG B C 1
ATOM 2284 O O . ARG B 1 38 ? 7.129 13.977 17.766 1 93.38 38 ARG B O 1
ATOM 2291 N N . GLY B 1 39 ? 8.727 15.523 17.547 1 92.5 39 GLY B N 1
ATOM 2292 C CA . GLY B 1 39 ? 9.422 14.695 16.562 1 92.5 39 GLY B CA 1
ATOM 2293 C C . GLY B 1 39 ? 9.828 13.344 17.109 1 92.5 39 GLY B C 1
ATOM 2294 O O . GLY B 1 39 ? 10.195 13.227 18.281 1 92.5 39 GLY B O 1
ATOM 2295 N N . ARG B 1 40 ? 9.586 12.312 16.297 1 92.81 40 ARG B N 1
ATOM 2296 C CA . ARG B 1 40 ? 10.047 10.953 16.531 1 92.81 40 ARG B CA 1
ATOM 2297 C C . ARG B 1 40 ? 9.078 10.203 17.453 1 92.81 40 ARG B C 1
ATOM 2299 O O . ARG B 1 40 ? 9.297 9.031 17.766 1 92.81 40 ARG B O 1
ATOM 2306 N N . ALA B 1 41 ? 8.078 10.875 17.859 1 96.56 41 ALA B N 1
ATOM 2307 C CA . ALA B 1 41 ? 7.059 10.156 18.609 1 96.56 41 ALA B CA 1
ATOM 2308 C C . ALA B 1 41 ? 6.461 9.023 17.781 1 96.56 41 ALA B C 1
ATOM 2310 O O . ALA B 1 41 ? 6.207 9.188 16.578 1 96.56 41 ALA B O 1
ATOM 2311 N N . VAL B 1 42 ? 6.262 7.871 18.422 1 97.12 42 VAL B N 1
ATOM 2312 C CA . VAL B 1 42 ? 5.617 6.742 17.75 1 97.12 42 VAL B CA 1
ATOM 2313 C C . VAL B 1 42 ? 4.117 6.773 18.016 1 97.12 42 VAL B C 1
ATOM 2315 O O . VAL B 1 42 ? 3.68 6.684 19.172 1 97.12 42 VAL B O 1
ATOM 2318 N N . LEU B 1 43 ? 3.326 6.93 16.984 1 97.56 43 LEU B N 1
ATOM 2319 C CA . LEU B 1 43 ? 1.876 6.996 17.125 1 97.56 43 LEU B CA 1
ATOM 2320 C C . LEU B 1 43 ? 1.253 5.609 17 1 97.56 43 LEU B C 1
ATOM 2322 O O . LEU B 1 43 ? 0.145 5.375 17.5 1 97.56 43 LEU B O 1
ATOM 2326 N N . GLN B 1 44 ? 1.908 4.734 16.312 1 96.88 44 GLN B N 1
ATOM 2327 C CA . GLN B 1 44 ? 1.477 3.361 16.078 1 96.88 44 GLN B CA 1
ATOM 2328 C C . GLN B 1 44 ? 2.674 2.426 15.93 1 96.88 44 GLN B C 1
ATOM 2330 O O . GLN B 1 44 ? 3.609 2.719 15.18 1 96.88 44 GLN B O 1
ATOM 2335 N N . GLU B 1 45 ? 2.637 1.331 16.672 1 95.69 45 GLU B N 1
ATOM 2336 C CA . GLU B 1 45 ? 3.684 0.321 16.547 1 95.69 45 GLU B CA 1
ATOM 2337 C C . GLU B 1 45 ? 3.275 -0.792 15.594 1 95.69 45 GLU B C 1
ATOM 2339 O O . GLU B 1 45 ? 2.109 -1.192 15.562 1 95.69 45 GLU B O 1
ATOM 2344 N N . ALA B 1 46 ? 4.234 -1.276 14.859 1 94.25 46 ALA B N 1
ATOM 2345 C CA . ALA B 1 46 ? 3.973 -2.404 13.969 1 94.25 46 ALA B CA 1
ATOM 2346 C C . ALA B 1 46 ? 3.645 -3.666 14.766 1 94.25 46 ALA B C 1
ATOM 2348 O O . ALA B 1 46 ? 4.25 -3.924 15.805 1 94.25 46 ALA B O 1
ATOM 2349 N N . ASN B 1 47 ? 2.637 -4.387 14.25 1 90.19 47 ASN B N 1
ATOM 2350 C CA . ASN B 1 47 ? 2.254 -5.699 14.766 1 90.19 47 ASN B CA 1
ATOM 2351 C C . ASN B 1 47 ? 1.681 -5.602 16.172 1 90.19 47 ASN B C 1
ATOM 2353 O O . ASN B 1 47 ? 1.826 -6.531 16.969 1 90.19 47 ASN B O 1
ATOM 2357 N N . ARG B 1 48 ? 1.239 -4.508 16.547 1 92.75 48 ARG B N 1
ATOM 2358 C CA . ARG B 1 48 ? 0.507 -4.293 17.797 1 92.75 48 ARG B CA 1
ATOM 2359 C C . ARG B 1 48 ? -0.918 -3.826 17.516 1 92.75 48 ARG B C 1
ATOM 2361 O O . ARG B 1 48 ? -1.217 -3.344 16.422 1 92.75 48 ARG B O 1
ATOM 2368 N N . ARG B 1 49 ? -1.691 -3.994 18.516 1 95.38 49 ARG B N 1
ATOM 2369 C CA . ARG B 1 49 ? -3.088 -3.584 18.406 1 95.38 49 ARG B CA 1
ATOM 2370 C C . ARG B 1 49 ? -3.205 -2.07 18.266 1 95.38 49 ARG B C 1
ATOM 2372 O O . ARG B 1 49 ? -2.508 -1.323 18.953 1 95.38 49 ARG B O 1
ATOM 2379 N N . VAL B 1 50 ? -4.094 -1.665 17.375 1 96.62 50 VAL B N 1
ATOM 2380 C CA . VAL B 1 50 ? -4.406 -0.247 17.234 1 96.62 50 VAL B CA 1
ATOM 2381 C C . VAL B 1 50 ? -5.227 0.231 18.422 1 96.62 50 VAL B C 1
ATOM 2383 O O . VAL B 1 50 ? -6.367 -0.199 18.609 1 96.62 50 VAL B O 1
ATOM 2386 N N . GLU B 1 51 ? -4.746 1.137 19.156 1 96.5 51 GLU B N 1
ATOM 2387 C CA . GLU B 1 51 ? -5.418 1.58 20.375 1 96.5 51 GLU B CA 1
ATOM 2388 C C . GLU B 1 51 ? -6.129 2.91 20.156 1 96.5 51 GLU B C 1
ATOM 2390 O O . GLU B 1 51 ? -7.109 3.215 20.844 1 96.5 51 GLU B O 1
ATOM 2395 N N . CYS B 1 52 ? -5.57 3.656 19.266 1 97.81 52 CYS B N 1
ATOM 2396 C CA . CYS B 1 52 ? -6.148 4.961 18.969 1 97.81 52 CYS B CA 1
ATOM 2397 C C . CYS B 1 52 ? -5.961 5.316 17.5 1 97.81 52 CYS B C 1
ATOM 2399 O O . CYS B 1 52 ? -5.129 4.719 16.812 1 97.81 52 CYS B O 1
ATOM 2401 N N . VAL B 1 53 ? -6.762 6.203 17.062 1 98.62 53 VAL B N 1
ATOM 2402 C CA . VAL B 1 53 ? -6.664 6.785 15.727 1 98.62 53 VAL B CA 1
ATOM 2403 C C . VAL B 1 53 ? -6.344 8.273 15.828 1 98.62 53 VAL B C 1
ATOM 2405 O O . VAL B 1 53 ? -6.91 8.977 16.672 1 98.62 53 VAL B O 1
ATOM 2408 N N . HIS B 1 54 ? -5.43 8.766 15.008 1 98.81 54 HIS B N 1
ATOM 2409 C CA . HIS B 1 54 ? -5.008 10.164 15.008 1 98.81 54 HIS B CA 1
ATOM 2410 C C . HIS B 1 54 ? -5.352 10.844 13.695 1 98.81 54 HIS B C 1
ATOM 2412 O O . HIS B 1 54 ? -4.793 10.508 12.648 1 98.81 54 HIS B O 1
ATOM 2418 N N . PHE B 1 55 ? -6.27 11.758 13.734 1 98.81 55 PHE B N 1
ATOM 2419 C CA . PHE B 1 55 ? -6.512 12.641 12.594 1 98.81 55 PHE B CA 1
ATOM 2420 C C . PHE B 1 55 ? -5.52 13.805 12.594 1 98.81 55 PHE B C 1
ATOM 2422 O O . PHE B 1 55 ? -5.613 14.711 13.422 1 98.81 55 PHE B O 1
ATOM 2429 N N . ILE B 1 56 ? -4.648 13.82 11.625 1 98.62 56 ILE B N 1
ATOM 2430 C CA . ILE B 1 56 ? -3.535 14.766 11.656 1 98.62 56 ILE B CA 1
ATOM 2431 C C . ILE B 1 56 ? -4.031 16.156 11.289 1 98.62 56 ILE B C 1
ATOM 2433 O O . ILE B 1 56 ? -4.727 16.328 10.289 1 98.62 56 ILE B O 1
ATOM 2437 N N . GLU B 1 57 ? -3.693 17.141 12.078 1 98 57 GLU B N 1
ATOM 2438 C CA . GLU B 1 57 ? -4.047 18.547 11.828 1 98 57 GLU B CA 1
ATOM 2439 C C . GLU B 1 57 ? -2.857 19.312 11.266 1 98 57 GLU B C 1
ATOM 2441 O O . GLU B 1 57 ?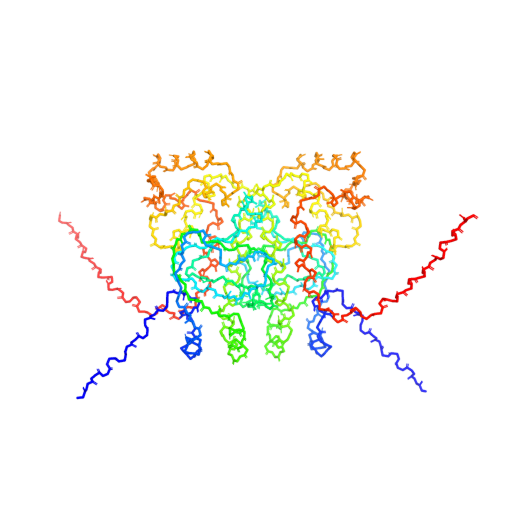 -3.021 20.156 10.383 1 98 57 GLU B O 1
ATOM 2446 N N . ASP B 1 58 ? -1.78 19.031 11.828 1 96.75 58 ASP B N 1
ATOM 2447 C CA . ASP B 1 58 ? -0.519 19.656 11.461 1 96.75 58 ASP B CA 1
ATOM 2448 C C . ASP B 1 58 ? 0.657 18.703 11.672 1 96.75 58 ASP B C 1
ATOM 2450 O O . ASP B 1 58 ? 0.569 17.766 12.469 1 96.75 58 ASP B O 1
ATOM 2454 N N . GLY B 1 59 ? 1.693 19.016 10.898 1 97 59 GLY B N 1
ATOM 2455 C CA . GLY B 1 59 ? 2.855 18.141 11 1 97 59 GLY B CA 1
ATOM 2456 C C . GLY B 1 59 ? 2.85 17.031 9.969 1 97 59 GLY B C 1
ATOM 2457 O O . GLY B 1 59 ? 2.059 17.047 9.023 1 97 59 GLY B O 1
ATOM 2458 N N . LEU B 1 60 ? 3.84 16.125 10.164 1 97.94 60 LEU B N 1
ATOM 2459 C CA . LEU B 1 60 ? 4.039 15.039 9.203 1 97.94 60 LEU B CA 1
ATOM 2460 C C . LEU B 1 60 ? 4.367 13.734 9.922 1 97.94 60 LEU B C 1
ATOM 2462 O O . LEU B 1 60 ? 5.25 13.703 10.781 1 97.94 60 LEU B O 1
ATOM 2466 N N . VAL B 1 61 ? 3.629 12.734 9.586 1 98.44 61 VAL B N 1
ATOM 2467 C CA . VAL B 1 61 ? 3.855 11.406 10.148 1 98.44 61 VAL B CA 1
ATOM 2468 C C . VAL B 1 61 ? 4.301 10.445 9.047 1 98.44 61 VAL B C 1
ATOM 2470 O O . VAL B 1 61 ? 3.732 10.445 7.949 1 98.44 61 VAL B O 1
ATOM 2473 N N . SER B 1 62 ? 5.309 9.641 9.305 1 98.31 62 SER B N 1
ATOM 2474 C CA . SER B 1 62 ? 5.809 8.656 8.352 1 98.31 62 SER B CA 1
ATOM 2475 C C . SER B 1 62 ? 5.328 7.25 8.711 1 98.31 62 SER B C 1
ATOM 2477 O O . SER B 1 62 ? 5.426 6.832 9.867 1 98.31 62 SER B O 1
ATOM 2479 N N . HIS B 1 63 ? 4.711 6.562 7.758 1 98.44 63 HIS B N 1
ATOM 2480 C CA . HIS B 1 63 ? 4.594 5.113 7.859 1 98.44 63 HIS B CA 1
ATOM 2481 C C . HIS B 1 63 ? 5.902 4.426 7.492 1 98.44 63 HIS B C 1
ATOM 2483 O O . HIS B 1 63 ? 6.461 4.676 6.418 1 98.44 63 HIS B O 1
ATOM 2489 N N . LEU B 1 64 ? 6.395 3.539 8.367 1 98.31 64 LEU B N 1
ATOM 2490 C CA . LEU B 1 64 ? 7.691 2.898 8.18 1 98.31 64 LEU B CA 1
ATOM 2491 C C . LEU B 1 64 ? 7.551 1.38 8.164 1 98.31 64 LEU B C 1
ATOM 2493 O O . LEU B 1 64 ? 6.773 0.815 8.938 1 98.31 64 LEU B O 1
ATOM 2497 N N . SER B 1 65 ? 8.227 0.743 7.285 1 97.62 65 SER B N 1
ATOM 2498 C CA . SER B 1 65 ? 8.406 -0.706 7.285 1 97.62 65 SER B CA 1
ATOM 2499 C C . SER B 1 65 ? 9.852 -1.084 7.59 1 97.62 65 SER B C 1
ATOM 2501 O O . SER B 1 65 ? 10.781 -0.419 7.129 1 97.62 65 SER B O 1
ATOM 2503 N N . GLY B 1 66 ? 10.023 -2.176 8.336 1 96.19 66 GLY B N 1
ATOM 2504 C CA . GLY B 1 66 ? 11.344 -2.602 8.766 1 96.19 66 GLY B CA 1
ATOM 2505 C C . GLY B 1 66 ? 11.477 -2.68 10.273 1 96.19 66 GLY B C 1
ATOM 2506 O O . GLY B 1 66 ? 10.484 -2.787 10.992 1 96.19 66 GLY B O 1
ATOM 2507 N N . THR B 1 67 ? 12.766 -2.641 10.703 1 91.88 67 THR B N 1
ATOM 2508 C CA . THR B 1 67 ? 13.047 -2.623 12.133 1 91.88 67 THR B CA 1
ATOM 2509 C C . THR B 1 67 ? 13.172 -1.189 12.641 1 91.88 67 THR B C 1
ATOM 2511 O O . THR B 1 67 ? 12.992 -0.237 11.883 1 91.88 67 THR B O 1
ATOM 2514 N N . ARG B 1 68 ? 13.43 -1.055 13.891 1 87.5 68 ARG B N 1
ATOM 2515 C CA . ARG B 1 68 ? 13.539 0.267 14.5 1 87.5 68 ARG B CA 1
ATOM 2516 C C . ARG B 1 68 ? 14.758 1.014 13.977 1 87.5 68 ARG B C 1
ATOM 2518 O O . ARG B 1 68 ? 14.766 2.244 13.914 1 87.5 68 ARG B O 1
ATOM 2525 N N . THR B 1 69 ? 15.766 0.277 13.555 1 89.06 69 THR B N 1
ATOM 2526 C CA . THR B 1 69 ? 17.016 0.933 13.164 1 89.06 69 THR B CA 1
ATOM 2527 C C . THR B 1 69 ? 17.25 0.788 11.664 1 89.06 69 THR B C 1
ATOM 2529 O O . THR B 1 69 ? 18.156 1.422 11.109 1 89.06 69 THR B O 1
ATOM 2532 N N . ASP B 1 70 ? 16.516 -0.079 11.047 1 94 70 ASP B N 1
ATOM 2533 C CA . ASP B 1 70 ? 16.641 -0.312 9.609 1 94 70 ASP B CA 1
ATOM 2534 C C . ASP B 1 70 ? 15.281 -0.323 8.93 1 94 70 ASP B C 1
ATOM 2536 O O . ASP B 1 70 ? 14.625 -1.366 8.852 1 94 70 ASP B O 1
ATOM 2540 N N . PHE B 1 71 ? 14.852 0.794 8.461 1 96.44 71 PHE B N 1
ATOM 2541 C CA . PHE B 1 71 ? 13.508 0.977 7.93 1 96.44 71 PHE B CA 1
ATOM 2542 C C . PHE B 1 71 ? 13.531 1.847 6.68 1 96.44 71 PHE B C 1
ATOM 2544 O O . PHE B 1 71 ? 14.57 2.412 6.328 1 96.44 71 PHE B O 1
ATOM 2551 N N . VAL B 1 72 ? 12.398 1.876 6.016 1 97.94 72 VAL B N 1
ATOM 2552 C CA . VAL B 1 72 ? 12.133 2.814 4.926 1 97.94 72 VAL B CA 1
ATOM 2553 C C . VAL B 1 72 ? 10.727 3.387 5.07 1 97.94 72 VAL B C 1
ATOM 2555 O O . VAL B 1 72 ? 9.852 2.762 5.676 1 97.94 72 VAL B O 1
ATOM 2558 N N . GLU B 1 73 ? 10.602 4.539 4.625 1 98.5 73 GLU B N 1
ATOM 2559 C CA . GLU B 1 73 ? 9.281 5.164 4.602 1 98.5 73 GLU B CA 1
ATOM 2560 C C . GLU B 1 73 ? 8.445 4.641 3.439 1 98.5 73 GLU B C 1
ATOM 2562 O O . GLU B 1 73 ? 8.906 4.605 2.299 1 98.5 73 GLU B O 1
ATOM 2567 N N . THR B 1 74 ? 7.207 4.254 3.729 1 98.44 74 THR B N 1
ATOM 2568 C CA . THR B 1 74 ? 6.324 3.725 2.693 1 98.44 74 THR B CA 1
ATOM 2569 C C . THR B 1 74 ? 5.273 4.758 2.303 1 98.44 74 THR B C 1
ATOM 2571 O O . THR B 1 74 ? 4.742 4.723 1.189 1 98.44 74 THR B O 1
ATOM 2574 N N . ALA B 1 75 ? 4.965 5.617 3.221 1 98.56 75 ALA B N 1
ATOM 2575 C CA . ALA B 1 75 ? 3.994 6.684 2.998 1 98.56 75 ALA B CA 1
ATOM 2576 C C . ALA B 1 75 ? 4.164 7.805 4.02 1 98.56 75 ALA B C 1
ATOM 2578 O O . ALA B 1 75 ? 4.816 7.617 5.051 1 98.56 75 ALA B O 1
ATOM 2579 N N . MET B 1 76 ? 3.586 8.953 3.711 1 97.94 76 MET B N 1
ATOM 2580 C CA . MET B 1 76 ? 3.527 10.102 4.613 1 97.94 76 MET B CA 1
ATOM 2581 C C . MET B 1 76 ? 2.084 10.531 4.855 1 97.94 76 MET B C 1
ATOM 2583 O O . MET B 1 76 ? 1.274 10.547 3.928 1 97.94 76 MET B O 1
ATOM 2587 N N . VAL B 1 77 ? 1.852 10.875 6.043 1 98.5 77 VAL B N 1
ATOM 2588 C CA . VAL B 1 77 ? 0.5 11.273 6.43 1 98.5 77 VAL B CA 1
ATOM 2589 C C . VAL B 1 77 ? 0.512 12.703 6.961 1 98.5 77 VAL B C 1
ATOM 2591 O O . VAL B 1 77 ? 1.244 13.016 7.906 1 98.5 77 VAL B O 1
ATOM 2594 N N . GLY B 1 78 ? -0.176 13.586 6.363 1 98 78 GLY B N 1
ATOM 2595 C CA . GLY B 1 78 ? -0.468 14.93 6.836 1 98 78 GLY B CA 1
ATOM 2596 C C . GLY B 1 78 ? -1.943 15.164 7.098 1 98 78 GLY B C 1
ATOM 2597 O O . GLY B 1 78 ? -2.656 14.25 7.52 1 98 78 GLY B O 1
ATOM 2598 N N . TYR B 1 79 ? -2.391 16.375 6.91 1 97.12 79 TYR B N 1
ATOM 2599 C CA . TYR B 1 79 ? -3.75 16.75 7.285 1 97.12 79 TYR B CA 1
ATOM 2600 C C . TYR B 1 79 ? -4.766 16.156 6.32 1 97.12 79 TYR B C 1
ATOM 2602 O O . TYR B 1 79 ? -5.973 16.219 6.559 1 97.12 79 TYR B O 1
ATOM 2610 N N . PHE B 1 80 ? -4.297 15.398 5.238 1 95.31 80 PHE B N 1
ATOM 2611 C CA . PHE B 1 80 ? -5.168 14.688 4.312 1 95.31 80 PHE B CA 1
ATOM 2612 C C . PHE B 1 80 ? -5.684 13.398 4.938 1 95.31 80 PHE B C 1
ATOM 2614 O O . PHE B 1 80 ? -6.648 12.805 4.449 1 95.31 80 PHE B O 1
ATOM 2621 N N . GLY B 1 81 ? -5.031 12.992 6.008 1 97.75 81 GLY B N 1
ATOM 2622 C CA . GLY B 1 81 ? -5.297 11.617 6.391 1 97.75 81 GLY B CA 1
ATOM 2623 C C . GLY B 1 81 ? -5.285 11.398 7.891 1 97.75 81 GLY B C 1
ATOM 2624 O O . GLY B 1 81 ? -5.562 12.32 8.656 1 97.75 81 GLY B O 1
ATOM 2625 N N . TYR B 1 82 ? -5.137 10.117 8.242 1 98.62 82 TYR B N 1
ATOM 2626 C CA . TYR B 1 82 ? -5.117 9.688 9.633 1 98.62 82 TYR B CA 1
ATOM 2627 C C . TYR B 1 82 ? -4.266 8.438 9.805 1 98.62 82 TYR B C 1
ATOM 2629 O O . TYR B 1 82 ? -3.941 7.758 8.828 1 98.62 82 TYR B O 1
ATOM 2637 N N . VAL B 1 83 ? -3.818 8.242 11.031 1 98.56 83 VAL B N 1
ATOM 2638 C CA . VAL B 1 83 ? -3.125 7.027 11.438 1 98.56 83 VAL B CA 1
ATOM 2639 C C . VAL B 1 83 ? -4.098 6.098 12.164 1 98.56 83 VAL B C 1
ATOM 2641 O O . VAL B 1 83 ? -4.844 6.531 13.039 1 98.56 83 VAL B O 1
ATOM 2644 N N . GLY B 1 84 ? -4.078 4.832 11.789 1 98.31 84 GLY B N 1
ATOM 2645 C CA . GLY B 1 84 ? -4.98 3.857 12.383 1 98.31 84 GLY B CA 1
ATOM 2646 C C . GLY B 1 84 ? -5.891 3.193 11.367 1 98.31 84 GLY B C 1
ATOM 2647 O O . GLY B 1 84 ? -6.965 2.695 11.719 1 98.31 84 GLY B O 1
ATOM 2648 N N . VAL B 1 85 ? -5.508 3.123 10.125 1 98.06 85 VAL B N 1
ATOM 2649 C CA . VAL B 1 85 ? -6.281 2.654 8.977 1 98.06 85 VAL B CA 1
ATOM 2650 C C . VAL B 1 85 ? -6.746 1.221 9.219 1 98.06 85 VAL B C 1
ATOM 2652 O O . VAL B 1 85 ? -7.875 0.862 8.875 1 98.06 85 VAL B O 1
ATOM 2655 N N . PRO B 1 86 ? -5.953 0.333 9.852 1 97.38 86 PRO B N 1
ATOM 2656 C CA . PRO B 1 86 ? -6.41 -1.045 10.047 1 97.38 86 PRO B CA 1
ATOM 2657 C C . PRO B 1 86 ? -7.742 -1.128 10.789 1 97.38 86 PRO B C 1
ATOM 2659 O O . PRO B 1 86 ? -8.594 -1.951 10.438 1 97.38 86 PRO B O 1
ATOM 2662 N N . LEU B 1 87 ? -8 -0.289 11.711 1 97.12 87 LEU B N 1
ATOM 2663 C CA . LEU B 1 87 ? -9.242 -0.308 12.484 1 97.12 87 LEU B CA 1
ATOM 2664 C C . LEU B 1 87 ? -10.453 -0.126 11.57 1 97.12 87 LEU B C 1
ATOM 2666 O O . LEU B 1 87 ? -11.445 -0.843 11.703 1 97.12 87 LEU B O 1
ATOM 2670 N N . VAL B 1 88 ? -10.328 0.797 10.641 1 97.62 88 VAL B N 1
ATOM 2671 C CA . VAL B 1 88 ? -11.438 1.148 9.766 1 97.62 88 VAL B CA 1
ATOM 2672 C C . VAL B 1 88 ? -11.68 0.023 8.758 1 97.62 88 VAL B C 1
ATOM 2674 O O . VAL B 1 88 ? -12.797 -0.141 8.258 1 97.62 88 VAL B O 1
ATOM 2677 N N . LEU B 1 89 ? -10.656 -0.76 8.547 1 97.5 89 LEU B N 1
ATOM 2678 C CA . LEU B 1 89 ? -10.727 -1.865 7.598 1 97.5 89 LEU B CA 1
ATOM 2679 C C . LEU B 1 89 ? -11.18 -3.148 8.289 1 97.5 89 LEU B C 1
ATOM 2681 O O . LEU B 1 89 ? -11.336 -4.184 7.645 1 97.5 89 LEU B O 1
ATOM 2685 N N . GLY B 1 90 ? -11.344 -3.135 9.57 1 93.38 90 GLY B N 1
ATOM 2686 C CA . GLY B 1 90 ? -11.82 -4.293 10.312 1 93.38 90 GLY B CA 1
ATOM 2687 C C . GLY B 1 90 ? -10.695 -5.133 10.891 1 93.38 90 GLY B C 1
ATOM 2688 O O . GLY B 1 90 ? -10.906 -6.293 11.25 1 93.38 90 GLY B O 1
ATOM 2689 N N . ALA B 1 91 ? -9.508 -4.598 10.891 1 93.62 91 ALA B N 1
ATOM 2690 C CA . ALA B 1 91 ? -8.367 -5.262 11.508 1 93.62 91 ALA B CA 1
ATOM 2691 C C . ALA B 1 91 ? -7.969 -4.578 12.812 1 93.62 91 ALA B C 1
ATOM 2693 O O . ALA B 1 91 ? -8.359 -3.439 13.07 1 93.62 91 ALA B O 1
ATOM 2694 N N . ASP B 1 92 ? -7.188 -5.301 13.586 1 91.75 92 ASP B N 1
ATOM 2695 C CA . ASP B 1 92 ? -6.828 -4.719 14.875 1 91.75 92 ASP B CA 1
ATOM 2696 C C . ASP B 1 92 ? -5.32 -4.484 14.969 1 91.75 92 ASP B C 1
ATOM 2698 O O . ASP B 1 92 ? -4.844 -3.855 15.914 1 91.75 92 ASP B O 1
ATOM 2702 N N . VAL B 1 93 ? -4.625 -4.992 13.938 1 93.06 93 VAL B N 1
ATOM 2703 C CA . VAL B 1 93 ? -3.168 -4.906 14.008 1 93.06 93 VAL B CA 1
ATOM 2704 C C . VAL B 1 93 ? -2.641 -4.145 12.789 1 93.06 93 VAL B C 1
ATOM 2706 O O . VAL B 1 93 ? -3.131 -4.332 11.672 1 93.06 93 VAL B O 1
ATOM 2709 N N . ALA B 1 94 ? -1.675 -3.348 13.07 1 91.44 94 ALA B N 1
ATOM 2710 C CA . ALA B 1 94 ? -1.004 -2.617 12 1 91.44 94 ALA B CA 1
ATOM 2711 C C . ALA B 1 94 ? 0.28 -3.324 11.578 1 91.44 94 ALA B C 1
ATOM 2713 O O . ALA B 1 94 ? 0.975 -3.914 12.406 1 91.44 94 ALA B O 1
ATOM 2714 N N . SER B 1 95 ? 0.56 -3.211 10.258 1 91.5 95 SER B N 1
ATOM 2715 C CA . SER B 1 95 ? 1.79 -3.826 9.773 1 91.5 95 SER B CA 1
ATOM 2716 C C . SER B 1 95 ? 2.947 -2.832 9.781 1 91.5 95 SER B C 1
ATOM 2718 O O . SER B 1 95 ? 4.113 -3.229 9.727 1 91.5 95 SER B O 1
ATOM 2720 N N . GLN B 1 96 ? 2.625 -1.576 9.805 1 95.44 96 GLN B N 1
ATOM 2721 C CA . GLN B 1 96 ? 3.646 -0.537 9.742 1 95.44 96 GLN B CA 1
ATOM 2722 C C . GLN B 1 96 ? 3.734 0.232 11.055 1 95.44 96 GLN B C 1
ATOM 2724 O O . GLN B 1 96 ? 2.766 0.284 11.812 1 95.44 96 GLN B O 1
ATOM 2729 N N . ARG B 1 97 ? 4.883 0.767 11.242 1 97.31 97 ARG B N 1
ATOM 2730 C CA . ARG B 1 97 ? 5.07 1.734 12.312 1 97.31 97 ARG B CA 1
ATOM 2731 C C . ARG B 1 97 ? 4.828 3.156 11.82 1 97.31 97 ARG B C 1
ATOM 2733 O O . ARG B 1 97 ? 5.238 3.514 10.711 1 97.31 97 ARG B O 1
ATOM 2740 N N . SER B 1 98 ? 4.148 3.922 12.609 1 98.06 98 SER B N 1
ATOM 2741 C CA . SER B 1 98 ? 3.93 5.328 12.289 1 98.06 98 SER B CA 1
ATOM 2742 C C . SER B 1 98 ? 4.691 6.238 13.242 1 98.06 98 SER B C 1
ATOM 2744 O O . SER B 1 98 ? 4.453 6.215 14.453 1 98.06 98 SER B O 1
ATOM 2746 N N . VAL B 1 99 ? 5.57 7.07 12.672 1 97.88 99 VAL B N 1
ATOM 2747 C CA . VAL B 1 99 ? 6.461 7.902 13.477 1 97.88 99 VAL B CA 1
ATOM 2748 C C . VAL B 1 99 ? 6.355 9.359 13.023 1 97.88 99 VAL B C 1
ATOM 2750 O O . VAL B 1 99 ? 6.309 9.641 11.828 1 97.88 99 VAL B O 1
ATOM 2753 N N . VAL B 1 100 ? 6.344 10.266 14 1 97.56 100 VAL B N 1
ATOM 2754 C CA . VAL B 1 100 ? 6.289 11.688 13.695 1 97.56 100 VAL B CA 1
ATOM 2755 C C . VAL B 1 100 ? 7.617 12.133 13.086 1 97.56 100 VAL B C 1
ATOM 2757 O O . VAL B 1 100 ? 8.672 12.016 13.719 1 97.56 100 VAL B O 1
ATOM 2760 N N . CYS B 1 101 ? 7.523 12.562 11.852 1 95.69 101 CYS B N 1
ATOM 2761 C CA . CYS B 1 101 ? 8.68 13.078 11.125 1 95.69 101 CYS B CA 1
ATOM 2762 C C . CYS B 1 101 ? 8.875 14.562 11.398 1 95.69 101 CYS B C 1
ATOM 2764 O O . CYS B 1 101 ? 10 15.016 11.617 1 95.69 101 CYS B O 1
ATOM 2766 N N . MET B 1 102 ? 7.863 15.312 11.422 1 95.62 102 MET B N 1
ATOM 2767 C CA . MET B 1 102 ? 7.82 16.734 11.766 1 95.62 102 MET B CA 1
ATOM 2768 C C . MET B 1 102 ? 6.742 17 12.805 1 95.62 102 MET B C 1
ATOM 2770 O O . MET B 1 102 ? 5.59 16.594 12.641 1 95.62 102 MET B O 1
ATOM 2774 N N . PRO B 1 103 ? 7.105 17.703 13.836 1 96.25 103 PRO B N 1
ATOM 2775 C CA . PRO B 1 103 ? 6.16 17.922 14.938 1 96.25 103 PRO B CA 1
ATOM 2776 C C . PRO B 1 103 ? 4.883 18.609 14.484 1 96.25 103 PRO B C 1
ATOM 2778 O O . PRO B 1 103 ? 4.891 19.344 13.484 1 96.25 103 PRO B O 1
ATOM 2781 N N . GLY B 1 104 ? 3.805 18.328 15.266 1 96.69 104 GLY B N 1
ATOM 2782 C CA . GLY B 1 104 ? 2.512 18.922 14.961 1 96.69 104 GLY B CA 1
ATOM 2783 C C . GLY B 1 104 ? 1.414 18.484 15.914 1 96.69 104 GLY B C 1
ATOM 2784 O O . GLY B 1 104 ? 1.672 18.219 17.094 1 96.69 104 GLY B O 1
ATOM 2785 N N . THR B 1 105 ? 0.238 18.594 15.359 1 98 105 THR B N 1
ATOM 2786 C CA . THR B 1 105 ? -0.929 18.328 16.188 1 98 105 THR B CA 1
ATOM 2787 C C . THR B 1 105 ? -1.876 17.359 15.492 1 98 105 THR B C 1
ATOM 2789 O O . THR B 1 105 ? -1.788 17.156 14.281 1 98 105 THR B O 1
ATOM 2792 N N . ALA B 1 106 ? -2.746 16.734 16.297 1 98.38 106 ALA B N 1
ATOM 2793 C CA . ALA B 1 106 ? -3.773 15.828 15.789 1 98.38 106 ALA B CA 1
ATOM 2794 C C . ALA B 1 106 ? -4.988 15.805 16.703 1 98.38 106 ALA B C 1
ATOM 2796 O O . ALA B 1 106 ? -4.938 16.328 17.828 1 98.38 106 ALA B O 1
ATOM 2797 N N . LEU B 1 107 ? -6.043 15.336 16.203 1 98.75 107 LEU B N 1
ATOM 2798 C CA . LEU B 1 107 ? -7.195 14.938 17 1 98.75 107 LEU B CA 1
ATOM 2799 C C . LEU B 1 107 ? -7.242 13.422 17.156 1 98.75 107 LEU B C 1
ATOM 2801 O O . LEU B 1 107 ? -7.344 12.695 16.172 1 98.75 107 LEU B O 1
ATOM 2805 N N . ARG B 1 108 ? -7.152 13.031 18.391 1 98.62 108 ARG B N 1
ATOM 2806 C CA . ARG B 1 108 ? -7.055 11.609 18.703 1 98.62 108 ARG B CA 1
ATOM 2807 C C . ARG B 1 108 ? -8.391 11.07 19.203 1 98.62 108 ARG B C 1
ATOM 2809 O O . ARG B 1 108 ? -9.102 11.75 19.938 1 98.62 108 ARG B O 1
ATOM 2816 N N . VAL B 1 109 ? -8.719 9.883 18.844 1 98.75 109 VAL B N 1
ATOM 2817 C CA . VAL B 1 109 ? -9.891 9.172 19.328 1 98.75 109 VAL B CA 1
ATOM 2818 C C . VAL B 1 109 ? -9.523 7.734 19.672 1 98.75 109 VAL B C 1
ATOM 2820 O O . VAL B 1 109 ? -8.75 7.094 18.953 1 98.75 109 VAL B O 1
ATOM 2823 N N . GLU B 1 110 ? -10.055 7.227 20.766 1 98.56 110 GLU B N 1
ATOM 2824 C CA . GLU B 1 110 ? -9.805 5.84 21.156 1 98.56 110 GLU B CA 1
ATOM 2825 C C . GLU B 1 110 ? -10.453 4.867 20.172 1 98.56 110 GLU B C 1
ATOM 2827 O O . GLU B 1 110 ? -11.555 5.109 19.688 1 98.56 110 GLU B O 1
ATOM 2832 N N . ALA B 1 111 ? -9.781 3.795 19.922 1 98 111 ALA B N 1
ATOM 2833 C CA . ALA B 1 111 ? -10.219 2.82 18.922 1 98 111 ALA B CA 1
ATOM 2834 C C . ALA B 1 111 ? -11.625 2.311 19.234 1 98 111 ALA B C 1
ATOM 2836 O O . ALA B 1 111 ? -12.477 2.24 18.344 1 98 111 ALA B O 1
ATOM 2837 N N . GLU B 1 112 ? -11.922 1.971 20.469 1 97.5 112 GLU B N 1
ATOM 2838 C CA . GLU B 1 112 ? -13.211 1.412 20.859 1 97.5 112 GLU B CA 1
ATOM 2839 C C . GLU B 1 112 ? -14.336 2.42 20.641 1 97.5 112 GLU B C 1
ATOM 2841 O O . GLU B 1 112 ? -15.414 2.061 20.172 1 97.5 112 GLU B O 1
ATOM 2846 N N . ASP B 1 113 ? -14.055 3.639 21 1 98.44 113 ASP B N 1
ATOM 2847 C CA . ASP B 1 113 ? -15.055 4.688 20.828 1 98.44 113 ASP B CA 1
ATOM 2848 C C . ASP B 1 113 ? -15.352 4.918 19.344 1 98.44 113 ASP B C 1
ATOM 2850 O O . ASP B 1 113 ? -16.516 5.047 18.953 1 98.44 113 ASP B O 1
ATOM 2854 N N . LEU B 1 114 ? -14.312 4.973 18.562 1 98.38 114 LEU B N 1
ATOM 2855 C CA . LEU B 1 114 ? -14.5 5.18 17.141 1 98.38 114 LEU B CA 1
ATOM 2856 C C . LEU B 1 114 ? -15.266 4.02 16.516 1 98.38 114 LEU B C 1
ATOM 2858 O O . LEU B 1 114 ? -16.156 4.234 15.688 1 98.38 114 LEU B O 1
ATOM 2862 N N . ALA B 1 115 ? -14.906 2.844 16.922 1 97.44 115 ALA B N 1
ATOM 2863 C CA . ALA B 1 115 ? -15.609 1.671 16.406 1 97.44 115 ALA B CA 1
ATOM 2864 C C . ALA B 1 115 ? -17.109 1.75 16.703 1 97.44 115 ALA B C 1
ATOM 2866 O O . ALA B 1 115 ? -17.938 1.46 15.828 1 97.44 115 ALA B O 1
ATOM 2867 N N . ARG B 1 116 ? -17.469 2.15 17.828 1 97.44 116 ARG B N 1
ATOM 2868 C CA . ARG B 1 116 ? -18.875 2.268 18.234 1 97.44 116 ARG B CA 1
ATOM 2869 C C . ARG B 1 116 ? -19.594 3.328 17.422 1 97.44 116 ARG B C 1
ATOM 2871 O O . ARG B 1 116 ? -20.688 3.09 16.906 1 97.44 116 ARG B O 1
ATOM 2878 N N . VAL B 1 117 ? -18.938 4.469 17.266 1 97.62 117 VAL B N 1
ATOM 2879 C CA . VAL B 1 117 ? -19.578 5.566 16.562 1 97.62 117 VAL B CA 1
ATOM 2880 C C . VAL B 1 117 ? -19.734 5.203 15.086 1 97.62 117 VAL B C 1
ATOM 2882 O O . VAL B 1 117 ? -20.75 5.535 14.461 1 97.62 117 VAL B O 1
ATOM 2885 N N . MET B 1 118 ? -18.766 4.508 14.523 1 96.94 118 MET B N 1
ATOM 2886 C CA . MET B 1 118 ? -18.859 4.098 13.125 1 96.94 118 MET B CA 1
ATOM 2887 C C . MET B 1 118 ? -19.984 3.09 12.914 1 96.94 118 MET B C 1
ATOM 2889 O O . MET B 1 118 ? -20.625 3.074 11.867 1 96.94 118 MET B O 1
ATOM 2893 N N . ALA B 1 119 ? -20.234 2.271 13.914 1 95.31 119 ALA B N 1
ATOM 2894 C CA . ALA B 1 119 ? -21.328 1.311 13.836 1 95.31 119 ALA B CA 1
ATOM 2895 C C . ALA B 1 119 ? -22.672 2.02 13.828 1 95.31 119 ALA B C 1
ATOM 2897 O O . ALA B 1 119 ? -23.594 1.621 13.094 1 95.31 119 ALA B O 1
ATOM 2898 N N . ASP B 1 120 ? -22.781 3.051 14.562 1 96.5 120 ASP B N 1
ATOM 2899 C CA . ASP B 1 120 ? -24.016 3.812 14.688 1 96.5 120 ASP B CA 1
ATOM 2900 C C . ASP B 1 120 ? -24.203 4.746 13.5 1 96.5 120 ASP B C 1
ATOM 2902 O O . ASP B 1 120 ? -25.328 5.027 13.102 1 96.5 120 ASP B O 1
ATOM 2906 N N . ARG B 1 121 ? -23.094 5.246 13.047 1 96.94 121 ARG B N 1
ATOM 2907 C CA . ARG B 1 121 ? -23.094 6.215 11.953 1 96.94 121 ARG B CA 1
ATOM 2908 C C . ARG B 1 121 ? -22.141 5.797 10.836 1 96.94 121 ARG B C 1
ATOM 2910 O O . ARG B 1 121 ? -21.047 6.332 10.719 1 96.94 121 ARG B O 1
ATOM 2917 N N . PRO B 1 122 ? -22.641 4.941 9.961 1 95.31 122 PRO B N 1
ATOM 2918 C CA . PRO B 1 122 ? -21.766 4.309 8.961 1 95.31 122 PRO B CA 1
ATOM 2919 C C . PRO B 1 122 ? -21.156 5.316 7.996 1 95.31 122 PRO B C 1
ATOM 2921 O O . PRO B 1 122 ? -20.125 5.035 7.371 1 95.31 122 PRO B O 1
ATOM 2924 N N . GLN B 1 123 ? -21.734 6.469 7.867 1 95.75 123 GLN B N 1
ATOM 2925 C CA . GLN B 1 123 ? -21.219 7.473 6.945 1 95.75 123 GLN B CA 1
ATOM 2926 C C . GLN B 1 123 ? -19.844 7.98 7.406 1 95.75 123 GLN B C 1
ATOM 2928 O O . GLN B 1 123 ? -19.016 8.375 6.582 1 95.75 123 GLN B O 1
ATOM 2933 N N . ILE B 1 124 ? -19.547 7.973 8.664 1 97.81 124 ILE B N 1
ATOM 2934 C CA . ILE B 1 124 ? -18.234 8.352 9.188 1 97.81 124 ILE B CA 1
ATOM 2935 C C . ILE B 1 124 ? -17.172 7.391 8.656 1 97.81 124 ILE B C 1
ATOM 2937 O O . ILE B 1 124 ? -16.109 7.816 8.188 1 97.81 124 ILE B O 1
ATOM 2941 N N . ARG B 1 125 ? -17.516 6.094 8.695 1 97.81 125 ARG B N 1
ATOM 2942 C CA . ARG B 1 125 ? -16.578 5.094 8.188 1 97.81 125 ARG B CA 1
ATOM 2943 C C . ARG B 1 125 ? -16.375 5.254 6.684 1 97.81 125 ARG B C 1
ATOM 2945 O O . ARG B 1 125 ? -15.258 5.109 6.188 1 97.81 125 ARG B O 1
ATOM 2952 N N . GLU B 1 126 ? -17.453 5.559 5.98 1 96.44 126 GLU B N 1
ATOM 2953 C CA . GLU B 1 126 ? -17.359 5.754 4.539 1 96.44 126 GLU B CA 1
ATOM 2954 C C . GLU B 1 126 ? -16.359 6.863 4.199 1 96.44 126 GLU B C 1
ATOM 2956 O O . GLU B 1 126 ? -15.539 6.715 3.291 1 96.44 126 GLU B O 1
ATOM 2961 N N . GLU B 1 127 ? -16.406 7.938 4.941 1 96.56 127 GLU B N 1
ATOM 2962 C CA . GLU B 1 127 ? -15.5 9.055 4.711 1 96.56 127 GLU B CA 1
ATOM 2963 C C . GLU B 1 127 ? -14.055 8.656 4.992 1 96.56 127 GLU B C 1
ATOM 2965 O O . GLU B 1 127 ? -13.141 9.07 4.277 1 96.56 127 GLU B O 1
ATOM 2970 N N . MET B 1 128 ? -13.891 7.883 6.02 1 98.12 128 MET B N 1
ATOM 2971 C CA . MET B 1 128 ? -12.547 7.441 6.375 1 98.12 128 MET B CA 1
ATOM 2972 C C . MET B 1 128 ? -12.008 6.445 5.355 1 98.12 128 MET B C 1
ATOM 2974 O O . MET B 1 128 ? -10.82 6.461 5.027 1 98.12 128 MET B O 1
ATOM 2978 N N . LEU B 1 129 ? -12.883 5.566 4.801 1 97.81 129 LEU B N 1
ATOM 2979 C CA . LEU B 1 129 ? -12.492 4.578 3.805 1 97.81 129 LEU B CA 1
ATOM 2980 C C . LEU B 1 129 ? -12.07 5.254 2.504 1 97.81 129 LEU B C 1
ATOM 2982 O O . LEU B 1 129 ? -11.203 4.75 1.79 1 97.81 129 LEU B O 1
ATOM 2986 N N . ARG B 1 130 ? -12.57 6.414 2.232 1 96.19 130 ARG B N 1
ATOM 2987 C CA . ARG B 1 130 ? -12.266 7.141 1.004 1 96.19 130 ARG B CA 1
ATOM 2988 C C . ARG B 1 130 ? -10.797 7.562 0.962 1 96.19 130 ARG B C 1
ATOM 2990 O O . ARG B 1 130 ? -10.258 7.84 -0.11 1 96.19 130 ARG B O 1
ATOM 2997 N N . TYR B 1 131 ? -10.164 7.598 2.09 1 97.81 131 TYR B N 1
ATOM 2998 C CA . TYR B 1 131 ? -8.75 7.922 2.221 1 97.81 131 TYR B CA 1
ATOM 2999 C C . TYR B 1 131 ? -7.879 6.766 1.751 1 97.81 131 TYR B C 1
ATOM 3001 O O . TYR B 1 131 ? -6.773 6.977 1.245 1 97.81 131 TYR B O 1
ATOM 3009 N N . VAL B 1 132 ? -8.336 5.574 1.819 1 98.25 132 VAL B N 1
ATOM 3010 C CA . VAL B 1 132 ? -7.52 4.367 1.773 1 98.25 132 VAL B CA 1
ATOM 3011 C C . VAL B 1 132 ? -7.02 4.133 0.349 1 98.25 132 VAL B C 1
ATOM 3013 O O . VAL B 1 132 ? -5.863 3.762 0.143 1 98.25 132 VAL B O 1
ATOM 3016 N N . PRO B 1 133 ? -7.832 4.383 -0.715 1 97.56 133 PRO B N 1
ATOM 3017 C CA . PRO B 1 133 ? -7.297 4.23 -2.07 1 97.56 133 PRO B CA 1
ATOM 3018 C C . PRO B 1 133 ? -6.082 5.117 -2.328 1 97.56 133 PRO B C 1
ATOM 3020 O O . PRO B 1 133 ? -5.141 4.703 -3.012 1 97.56 133 PRO B O 1
ATOM 3023 N N . ALA B 1 134 ? -6.098 6.301 -1.783 1 97.69 134 ALA B N 1
ATOM 3024 C CA . ALA B 1 134 ? -4.965 7.207 -1.949 1 97.69 134 ALA B CA 1
ATOM 3025 C C . ALA B 1 134 ? -3.734 6.688 -1.213 1 97.69 134 ALA B C 1
ATOM 3027 O O . ALA B 1 134 ? -2.613 6.789 -1.718 1 97.69 134 ALA B O 1
ATOM 3028 N N . LEU B 1 135 ? -3.951 6.176 -0.019 1 98.25 135 LEU B N 1
ATOM 3029 C CA . LEU B 1 135 ? -2.852 5.578 0.731 1 98.25 135 LEU B CA 1
ATOM 3030 C C . LEU B 1 135 ? -2.246 4.406 -0.031 1 98.25 135 LEU B C 1
ATOM 3032 O O . LEU B 1 135 ? -1.021 4.27 -0.098 1 98.25 135 LEU B O 1
ATOM 3036 N N . ILE B 1 136 ? -3.068 3.551 -0.637 1 98.06 136 ILE B N 1
ATOM 3037 C CA . ILE B 1 136 ? -2.6 2.426 -1.438 1 98.06 136 ILE B CA 1
ATOM 3038 C C . ILE B 1 136 ? -1.813 2.939 -2.641 1 98.06 136 ILE B C 1
ATOM 3040 O O . ILE B 1 136 ? -0.741 2.418 -2.957 1 98.06 136 ILE B O 1
ATOM 3044 N N . ALA B 1 137 ? -2.344 3.961 -3.26 1 97.62 137 ALA B N 1
ATOM 3045 C CA . ALA B 1 137 ? -1.626 4.559 -4.383 1 97.62 137 ALA B CA 1
ATOM 3046 C C . ALA B 1 137 ? -0.246 5.051 -3.953 1 97.62 137 ALA B C 1
ATOM 3048 O O . ALA B 1 137 ? 0.74 4.852 -4.668 1 97.62 137 ALA B O 1
ATOM 3049 N N . GLN B 1 138 ? -0.214 5.703 -2.836 1 98.25 138 GLN B N 1
ATOM 3050 C CA . GLN B 1 138 ? 1.071 6.184 -2.338 1 98.25 138 GLN B CA 1
ATOM 3051 C C . GLN B 1 138 ? 2.033 5.023 -2.092 1 98.25 138 GLN B C 1
ATOM 3053 O O . GLN B 1 138 ? 3.195 5.078 -2.498 1 98.25 138 GLN B O 1
ATOM 3058 N N . ASN B 1 139 ? 1.586 3.984 -1.433 1 98.44 139 ASN B N 1
ATOM 3059 C CA . ASN B 1 139 ? 2.424 2.818 -1.171 1 98.44 139 ASN B CA 1
ATOM 3060 C C . ASN B 1 139 ? 2.943 2.199 -2.465 1 98.44 139 ASN B C 1
ATOM 3062 O O . ASN B 1 139 ? 4.129 1.884 -2.574 1 98.44 139 ASN B O 1
ATOM 3066 N N . THR B 1 140 ? 2.08 1.986 -3.441 1 98.25 140 THR B N 1
ATOM 3067 C CA . THR B 1 140 ? 2.453 1.294 -4.668 1 98.25 140 THR B CA 1
ATOM 3068 C C . THR B 1 140 ? 3.434 2.131 -5.484 1 98.25 140 THR B C 1
ATOM 3070 O O . THR B 1 140 ? 4.383 1.598 -6.062 1 98.25 140 THR B O 1
ATOM 3073 N N . GLN B 1 141 ? 3.211 3.43 -5.488 1 98 141 GLN B N 1
ATOM 3074 C CA . GLN B 1 141 ? 4.164 4.293 -6.18 1 98 141 GLN B CA 1
ATOM 3075 C C . GLN B 1 141 ? 5.512 4.312 -5.457 1 98 141 GLN B C 1
ATOM 3077 O O . GLN B 1 141 ? 6.559 4.438 -6.094 1 98 141 GLN B O 1
ATOM 3082 N N . SER B 1 142 ? 5.484 4.164 -4.137 1 98.5 142 SER B N 1
ATOM 3083 C CA . SER B 1 142 ? 6.742 4.098 -3.398 1 98.5 142 SER B CA 1
ATOM 3084 C C . SER B 1 142 ? 7.547 2.859 -3.787 1 98.5 142 SER B C 1
ATOM 3086 O O . SER B 1 142 ? 8.773 2.896 -3.811 1 98.5 142 SER B O 1
ATOM 3088 N N . VAL B 1 143 ? 6.859 1.771 -4.102 1 98.38 143 VAL B N 1
ATOM 3089 C CA . VAL B 1 143 ? 7.547 0.58 -4.594 1 98.38 143 VAL B CA 1
ATOM 3090 C C . VAL B 1 143 ? 8.266 0.897 -5.902 1 98.38 143 VAL B C 1
ATOM 3092 O O . VAL B 1 143 ? 9.461 0.64 -6.039 1 98.38 143 VAL B O 1
ATOM 3095 N N . LEU B 1 144 ? 7.516 1.446 -6.836 1 98.12 144 LEU B N 1
ATOM 3096 C CA . LEU B 1 144 ? 8.07 1.792 -8.141 1 98.12 144 LEU B CA 1
ATOM 3097 C C . LEU B 1 144 ? 9.258 2.736 -7.992 1 98.12 144 LEU B C 1
ATOM 3099 O O . LEU B 1 144 ? 10.305 2.527 -8.609 1 98.12 144 LEU B O 1
ATOM 3103 N N . CYS B 1 145 ?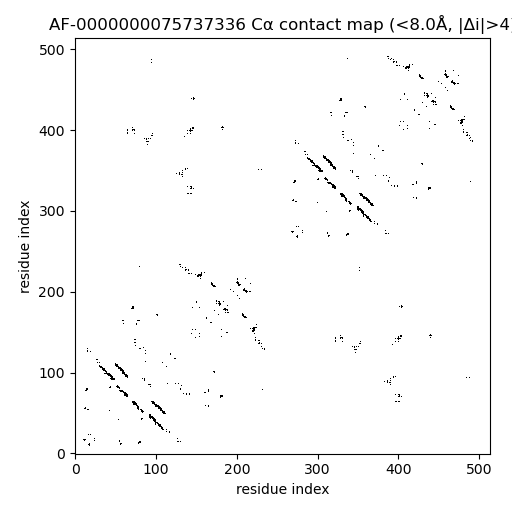 9.055 3.707 -7.195 1 97.56 145 CYS B N 1
ATOM 3104 C CA . CYS B 1 145 ? 10.07 4.738 -7.012 1 97.56 145 CYS B CA 1
ATOM 3105 C C . CYS B 1 145 ? 11.344 4.145 -6.418 1 97.56 145 CYS B C 1
ATOM 3107 O O . CYS B 1 145 ? 12.445 4.453 -6.875 1 97.56 145 CYS B O 1
ATOM 3109 N N . ALA B 1 146 ? 11.227 3.346 -5.434 1 97.31 146 ALA B N 1
ATOM 3110 C CA . ALA B 1 146 ? 12.367 2.707 -4.789 1 97.31 146 ALA B CA 1
ATOM 3111 C C . ALA B 1 146 ? 13.117 1.804 -5.766 1 97.31 146 ALA B C 1
ATOM 3113 O O . ALA B 1 146 ? 14.344 1.697 -5.707 1 97.31 146 ALA B O 1
ATOM 3114 N N . ALA B 1 147 ? 12.43 1.216 -6.652 1 96.69 147 ALA B N 1
ATOM 3115 C CA . ALA B 1 147 ? 13.008 0.211 -7.539 1 96.69 147 ALA B CA 1
ATOM 3116 C C . ALA B 1 147 ? 13.633 0.86 -8.773 1 96.69 147 ALA B C 1
ATOM 3118 O O . ALA B 1 147 ? 14.625 0.357 -9.312 1 96.69 147 ALA B O 1
ATOM 3119 N N . LYS B 1 148 ? 13.078 2.008 -9.242 1 96.69 148 LYS B N 1
ATOM 3120 C CA . LYS B 1 148 ? 13.398 2.383 -10.617 1 96.69 148 LYS B CA 1
ATOM 3121 C C . LYS B 1 148 ? 14.008 3.783 -10.672 1 96.69 148 LYS B C 1
ATOM 3123 O O . LYS B 1 148 ? 14.727 4.117 -11.617 1 96.69 148 LYS B O 1
ATOM 3128 N N . HIS B 1 149 ? 13.711 4.594 -9.781 1 97.19 149 HIS B N 1
ATOM 3129 C CA . HIS B 1 149 ? 14.031 6.004 -9.977 1 97.19 149 HIS B CA 1
ATOM 3130 C C . HIS B 1 149 ? 15.328 6.379 -9.266 1 97.19 149 HIS B C 1
ATOM 3132 O O . HIS B 1 149 ? 15.672 5.785 -8.234 1 97.19 149 HIS B O 1
ATOM 3138 N N . GLU B 1 150 ? 15.953 7.375 -9.766 1 96.88 150 GLU B N 1
ATOM 3139 C CA . GLU B 1 150 ? 17.219 7.863 -9.211 1 96.88 150 GLU B CA 1
ATOM 3140 C C . GLU B 1 150 ? 16.969 8.711 -7.961 1 96.88 150 GLU B C 1
ATOM 3142 O O . GLU B 1 150 ? 15.906 9.297 -7.801 1 96.88 150 GLU B O 1
ATOM 3147 N N . ILE B 1 151 ? 18.031 8.867 -7.242 1 97.31 151 ILE B N 1
ATOM 3148 C CA . ILE B 1 151 ? 17.938 9.484 -5.926 1 97.31 151 ILE B CA 1
ATOM 3149 C C . ILE B 1 151 ? 17.484 10.938 -6.062 1 97.31 151 ILE B C 1
ATOM 3151 O O . ILE B 1 151 ? 16.734 11.438 -5.227 1 97.31 151 ILE B O 1
ATOM 3155 N N . ASN B 1 152 ? 17.922 11.664 -7.125 1 97.25 152 ASN B N 1
ATOM 3156 C CA . ASN B 1 152 ? 17.531 13.055 -7.297 1 97.25 152 ASN B CA 1
ATOM 3157 C C . ASN B 1 152 ? 16.031 13.195 -7.527 1 97.25 152 ASN B C 1
ATOM 3159 O O . ASN B 1 152 ? 15.398 14.102 -6.992 1 97.25 152 ASN B O 1
ATOM 3163 N N . GLN B 1 153 ? 15.516 12.266 -8.281 1 98.06 153 GLN B N 1
ATOM 3164 C CA . GLN B 1 153 ? 14.078 12.25 -8.531 1 98.06 153 GLN B CA 1
ATOM 3165 C C . GLN B 1 153 ? 13.297 11.898 -7.266 1 98.06 153 GLN B C 1
ATOM 3167 O O . GLN B 1 153 ? 12.273 12.523 -6.969 1 98.06 153 GLN B O 1
ATOM 3172 N N . ARG B 1 154 ? 13.766 10.938 -6.543 1 98.25 154 ARG B N 1
ATOM 3173 C CA . ARG B 1 154 ? 13.117 10.477 -5.32 1 98.25 154 ARG B CA 1
ATOM 3174 C C . ARG B 1 154 ? 13.117 11.57 -4.258 1 98.25 154 ARG B C 1
ATOM 3176 O O . ARG B 1 154 ? 12.125 11.75 -3.543 1 98.25 154 ARG B O 1
ATOM 3183 N N . LEU B 1 155 ? 14.273 12.242 -4.148 1 98.5 155 LEU B N 1
ATOM 3184 C CA . LEU B 1 155 ? 14.367 13.336 -3.193 1 98.5 155 LEU B CA 1
ATOM 3185 C C . LEU B 1 155 ? 13.383 14.453 -3.549 1 98.5 155 LEU B C 1
ATOM 3187 O O . LEU B 1 155 ? 12.695 14.977 -2.674 1 98.5 155 LEU B O 1
ATOM 3191 N N . ALA B 1 156 ? 13.312 14.805 -4.797 1 98.62 156 ALA B N 1
ATOM 3192 C CA . ALA B 1 156 ? 12.359 15.828 -5.234 1 98.62 156 ALA B CA 1
ATOM 3193 C C . ALA B 1 156 ? 10.93 15.422 -4.902 1 98.62 156 ALA B C 1
ATOM 3195 O O . ALA B 1 156 ? 10.141 16.234 -4.414 1 98.62 156 ALA B O 1
ATOM 3196 N N . ARG B 1 157 ? 10.602 14.195 -5.16 1 98.56 157 ARG B N 1
ATOM 3197 C CA . ARG B 1 157 ? 9.281 13.672 -4.824 1 98.56 157 ARG B CA 1
ATOM 3198 C C . ARG B 1 157 ? 9 13.82 -3.332 1 98.56 157 ARG B C 1
ATOM 3200 O O . ARG B 1 157 ? 7.918 14.273 -2.941 1 98.56 157 ARG B O 1
ATOM 3207 N N . TRP B 1 158 ? 9.969 13.422 -2.541 1 98.56 158 TRP B N 1
ATOM 3208 C CA . TRP B 1 158 ? 9.789 13.461 -1.093 1 98.56 158 TRP B CA 1
ATOM 3209 C C . TRP B 1 158 ? 9.508 14.883 -0.62 1 98.56 158 TRP B C 1
ATOM 3211 O O . TRP B 1 158 ? 8.555 15.117 0.131 1 98.56 158 TRP B O 1
ATOM 3221 N N . LEU B 1 159 ? 10.281 15.797 -1.085 1 98.44 159 LEU B N 1
ATOM 3222 C CA . LEU B 1 159 ? 10.156 17.188 -0.681 1 98.44 159 LEU B CA 1
ATOM 3223 C C . LEU B 1 159 ? 8.797 17.75 -1.101 1 98.44 159 LEU B C 1
ATOM 3225 O O . LEU B 1 159 ? 8.156 18.469 -0.332 1 98.44 159 LEU B O 1
ATOM 3229 N N . LEU B 1 160 ? 8.344 17.406 -2.268 1 98.62 160 LEU B N 1
ATOM 3230 C CA . LEU B 1 160 ? 7.07 17.906 -2.775 1 98.62 160 LEU B CA 1
ATOM 3231 C C . LEU B 1 160 ? 5.906 17.312 -1.98 1 98.62 160 LEU B C 1
ATOM 3233 O O . LEU B 1 160 ? 4.969 18.047 -1.631 1 98.62 160 LEU B O 1
ATOM 3237 N N . LEU B 1 161 ? 5.973 16.047 -1.711 1 98.31 161 LEU B N 1
ATOM 3238 C CA . LEU B 1 161 ? 4.918 15.414 -0.927 1 98.31 161 LEU B CA 1
ATOM 3239 C C . LEU B 1 161 ? 4.84 16.016 0.469 1 98.31 161 LEU B C 1
ATOM 3241 O O . LEU B 1 161 ? 3.75 16.297 0.971 1 98.31 161 LEU B O 1
ATOM 3245 N N . ALA B 1 162 ? 6.02 16.188 1.051 1 98.06 162 ALA B N 1
ATOM 3246 C CA . ALA B 1 162 ? 6.062 16.812 2.367 1 98.06 162 ALA B CA 1
ATOM 3247 C C . ALA B 1 162 ? 5.492 18.234 2.316 1 98.06 162 ALA B C 1
ATOM 3249 O O . ALA B 1 162 ? 4.699 18.625 3.174 1 98.06 162 ALA B O 1
ATOM 3250 N N . ASN B 1 163 ? 5.895 18.922 1.33 1 97.88 163 ASN B N 1
ATOM 3251 C CA . ASN B 1 163 ? 5.422 20.297 1.14 1 97.88 163 ASN B CA 1
ATOM 3252 C C . ASN B 1 163 ? 3.902 20.344 1.012 1 97.88 163 ASN B C 1
ATOM 3254 O O . ASN B 1 163 ? 3.256 21.219 1.593 1 97.88 163 ASN B O 1
ATOM 3258 N N . ASP B 1 164 ? 3.311 19.469 0.219 1 96.94 164 ASP B N 1
ATOM 3259 C CA . ASP B 1 164 ? 1.862 19.391 0.051 1 96.94 164 ASP B CA 1
ATOM 3260 C C . ASP B 1 164 ? 1.16 19.234 1.398 1 96.94 164 ASP B C 1
ATOM 3262 O O . ASP B 1 164 ? 0.054 19.75 1.588 1 96.94 164 ASP B O 1
ATOM 3266 N N . ARG B 1 165 ? 1.782 18.578 2.291 1 96.44 165 ARG B N 1
ATOM 3267 C CA . ARG B 1 165 ? 1.139 18.188 3.541 1 96.44 165 ARG B CA 1
ATOM 3268 C C . ARG B 1 165 ? 1.382 19.234 4.629 1 96.44 165 ARG B C 1
ATOM 3270 O O . ARG B 1 165 ? 0.476 19.547 5.398 1 96.44 165 ARG B O 1
ATOM 3277 N N . ILE B 1 166 ? 2.51 19.75 4.688 1 94.44 166 ILE B N 1
ATOM 3278 C CA . ILE B 1 166 ? 2.873 20.672 5.754 1 94.44 166 ILE B CA 1
ATOM 3279 C C . ILE B 1 166 ? 2.486 22.094 5.355 1 94.44 166 ILE B C 1
ATOM 3281 O O . ILE B 1 166 ? 2.398 22.984 6.207 1 94.44 166 ILE B O 1
ATOM 3285 N N . GLN B 1 167 ? 2.414 22.375 4.066 1 93.56 167 GLN B N 1
ATOM 3286 C CA . GLN B 1 167 ? 2.088 23.688 3.518 1 93.56 167 GLN B CA 1
ATOM 3287 C C . GLN B 1 167 ? 3.078 24.734 3.992 1 93.56 167 GLN B C 1
ATOM 3289 O O . GLN B 1 167 ? 2.678 25.812 4.438 1 93.56 167 GLN B O 1
ATOM 3294 N N . SER B 1 168 ? 4.281 24.406 4.039 1 94.12 168 SER B N 1
ATOM 3295 C CA . SER B 1 168 ? 5.41 25.281 4.328 1 94.12 168 SER B CA 1
ATOM 3296 C C . SER B 1 168 ? 6.582 25 3.396 1 94.12 168 SER B C 1
ATOM 3298 O O . SER B 1 168 ? 6.859 23.844 3.074 1 94.12 168 SER B O 1
ATOM 3300 N N . ASP B 1 169 ? 7.25 26 3.033 1 96.31 169 ASP B N 1
ATOM 3301 C CA . ASP B 1 169 ? 8.406 25.844 2.16 1 96.31 169 ASP B CA 1
ATOM 3302 C C . ASP B 1 169 ? 9.648 25.438 2.957 1 96.31 169 ASP B C 1
ATOM 3304 O O . ASP B 1 169 ? 10.656 25.047 2.381 1 96.31 169 ASP B O 1
ATOM 3308 N N . VAL B 1 170 ? 9.531 25.641 4.23 1 96.94 170 VAL B N 1
ATOM 3309 C CA . VAL B 1 170 ? 10.641 25.219 5.086 1 96.94 170 VAL B CA 1
ATOM 3310 C C . VAL B 1 170 ? 10.312 23.875 5.723 1 96.94 170 VAL B C 1
ATOM 3312 O O . VAL B 1 170 ? 9.32 23.734 6.438 1 96.94 170 VAL B O 1
ATOM 3315 N N . LEU B 1 171 ? 11.125 22.891 5.379 1 96.75 171 LEU B N 1
ATOM 3316 C CA . LEU B 1 171 ? 10.984 21.547 5.934 1 96.75 171 LEU B CA 1
ATOM 3317 C C . LEU B 1 171 ? 12.094 21.25 6.938 1 96.75 171 LEU B C 1
ATOM 3319 O O . LEU B 1 171 ? 13.273 21.266 6.582 1 96.75 171 LEU B O 1
ATOM 3323 N N . TYR B 1 172 ? 11.734 21.016 8.164 1 94.69 172 TYR B N 1
ATOM 3324 C CA . TYR B 1 172 ? 12.711 20.719 9.211 1 94.69 172 TYR B CA 1
ATOM 3325 C C . TYR B 1 172 ? 13.086 19.234 9.203 1 94.69 172 TYR B C 1
ATOM 3327 O O . TYR B 1 172 ? 12.492 18.438 9.922 1 94.69 172 TYR B O 1
ATOM 3335 N N . ILE B 1 173 ? 14.039 18.984 8.398 1 93.88 173 ILE B N 1
ATOM 3336 C CA . ILE B 1 173 ? 14.445 17.594 8.18 1 93.88 173 ILE B CA 1
ATOM 3337 C C . ILE B 1 173 ? 15.961 17.516 8.047 1 93.88 173 ILE B C 1
ATOM 3339 O O . ILE B 1 173 ? 16.578 18.422 7.465 1 93.88 173 ILE B O 1
ATOM 3343 N N . THR B 1 174 ? 16.547 16.469 8.641 1 94.25 174 THR B N 1
ATOM 3344 C CA . THR B 1 174 ? 17.984 16.25 8.539 1 94.25 174 THR B CA 1
ATOM 3345 C C . THR B 1 174 ? 18.312 15.312 7.383 1 94.25 174 THR B C 1
ATOM 3347 O O . THR B 1 174 ? 17.453 14.586 6.902 1 94.25 174 THR B O 1
ATOM 3350 N N . HIS B 1 175 ? 19.531 15.344 6.98 1 95.38 175 HIS B N 1
ATOM 3351 C CA . HIS B 1 175 ? 20 14.43 5.949 1 95.38 175 HIS B CA 1
ATOM 3352 C C . HIS B 1 175 ? 19.844 12.977 6.387 1 95.38 175 HIS B C 1
ATOM 3354 O O . HIS B 1 175 ? 19.5 12.109 5.574 1 95.38 175 HIS B O 1
ATOM 3360 N N . GLU B 1 176 ? 20.078 12.781 7.613 1 94.56 176 GLU B N 1
ATOM 3361 C CA . GLU B 1 176 ? 19.984 11.438 8.172 1 94.56 176 GLU B CA 1
ATOM 3362 C C . GLU B 1 176 ? 18.562 10.898 8.086 1 94.56 176 GLU B C 1
ATOM 3364 O O . GLU B 1 176 ? 18.344 9.75 7.715 1 94.56 176 GLU B O 1
ATOM 3369 N N . LEU B 1 177 ? 17.625 11.719 8.43 1 93.62 177 LEU B N 1
ATOM 3370 C CA . LEU B 1 177 ? 16.234 11.312 8.367 1 93.62 177 LEU B CA 1
ATOM 3371 C C . LEU B 1 177 ? 15.82 11.016 6.926 1 93.62 177 LEU B C 1
ATOM 3373 O O . LEU B 1 177 ? 15.141 10.016 6.664 1 93.62 177 LEU B O 1
ATOM 3377 N N . LEU B 1 178 ? 16.234 11.836 6.062 1 96.06 178 LEU B N 1
ATOM 3378 C CA . LEU B 1 178 ? 15.93 11.617 4.652 1 96.06 178 LEU B CA 1
ATOM 3379 C C . LEU B 1 178 ? 16.547 10.312 4.156 1 96.06 178 LEU B C 1
ATOM 3381 O O . LEU B 1 178 ? 15.906 9.547 3.432 1 96.06 178 LEU B O 1
ATOM 3385 N N . ALA B 1 179 ? 17.797 10.078 4.531 1 97.25 179 ALA B N 1
ATOM 3386 C CA . ALA B 1 179 ? 18.484 8.859 4.129 1 97.25 179 ALA B CA 1
ATOM 3387 C C . ALA B 1 179 ? 17.75 7.617 4.621 1 97.25 179 ALA B C 1
ATOM 3389 O O . ALA B 1 179 ? 17.531 6.676 3.855 1 97.25 179 ALA B O 1
ATOM 3390 N N . SER B 1 180 ? 17.328 7.629 5.84 1 95.38 180 SER B N 1
ATOM 3391 C CA . SER B 1 180 ? 16.609 6.508 6.422 1 95.38 180 SER B CA 1
ATOM 3392 C C . SER B 1 180 ? 15.25 6.32 5.746 1 95.38 180 SER B C 1
ATOM 3394 O O . SER B 1 180 ? 14.852 5.191 5.445 1 95.38 180 SER B O 1
ATOM 3396 N N . SER B 1 181 ? 14.562 7.391 5.457 1 95.69 181 SER B N 1
ATOM 3397 C CA . SER B 1 181 ? 13.242 7.348 4.836 1 95.69 181 SER B CA 1
ATOM 3398 C C . SER B 1 181 ? 13.305 6.723 3.445 1 95.69 181 SER B C 1
ATOM 3400 O O . SER B 1 181 ? 12.383 6.008 3.037 1 95.69 181 SER B O 1
ATOM 3402 N N . MET B 1 182 ? 14.383 6.938 2.824 1 96.25 182 MET B N 1
ATOM 3403 C CA . MET B 1 182 ? 14.477 6.492 1.436 1 96.25 182 MET B CA 1
ATOM 3404 C C . MET B 1 182 ? 15.344 5.242 1.319 1 96.25 182 MET B C 1
ATOM 3406 O O . MET B 1 182 ? 15.539 4.719 0.222 1 96.25 182 MET B O 1
ATOM 3410 N N . GLY B 1 183 ? 15.883 4.809 2.387 1 95.56 183 GLY B N 1
ATOM 3411 C CA . GLY B 1 183 ? 16.672 3.588 2.395 1 95.56 183 GLY B CA 1
ATOM 3412 C C . GLY B 1 183 ? 17.984 3.717 1.629 1 95.56 183 GLY B C 1
ATOM 3413 O O . GLY B 1 183 ? 18.359 2.807 0.891 1 95.56 183 GLY B O 1
ATOM 3414 N N . VAL B 1 184 ? 18.625 4.844 1.719 1 96.69 184 VAL B N 1
ATOM 3415 C CA . VAL B 1 184 ? 19.891 5.074 1.015 1 96.69 184 VAL B CA 1
ATOM 3416 C C . VAL B 1 184 ? 20.938 5.59 1.992 1 96.69 184 VAL B C 1
ATOM 3418 O O . VAL B 1 184 ? 20.672 5.746 3.184 1 96.69 184 VAL B O 1
ATOM 3421 N N . ARG B 1 185 ? 22.125 5.82 1.449 1 96.44 185 ARG B N 1
ATOM 3422 C CA . ARG B 1 185 ? 23.203 6.371 2.273 1 96.44 185 ARG B CA 1
ATOM 3423 C C . ARG B 1 185 ? 23.031 7.875 2.453 1 96.44 185 ARG B C 1
ATOM 3425 O O . ARG B 1 185 ? 22.594 8.57 1.535 1 96.44 185 ARG B O 1
ATOM 3432 N N . ARG B 1 186 ? 23.469 8.344 3.609 1 96.88 186 ARG B N 1
ATOM 3433 C CA . ARG B 1 186 ? 23.406 9.766 3.916 1 96.88 186 ARG B CA 1
ATOM 3434 C C . ARG B 1 186 ? 24.156 10.578 2.865 1 96.88 186 ARG B C 1
ATOM 3436 O O . ARG B 1 186 ? 23.719 11.672 2.484 1 96.88 186 ARG B O 1
ATOM 3443 N N . ALA B 1 187 ? 25.297 10.062 2.389 1 97.81 187 ALA B N 1
ATOM 3444 C CA . ALA B 1 187 ? 26.109 10.75 1.396 1 97.81 187 ALA B CA 1
ATOM 3445 C C . ALA B 1 187 ? 25.328 10.977 0.105 1 97.81 187 ALA B C 1
ATOM 3447 O O . ALA B 1 187 ? 25.516 12 -0.561 1 97.81 187 ALA B O 1
ATOM 3448 N N . SER B 1 188 ? 24.484 10.016 -0.232 1 97.62 188 SER B N 1
ATOM 3449 C CA . SER B 1 188 ? 23.656 10.148 -1.429 1 97.62 188 SER B CA 1
ATOM 3450 C C . SER B 1 188 ? 22.688 11.312 -1.305 1 97.62 188 SER B C 1
ATOM 3452 O O . SER B 1 188 ? 22.5 12.086 -2.252 1 97.62 188 SER B O 1
ATOM 3454 N N . ILE B 1 189 ? 22.141 11.484 -0.159 1 97.69 189 ILE B N 1
ATOM 3455 C CA . ILE B 1 189 ? 21.203 12.578 0.109 1 97.69 189 ILE B CA 1
ATOM 3456 C C . ILE B 1 189 ? 21.953 13.906 0.078 1 97.69 189 ILE B C 1
ATOM 3458 O O . ILE B 1 189 ? 21.5 14.867 -0.548 1 97.69 189 ILE B O 1
ATOM 3462 N N . THR B 1 190 ? 23.047 13.945 0.763 1 97.25 190 THR B N 1
ATOM 3463 C CA . THR B 1 190 ? 23.859 15.164 0.826 1 97.25 190 THR B CA 1
ATOM 3464 C C . THR B 1 190 ? 24.219 15.648 -0.575 1 97.25 190 THR B C 1
ATOM 3466 O O . THR B 1 190 ? 24.047 16.828 -0.895 1 97.25 190 THR B O 1
ATOM 3469 N N . ASN B 1 191 ? 24.641 14.719 -1.417 1 97.94 191 ASN B N 1
ATOM 3470 C CA . ASN B 1 191 ? 25.016 15.047 -2.785 1 97.94 191 ASN B CA 1
ATOM 3471 C C . ASN B 1 191 ? 23.828 15.523 -3.602 1 97.94 191 ASN B C 1
ATOM 3473 O O . ASN B 1 191 ? 23.938 16.484 -4.363 1 97.94 191 ASN B O 1
ATOM 3477 N N . ALA B 1 192 ? 22.766 14.852 -3.436 1 97.94 192 ALA B N 1
ATOM 3478 C CA . ALA B 1 192 ? 21.547 15.227 -4.164 1 97.94 192 ALA B CA 1
ATOM 3479 C C . ALA B 1 192 ? 21.078 16.609 -3.76 1 97.94 192 ALA B C 1
ATOM 3481 O O . ALA B 1 192 ? 20.688 17.422 -4.609 1 97.94 192 ALA B O 1
ATOM 3482 N N . LEU B 1 193 ? 21.094 16.906 -2.484 1 97.62 193 LEU B N 1
ATOM 3483 C CA . LEU B 1 193 ? 20.688 18.219 -1.993 1 97.62 193 LEU B CA 1
ATOM 3484 C C . LEU B 1 193 ? 21.625 19.312 -2.494 1 97.62 193 LEU B C 1
ATOM 3486 O O . LEU B 1 193 ? 21.188 20.406 -2.83 1 97.62 193 LEU B O 1
ATOM 3490 N N . LEU B 1 194 ? 22.891 19 -2.506 1 97.5 194 LEU B N 1
ATOM 3491 C CA . LEU B 1 194 ? 23.875 19.938 -3.023 1 97.5 194 LEU B CA 1
ATOM 3492 C C . LEU B 1 194 ? 23.578 20.297 -4.477 1 97.5 194 LEU B C 1
ATOM 3494 O O . LEU B 1 194 ? 23.688 21.453 -4.875 1 97.5 194 LEU B O 1
ATOM 3498 N N . GLN B 1 195 ? 23.234 19.312 -5.219 1 97.88 195 GLN B N 1
ATOM 3499 C CA . GLN B 1 195 ? 22.922 19.531 -6.625 1 97.88 195 GLN B CA 1
ATOM 3500 C C . GLN B 1 195 ? 21.688 20.422 -6.773 1 97.88 195 GLN B C 1
ATOM 3502 O O . GLN B 1 195 ? 21.688 21.359 -7.566 1 97.88 195 GLN B O 1
ATOM 3507 N N . LEU B 1 196 ? 20.672 20.125 -6.055 1 97.62 196 LEU B N 1
ATOM 3508 C CA . LEU B 1 196 ? 19.453 20.906 -6.109 1 97.62 196 LEU B CA 1
ATOM 3509 C C . LEU B 1 196 ? 19.719 22.344 -5.66 1 97.62 196 LEU B C 1
ATOM 3511 O O . LEU B 1 196 ? 19.125 23.281 -6.195 1 97.62 196 LEU B O 1
ATOM 3515 N N . GLU B 1 197 ? 20.531 22.5 -4.676 1 97.69 197 GLU B N 1
ATOM 3516 C CA . GLU B 1 197 ? 20.875 23.828 -4.168 1 97.69 197 GLU B CA 1
ATOM 3517 C C . GLU B 1 197 ? 21.656 24.625 -5.203 1 97.69 197 GLU B C 1
ATOM 3519 O O . GLU B 1 197 ? 21.422 25.812 -5.395 1 97.69 197 GLU B O 1
ATOM 3524 N N . ALA B 1 198 ? 22.594 23.969 -5.832 1 97.81 198 ALA B N 1
ATOM 3525 C CA . ALA B 1 198 ? 23.391 24.625 -6.867 1 97.81 198 ALA B CA 1
ATOM 3526 C C . ALA B 1 198 ? 22.516 25.125 -8.008 1 97.81 198 ALA B C 1
ATOM 3528 O O . ALA B 1 198 ? 22.828 26.141 -8.633 1 97.81 198 ALA B O 1
ATOM 3529 N N . GLU B 1 199 ? 21.453 24.469 -8.188 1 97.19 199 GLU B N 1
ATOM 3530 C CA . GLU B 1 199 ? 20.531 24.828 -9.258 1 97.19 199 GLU B CA 1
ATOM 3531 C C . GLU B 1 199 ? 19.5 25.859 -8.773 1 97.19 199 GLU B C 1
ATOM 3533 O O . GLU B 1 199 ? 18.641 26.281 -9.539 1 97.19 199 GLU B O 1
ATOM 3538 N N . GLY B 1 200 ? 19.578 26.203 -7.523 1 97.56 200 GLY B N 1
ATOM 3539 C CA . GLY B 1 200 ? 18.703 27.219 -6.957 1 97.56 200 GLY B CA 1
ATOM 3540 C C . GLY B 1 200 ? 17.312 26.688 -6.633 1 97.56 200 GLY B C 1
ATOM 3541 O O . GLY B 1 200 ? 16.375 27.469 -6.508 1 97.56 200 GLY B O 1
ATOM 3542 N N . VAL B 1 201 ? 17.172 25.453 -6.551 1 98.31 201 VAL B N 1
ATOM 3543 C CA . VAL B 1 201 ? 15.867 24.828 -6.355 1 98.31 201 VAL B CA 1
ATOM 3544 C C . VAL B 1 201 ? 15.539 24.766 -4.863 1 98.31 201 VAL B C 1
ATOM 3546 O O . VAL B 1 201 ? 14.391 24.969 -4.465 1 98.31 201 VAL B O 1
ATOM 3549 N N . VAL B 1 202 ? 16.594 24.422 -4.082 1 98.44 202 VAL B N 1
ATOM 3550 C CA . VAL B 1 202 ? 16.453 24.375 -2.629 1 98.44 202 VAL B CA 1
ATOM 3551 C C . VAL B 1 202 ? 17.594 25.141 -1.966 1 98.44 202 VAL B C 1
ATOM 3553 O O . VAL B 1 202 ? 18.578 25.484 -2.619 1 98.44 202 VAL B O 1
ATOM 3556 N N . GLU B 1 203 ? 17.375 25.453 -0.703 1 98 203 GLU B N 1
ATOM 3557 C CA . GLU B 1 203 ? 18.406 26.031 0.157 1 98 203 GLU B CA 1
ATOM 3558 C C . GLU B 1 203 ? 18.562 25.219 1.44 1 98 203 GLU B C 1
ATOM 3560 O O . GLU B 1 203 ? 17.594 24.938 2.129 1 98 203 GLU B O 1
ATOM 3565 N N . LYS B 1 204 ? 19.766 24.891 1.669 1 94.31 204 LYS B N 1
ATOM 3566 C CA . LYS B 1 204 ? 20.047 24.188 2.912 1 94.31 204 LYS B CA 1
ATOM 3567 C C . LYS B 1 204 ? 20.203 25.156 4.078 1 94.31 204 LYS B C 1
ATOM 3569 O O . LYS B 1 204 ? 20.812 26.219 3.926 1 94.31 204 LYS B O 1
ATOM 3574 N N . ARG B 1 205 ? 19.625 24.781 5.086 1 90.12 205 ARG B N 1
ATOM 3575 C CA . ARG B 1 205 ? 19.781 25.453 6.375 1 90.12 205 ARG B CA 1
ATOM 3576 C C . ARG B 1 205 ? 20.109 24.438 7.477 1 90.12 205 ARG B C 1
ATOM 3578 O O . ARG B 1 205 ? 20.031 23.234 7.262 1 90.12 205 ARG B O 1
ATOM 3585 N N . ARG B 1 206 ? 20.547 25 8.602 1 87.81 206 ARG B N 1
ATOM 3586 C CA . ARG B 1 206 ? 20.844 24.078 9.703 1 87.81 206 ARG B CA 1
ATOM 3587 C C . ARG B 1 206 ? 19.578 23.344 10.141 1 87.81 206 ARG B C 1
ATOM 3589 O O . ARG B 1 206 ? 18.641 23.953 10.664 1 87.81 206 ARG B O 1
ATOM 3596 N N . GLY B 1 207 ? 19.531 22.188 9.82 1 90.69 207 GLY B N 1
ATOM 3597 C CA . GLY B 1 207 ? 18.453 21.297 10.242 1 90.69 207 GLY B CA 1
ATOM 3598 C C . GLY B 1 207 ? 17.203 21.422 9.406 1 90.69 207 GLY B C 1
ATOM 3599 O O . GLY B 1 207 ? 16.141 20.938 9.797 1 90.69 207 GLY B O 1
ATOM 3600 N N . ALA B 1 208 ? 17.375 22.156 8.305 1 96.06 208 ALA B N 1
ATOM 3601 C CA . ALA B 1 208 ? 16.172 22.375 7.508 1 96.06 208 ALA B CA 1
ATOM 3602 C C . ALA B 1 208 ? 16.516 22.5 6.023 1 96.06 208 ALA B C 1
ATOM 3604 O O . ALA B 1 208 ? 17.672 22.75 5.664 1 96.06 208 ALA B O 1
ATOM 3605 N N . VAL B 1 209 ? 15.562 22.234 5.207 1 97.44 209 VAL B N 1
ATOM 3606 C CA . VAL B 1 209 ? 15.625 22.453 3.768 1 97.44 209 VAL B CA 1
ATOM 3607 C C . VAL B 1 209 ? 14.508 23.406 3.338 1 97.44 209 VAL B C 1
ATOM 3609 O O . VAL B 1 209 ? 13.344 23.188 3.684 1 97.44 209 VAL B O 1
ATOM 3612 N N . ARG B 1 210 ? 14.836 24.422 2.66 1 98.31 210 ARG B N 1
ATOM 3613 C CA . ARG B 1 210 ? 13.844 25.359 2.127 1 98.31 210 ARG B CA 1
ATOM 3614 C C . ARG B 1 210 ? 13.641 25.141 0.632 1 98.31 210 ARG B C 1
ATOM 3616 O O . ARG B 1 210 ? 14.602 25.109 -0.136 1 98.31 210 ARG B O 1
ATOM 3623 N N . ILE B 1 211 ? 12.469 25 0.214 1 98.44 211 ILE B N 1
ATOM 3624 C CA . ILE B 1 211 ? 12.141 24.953 -1.207 1 98.44 211 ILE B CA 1
ATOM 3625 C C . ILE B 1 211 ? 12.078 26.375 -1.769 1 98.44 211 ILE B C 1
ATOM 3627 O O . ILE B 1 211 ? 11.242 27.172 -1.356 1 98.44 211 ILE B O 1
ATOM 3631 N N . VAL B 1 212 ? 12.875 26.688 -2.652 1 98.5 212 VAL B N 1
ATOM 3632 C CA . VAL B 1 212 ? 13 28.031 -3.225 1 98.5 212 VAL B CA 1
ATOM 3633 C C . VAL B 1 212 ? 12.188 28.125 -4.512 1 98.5 212 VAL B C 1
ATOM 3635 O O . VAL B 1 212 ? 11.5 29.109 -4.75 1 98.5 212 VAL B O 1
ATOM 3638 N N . ASP B 1 213 ? 12.258 27.156 -5.34 1 98.31 213 ASP B N 1
ATOM 3639 C CA . ASP B 1 213 ? 11.555 27.109 -6.617 1 98.31 213 ASP B CA 1
ATOM 3640 C C . ASP B 1 213 ? 10.781 25.797 -6.762 1 98.31 213 ASP B C 1
ATOM 3642 O O . ASP B 1 213 ? 11.305 24.812 -7.277 1 98.31 213 ASP B O 1
ATOM 3646 N N . ARG B 1 214 ? 9.562 25.844 -6.41 1 97.94 214 ARG B N 1
ATOM 3647 C CA . ARG B 1 214 ? 8.734 24.641 -6.414 1 97.94 214 ARG B CA 1
ATOM 3648 C C . ARG B 1 214 ? 8.547 24.109 -7.832 1 97.94 214 ARG B C 1
ATOM 3650 O O . ARG B 1 214 ? 8.523 22.891 -8.047 1 97.94 214 ARG B O 1
ATOM 3657 N N . GLN B 1 215 ? 8.359 25.016 -8.758 1 97.94 215 GLN B N 1
ATOM 3658 C CA . GLN B 1 215 ? 8.164 24.594 -10.141 1 97.94 215 GLN B CA 1
ATOM 3659 C C . GLN B 1 215 ? 9.383 23.844 -10.664 1 97.94 215 GLN B C 1
ATOM 3661 O O . GLN B 1 215 ? 9.242 22.812 -11.336 1 97.94 215 GLN B O 1
ATOM 3666 N N . ALA B 1 216 ? 10.516 24.375 -10.391 1 98.25 216 ALA B N 1
ATOM 3667 C CA . ALA B 1 216 ? 11.742 23.688 -10.789 1 98.25 216 ALA B CA 1
ATOM 3668 C C . ALA B 1 216 ? 11.852 22.328 -10.109 1 98.25 216 ALA B C 1
ATOM 3670 O O . ALA B 1 216 ? 12.289 21.344 -10.727 1 98.25 216 ALA B O 1
ATOM 3671 N N . LEU B 1 217 ? 11.484 22.266 -8.844 1 98.44 217 LEU B N 1
ATOM 3672 C CA . LEU B 1 217 ? 11.492 21 -8.109 1 98.44 217 LEU B CA 1
ATOM 3673 C C . LEU B 1 217 ? 10.539 20 -8.758 1 98.44 217 LEU B C 1
ATOM 3675 O O . LEU B 1 217 ? 10.883 18.812 -8.898 1 98.44 217 LEU B O 1
ATOM 3679 N N . GLU B 1 218 ? 9.359 20.406 -9.211 1 98.06 218 GLU B N 1
ATOM 3680 C CA . GLU B 1 218 ? 8.383 19.547 -9.867 1 98.06 218 GLU B CA 1
ATOM 3681 C C . GLU B 1 218 ? 8.906 19.031 -11.203 1 98.06 218 GLU B C 1
ATOM 3683 O O . GLU B 1 218 ? 8.547 17.938 -11.633 1 98.06 218 GLU B O 1
ATOM 3688 N N . SER B 1 219 ? 9.734 19.797 -11.812 1 97.56 219 SER B N 1
ATOM 3689 C CA . SER B 1 219 ? 10.297 19.375 -13.086 1 97.56 219 SER B CA 1
ATOM 3690 C C . SER B 1 219 ? 11.375 18.328 -12.891 1 97.56 219 SER B C 1
ATOM 3692 O O . SER B 1 219 ? 11.758 17.641 -13.836 1 97.56 219 SER B O 1
ATOM 3694 N N . ARG B 1 220 ? 11.812 18.141 -11.664 1 97.19 220 ARG B N 1
ATOM 3695 C CA . ARG B 1 220 ? 12.914 17.219 -11.383 1 97.19 220 ARG B CA 1
ATOM 3696 C C . ARG B 1 220 ? 12.398 15.906 -10.805 1 97.19 220 ARG B C 1
ATOM 3698 O O . ARG B 1 220 ? 13.125 14.906 -10.773 1 97.19 220 ARG B O 1
ATOM 3705 N N . THR B 1 221 ? 11.188 15.945 -10.328 1 98 221 THR B N 1
ATOM 3706 C CA . THR B 1 221 ? 10.633 14.766 -9.68 1 98 221 THR B CA 1
ATOM 3707 C C . THR B 1 221 ? 10.18 13.742 -10.719 1 98 221 THR B C 1
ATOM 3709 O O . THR B 1 221 ? 10.102 14.055 -11.914 1 98 221 THR B O 1
ATOM 3712 N N . CYS B 1 222 ? 9.992 12.523 -10.344 1 96.62 222 CYS B N 1
ATOM 3713 C CA . CYS B 1 222 ? 9.422 11.469 -11.172 1 96.62 222 CYS B CA 1
ATOM 3714 C C . CYS B 1 222 ? 7.902 11.562 -11.203 1 96.62 222 CYS B C 1
ATOM 3716 O O . CYS B 1 222 ? 7.305 12.281 -10.398 1 96.62 222 CYS B O 1
ATOM 3718 N N . ASP B 1 223 ? 7.219 10.844 -12.102 1 95.56 223 ASP B N 1
ATOM 3719 C CA . ASP B 1 223 ? 5.773 10.891 -12.289 1 95.56 223 ASP B CA 1
ATOM 3720 C C . ASP B 1 223 ? 5.039 10.328 -11.078 1 95.56 223 ASP B C 1
ATOM 3722 O O . ASP B 1 223 ? 3.828 10.516 -10.938 1 95.56 223 ASP B O 1
ATOM 3726 N N . CYS B 1 224 ? 5.734 9.594 -10.25 1 97.12 224 CYS B N 1
ATOM 3727 C CA . CYS B 1 224 ? 5.133 9.031 -9.047 1 97.12 224 CYS B CA 1
ATOM 3728 C C . CYS B 1 224 ? 4.496 10.125 -8.195 1 97.12 224 CYS B C 1
ATOM 3730 O O . CYS B 1 224 ? 3.447 9.914 -7.59 1 97.12 224 CYS B O 1
ATOM 3732 N N . TYR B 1 225 ? 5.105 11.375 -8.188 1 98.38 225 TYR B N 1
ATOM 3733 C CA . TYR B 1 225 ? 4.566 12.484 -7.41 1 98.38 225 TYR B CA 1
ATOM 3734 C C . TYR B 1 225 ? 3.172 12.859 -7.895 1 98.38 225 TYR B C 1
ATOM 3736 O O . TYR B 1 225 ? 2.236 12.961 -7.102 1 98.38 225 TYR B O 1
ATOM 3744 N N . HIS B 1 226 ? 3.018 13 -9.164 1 97.12 226 HIS B N 1
ATOM 3745 C CA . HIS B 1 226 ? 1.754 13.453 -9.727 1 97.12 226 HIS B CA 1
ATOM 3746 C C . HIS B 1 226 ? 0.66 12.406 -9.555 1 97.12 226 HIS B C 1
ATOM 3748 O O . HIS B 1 226 ? -0.498 12.75 -9.305 1 97.12 226 HIS B O 1
ATOM 3754 N N . ILE B 1 227 ? 1.031 11.188 -9.703 1 96.31 227 ILE B N 1
ATOM 3755 C CA . ILE B 1 227 ? 0.069 10.102 -9.539 1 96.31 227 ILE B CA 1
ATOM 3756 C C . ILE B 1 227 ? -0.459 10.102 -8.102 1 96.31 227 ILE B C 1
ATOM 3758 O O . ILE B 1 227 ? -1.669 10.008 -7.883 1 96.31 227 ILE B O 1
ATOM 3762 N N . VAL B 1 228 ? 0.439 10.219 -7.113 1 97.62 228 VAL B N 1
ATOM 3763 C CA . VAL B 1 228 ? 0.046 10.227 -5.707 1 97.62 228 VAL B CA 1
ATOM 3764 C C . VAL B 1 228 ? -0.804 11.469 -5.418 1 97.62 228 VAL B C 1
ATOM 3766 O O . VAL B 1 228 ? -1.841 11.375 -4.758 1 97.62 228 VAL B O 1
ATOM 3769 N N . ARG B 1 229 ? -0.375 12.602 -5.922 1 97.38 229 ARG B N 1
ATOM 3770 C CA . ARG B 1 229 ? -1.131 13.828 -5.723 1 97.38 229 ARG B CA 1
ATOM 3771 C C . ARG B 1 229 ? -2.549 13.695 -6.266 1 97.38 229 ARG B C 1
ATOM 3773 O O . ARG B 1 229 ? -3.514 14.078 -5.598 1 97.38 229 ARG B O 1
ATOM 3780 N N . GLU B 1 230 ? -2.688 13.18 -7.426 1 95.88 230 GLU B N 1
ATOM 3781 C CA . GLU B 1 230 ? -4 13 -8.039 1 95.88 230 GLU B CA 1
ATOM 3782 C C . GLU B 1 230 ? -4.871 12.062 -7.215 1 95.88 230 GLU B C 1
ATOM 3784 O O . GLU B 1 230 ? -6.074 12.289 -7.066 1 95.88 230 GLU B O 1
ATOM 3789 N N . ALA B 1 231 ? -4.277 11 -6.715 1 95.94 231 ALA B N 1
ATOM 3790 C CA . ALA B 1 231 ? -5.023 10.055 -5.891 1 95.94 231 ALA B CA 1
ATOM 3791 C C . ALA B 1 231 ? -5.605 10.734 -4.656 1 95.94 231 ALA B C 1
ATOM 3793 O O . ALA B 1 231 ? -6.758 10.492 -4.285 1 95.94 231 ALA B O 1
ATOM 3794 N N . TYR B 1 232 ? -4.832 11.586 -4.016 1 96.69 232 TYR B N 1
ATOM 3795 C CA . TYR B 1 232 ? -5.324 12.289 -2.836 1 96.69 232 TYR B CA 1
ATOM 3796 C C . TYR B 1 232 ? -6.344 13.359 -3.221 1 96.69 232 TYR B C 1
ATOM 3798 O O . TYR B 1 232 ? -7.289 13.617 -2.473 1 96.69 232 TYR B O 1
ATOM 3806 N N . ASP B 1 233 ? -6.199 13.977 -4.363 1 95.44 233 ASP B N 1
ATOM 3807 C CA . ASP B 1 233 ? -7.168 14.953 -4.836 1 95.44 233 ASP B CA 1
ATOM 3808 C C . ASP B 1 233 ? -8.539 14.312 -5.035 1 95.44 233 ASP B C 1
ATOM 3810 O O . ASP B 1 233 ? -9.57 14.953 -4.793 1 95.44 233 ASP B O 1
ATOM 3814 N N . ARG B 1 234 ? -8.57 13.109 -5.449 1 93.19 234 ARG B N 1
ATOM 3815 C CA . ARG B 1 234 ? -9.812 12.398 -5.703 1 93.19 234 ARG B CA 1
ATOM 3816 C C . ARG B 1 234 ? -10.586 12.164 -4.406 1 93.19 234 ARG B C 1
ATOM 3818 O O . ARG B 1 234 ? -11.766 11.812 -4.434 1 93.19 234 ARG B O 1
ATOM 3825 N N . THR B 1 235 ? -9.906 12.289 -3.297 1 93.06 235 THR B N 1
ATOM 3826 C CA . THR B 1 235 ? -10.57 12.039 -2.025 1 93.06 235 THR B CA 1
ATOM 3827 C C . THR B 1 235 ? -11.391 13.258 -1.6 1 93.06 235 THR B C 1
ATOM 3829 O O . THR B 1 235 ? -12.188 13.18 -0.662 1 93.06 235 THR B O 1
ATOM 3832 N N . ARG B 1 236 ? -11.234 14.383 -2.361 1 89.38 236 ARG B N 1
ATOM 3833 C CA . ARG B 1 236 ? -11.977 15.602 -2.051 1 89.38 236 ARG B CA 1
ATOM 3834 C C . ARG B 1 236 ? -13.422 15.492 -2.516 1 89.38 236 ARG B C 1
ATOM 3836 O O . ARG B 1 236 ? -13.695 14.953 -3.594 1 89.38 236 ARG B O 1
ATOM 3843 N N . THR B 1 237 ? -14.289 15.797 -1.708 1 76.75 237 THR B N 1
ATOM 3844 C CA . THR B 1 237 ? -15.695 15.812 -2.098 1 76.75 237 THR B CA 1
ATOM 3845 C C . THR B 1 237 ? -16.062 17.141 -2.754 1 76.75 237 THR B C 1
ATOM 3847 O O . THR B 1 237 ? -15.508 18.188 -2.414 1 76.75 237 THR B O 1
ATOM 3850 N N . VAL B 1 238 ? -16.406 17.359 -4.125 1 56.53 238 VAL B N 1
ATOM 3851 C CA . VAL B 1 238 ? -16.734 18.484 -4.988 1 56.53 238 VAL B CA 1
ATOM 3852 C C . VAL B 1 238 ? -17.547 19.516 -4.203 1 56.53 238 VAL B C 1
ATOM 3854 O O . VAL B 1 238 ? -17.594 20.688 -4.578 1 56.53 238 VAL B O 1
ATOM 3857 N N . GLU B 1 239 ? -18.281 19.375 -3.279 1 49.56 239 GLU B N 1
ATOM 3858 C CA . GLU B 1 239 ? -19.188 20.438 -2.861 1 49.56 239 GLU B CA 1
ATOM 3859 C C . GLU B 1 239 ? -18.406 21.625 -2.291 1 49.56 239 GLU B C 1
ATOM 3861 O O . GLU B 1 239 ? -18.969 22.688 -2.066 1 49.56 239 GLU B O 1
ATOM 3866 N N . CYS B 1 240 ? -17.312 21.406 -1.848 1 41.62 240 CYS B N 1
ATOM 3867 C CA . CYS B 1 240 ? -16.891 22.547 -1.033 1 41.62 240 CYS B CA 1
ATOM 3868 C C . CYS B 1 240 ? -16.406 23.688 -1.908 1 41.62 240 CYS B C 1
ATOM 3870 O O . CYS B 1 240 ? -15.789 24.641 -1.413 1 41.62 240 CYS B O 1
ATOM 3872 N N . CYS B 1 241 ? -16.312 23.609 -3.246 1 38 241 CYS B N 1
ATOM 3873 C CA . CYS B 1 241 ? -15.836 24.766 -4.004 1 38 241 CYS B CA 1
ATOM 3874 C C . CYS B 1 241 ? -16.781 25.953 -3.852 1 38 241 CYS B C 1
ATOM 3876 O O . CYS B 1 241 ? -17.031 26.672 -4.816 1 38 241 CYS B O 1
ATOM 3878 N N . GLY B 1 242 ? -17.703 26.062 -2.951 1 32.34 242 GLY B N 1
ATOM 3879 C CA . GLY B 1 242 ? -18.438 27.328 -2.98 1 32.34 242 GLY B CA 1
ATOM 3880 C C . GLY B 1 242 ? -17.531 28.531 -2.965 1 32.34 242 GLY B C 1
ATOM 3881 O O . GLY B 1 242 ? -17.703 29.469 -3.762 1 32.34 242 GLY B O 1
ATOM 3882 N N . HIS B 1 243 ? -16.922 29.062 -1.829 1 32.53 243 HIS B N 1
ATOM 3883 C CA . HIS B 1 243 ? -16.797 30.469 -1.521 1 32.53 243 HIS B CA 1
ATOM 3884 C C . HIS B 1 243 ? -15.547 31.062 -2.172 1 32.53 243 HIS B C 1
ATOM 3886 O O . HIS B 1 243 ? -15.125 32.188 -1.828 1 32.53 243 HIS B O 1
ATOM 3892 N N . ASP B 1 244 ? -14.656 30.406 -2.877 1 32.5 244 ASP B N 1
ATOM 3893 C CA . ASP B 1 244 ? -13.531 31.281 -3.201 1 32.5 244 ASP B CA 1
ATOM 3894 C C . ASP B 1 244 ? -13.922 32.281 -4.281 1 32.5 244 ASP B C 1
ATOM 3896 O O . ASP B 1 244 ? -14.031 31.938 -5.457 1 32.5 244 ASP B O 1
ATOM 3900 N N . GLY B 1 245 ? -14.906 33.219 -4.043 1 29.66 245 GLY B N 1
ATOM 3901 C CA . GLY B 1 245 ? -15.312 34.406 -4.816 1 29.66 245 GLY B CA 1
ATOM 3902 C C . GLY B 1 245 ? -14.156 35.312 -5.148 1 29.66 245 GLY B C 1
ATOM 3903 O O . GLY B 1 245 ? -14.188 36.5 -4.824 1 29.66 245 GLY B O 1
ATOM 3904 N N . ALA B 1 246 ? -12.883 35.031 -5.012 1 29.77 246 ALA B N 1
ATOM 3905 C CA . ALA B 1 246 ? -12.016 36.188 -5.227 1 29.77 246 ALA B CA 1
ATOM 3906 C C . ALA B 1 246 ? -12.273 36.812 -6.59 1 29.77 246 ALA B C 1
ATOM 3908 O O . ALA B 1 246 ? -12.523 36.125 -7.57 1 29.77 246 ALA B O 1
ATOM 3909 N N . ASP B 1 247 ? -12.609 38.125 -6.656 1 29.22 247 ASP B N 1
ATOM 3910 C CA . ASP B 1 247 ? -12.828 39.281 -7.547 1 29.22 247 ASP B CA 1
ATOM 3911 C C . ASP B 1 247 ? -11.641 39.469 -8.484 1 29.22 247 ASP B C 1
ATOM 3913 O O . ASP B 1 247 ? -10.547 39.844 -8.055 1 29.22 247 ASP B O 1
ATOM 3917 N N . HIS B 1 248 ? -11.297 38.562 -9.312 1 27.2 248 HIS B N 1
ATOM 3918 C CA . HIS B 1 248 ? -10.266 38.812 -10.312 1 27.2 248 HIS B CA 1
ATOM 3919 C C . HIS B 1 248 ? -10.594 40.062 -11.125 1 27.2 248 HIS B C 1
ATOM 3921 O O . HIS B 1 248 ? -11.547 40.062 -11.914 1 27.2 248 HIS B O 1
ATOM 3927 N N . SER B 1 249 ? -10.492 41.25 -10.453 1 25.27 249 SER B N 1
ATOM 3928 C CA . SER B 1 249 ? -10.547 42.562 -11.117 1 25.27 249 SER B CA 1
ATOM 3929 C C . SER B 1 249 ? -9.625 42.594 -12.328 1 25.27 249 SER B C 1
ATOM 3931 O O . SER B 1 249 ? -8.445 42.219 -12.234 1 25.27 249 SER B O 1
ATOM 3933 N N . HIS B 1 250 ? -10.141 42.375 -13.5 1 26.83 250 HIS B N 1
ATOM 3934 C CA . HIS B 1 250 ? -9.664 42.531 -14.875 1 26.83 250 HIS B CA 1
ATOM 3935 C C . HIS B 1 250 ? -8.984 43.875 -15.086 1 26.83 250 HIS B C 1
ATOM 3937 O O . HIS B 1 250 ? -9.641 44.906 -15.023 1 26.83 250 HIS B O 1
ATOM 3943 N N . GLY B 1 251 ? -7.848 44.125 -14.32 1 23.11 251 GLY B N 1
ATOM 3944 C CA . GLY B 1 251 ? -7.129 45.375 -14.562 1 23.11 251 GLY B CA 1
ATOM 3945 C C . GLY B 1 251 ? -7.004 45.719 -16.031 1 23.11 251 GLY B C 1
ATOM 3946 O O . GLY B 1 251 ? -7.141 44.844 -16.891 1 23.11 251 GLY B O 1
ATOM 3947 N N . LEU B 1 252 ? -6.898 47 -16.391 1 24.98 252 LEU B N 1
ATOM 3948 C CA . LEU B 1 252 ? -6.926 48.062 -17.406 1 24.98 252 LEU B CA 1
ATOM 3949 C C . LEU B 1 252 ? -5.844 47.812 -18.469 1 24.98 252 LEU B C 1
ATOM 3951 O O . LEU B 1 252 ? -4.68 47.594 -18.125 1 24.98 252 LEU B O 1
ATOM 3955 N N . VAL B 1 253 ? -6.309 47.469 -19.703 1 25.81 253 VAL B N 1
ATOM 3956 C CA . VAL B 1 253 ? -5.695 47.406 -21.016 1 25.81 253 VAL B CA 1
ATOM 3957 C C . VAL B 1 253 ? -4.875 48.656 -21.297 1 25.81 253 VAL B C 1
ATOM 3959 O O . VAL B 1 253 ? -5.43 49.75 -21.422 1 25.81 253 VAL B O 1
ATOM 3962 N N . ALA B 1 254 ? -3.795 48.906 -20.578 1 22.81 254 ALA B N 1
ATOM 3963 C CA . ALA B 1 254 ? -2.961 50.062 -20.812 1 22.81 254 ALA B CA 1
ATOM 3964 C C . ALA B 1 254 ? -2.424 50.094 -22.234 1 22.81 254 ALA B C 1
ATOM 3966 O O . ALA B 1 254 ? -1.566 49.281 -22.594 1 22.81 254 ALA B O 1
ATOM 3967 N N . GLY B 1 255 ? -3.291 49.938 -23.281 1 23.48 255 GLY B N 1
ATOM 3968 C CA . GLY B 1 255 ? -2.756 50.188 -24.609 1 23.48 255 GLY B CA 1
ATOM 3969 C C . GLY B 1 255 ? -1.972 51.469 -24.719 1 23.48 255 GLY B C 1
ATOM 3970 O O . GLY B 1 255 ? -2.52 52.562 -24.516 1 23.48 255 GLY B O 1
ATOM 3971 N N . THR B 1 256 ? -0.748 51.5 -24.172 1 22.66 256 THR B N 1
ATOM 3972 C CA . THR B 1 256 ? 0.11 52.688 -24.297 1 22.66 256 THR B CA 1
ATOM 3973 C C . THR B 1 256 ? 0.108 53.188 -25.734 1 22.66 256 THR B C 1
ATOM 3975 O O . THR B 1 256 ? 0.062 52.406 -26.688 1 22.66 256 THR B O 1
ATOM 3978 N N . ALA B 1 257 ? 0.164 54.688 -26 1 22.94 257 ALA B N 1
ATOM 3979 C CA . ALA B 1 257 ? 0.384 55.688 -27.016 1 22.94 257 ALA B CA 1
ATOM 3980 C C . ALA B 1 257 ? 1.748 55.531 -27.688 1 22.94 257 ALA B C 1
ATOM 3982 O O . ALA B 1 257 ? 2.748 55.281 -27 1 22.94 257 ALA B O 1
#

Nearest PDB structures (foldseek):
  3dv8-assembly1_A-2  TM=7.516E-01  e=9.591E-12  Agathobacter rectalis ATCC 33656
  8yz7-assembly1_A-2  TM=7.548E-01  e=1.892E-10  Deinococcus radiodurans R1 = ATCC 13939 = DSM 20539
  4ev0-assembly1_A  TM=5.089E-01  e=3.587E-11  Thermus thermophilus HB8
  4qxk-assembly1_A  TM=8.013E-01  e=1.223E-06  Homo sapiens
  7wm2-assembly1_B  TM=8.026E-01  e=3.404E-05  Arabidopsis thaliana

InterPro domains:
  IPR000595 Cyclic nucleotide-binding domain [cd00038] (16-129)
  IPR012318 Crp-type HTH domain [PF13545] (153-219)
  IPR012318 Crp-type HTH domain [PS51063] (149-215)
  IPR014710 RmlC-like jelly roll fold [G3DSA:2.60.120.10] (12-153)
  IPR018490 Cyclic nucleotide-binding domain superfamily [SSF51206] (14-132)
  IPR036388 Winged helix-like DNA-binding domain superfamily [G3DSA:1.10.10.10] (154-220)
  IPR036390 Winged helix DNA-binding domain superfamily [SSF46785] (151-225)
  IPR050397 Global Transcriptional Regulators in Environmental Response [PTHR24567] (5-234)